Protein AF-A0A535DTC5-F1 (afdb_monomer)

pLDDT: mean 79.77, std 15.93, range [30.94, 96.94]

Nearest PDB structures (foldseek):
  8p2f-assembly1_E  TM=7.847E-01  e=7.314E-36  Staphylococcus aureus subsp. aureus NCTC 8325
  8p2h-assembly1_E  TM=7.829E-01  e=8.666E-36  Staphylococcus aureus subsp. aureus NCTC 8325
  7uvp-assembly1_A  TM=7.308E-01  e=5.321E-31  Bacteroides thetaiotaomicron VPI-5482
  7cdw-assembly1_A  TM=5.411E-01  e=9.758E-32  Mycobacterium tuberculosis H37Rv
  7cdw-assembly1_B  TM=4.604E-01  e=8.496E-30  Mycobacterium tuberculosis H37Rv

Solvent-accessible surface area (backbone atoms only — not comparable to full-atom values): 24178 Å² total; per-residue (Å²): 133,84,90,84,78,81,61,38,75,96,74,63,39,43,51,68,55,49,53,50,50,46,73,72,68,52,80,75,69,75,47,40,58,93,43,72,36,31,29,40,24,78,40,26,45,81,50,102,90,41,46,36,41,34,30,38,28,49,17,11,56,50,42,49,62,37,74,32,24,33,51,71,79,56,63,80,40,60,38,64,50,33,23,38,78,54,93,91,43,76,47,78,38,67,63,49,45,29,39,40,67,39,33,33,53,63,64,88,85,75,40,46,72,33,19,41,23,48,91,84,69,74,74,45,69,83,76,79,92,69,73,72,61,53,28,65,49,79,56,76,70,94,51,97,77,44,57,65,57,54,52,53,53,50,52,53,49,29,51,40,37,84,53,45,46,78,47,70,45,79,90,81,66,39,40,33,42,31,15,78,30,67,73,53,52,50,54,52,50,49,49,54,60,73,76,53,78,80,57,75,71,59,56,55,50,53,54,53,50,32,44,76,70,69,76,49,85,84,88,78,85,62,40,87,94,71,63,46,50,49,69,58,55,52,50,56,54,64,76,75,54,83,88,83,89,85,88,89,87,88,81,95,63,78,64,55,60,30,24,49,47,16,30,51,69,33,29,62,46,25,82,78,60,54,55,60,65,73,97,76,85,87,79,91,87,81,89,86,84,47,102,81,82,62,48,61,65,59,34,18,51,50,22,28,53,51,46,49,49,54,44,58,80,66,66,74,79,56,69,39,55,28,23,45,30,43,35,40,31,44,56,96,42,47,69,61,50,57,50,50,38,50,72,45,69,26,48,76,75,50,76,46,86,52,93,73,25,31,36,39,34,29,43,28,41,51,85,58,47,60,57,39,53,62,53,43,27,59,75,47,72,66,62,38,51,70,52,71,43,86,70,52,74,44,81,41,58,68,76,60,44,49,53,53,34,56,49,43,47,52,56,49,65,76,73,110

Mean predicted aligned error: 14.99 Å

Structure (mmCIF, N/CA/C/O backbone):
data_AF-A0A535DTC5-F1
#
_entry.id   AF-A0A535DTC5-F1
#
loop_
_atom_site.group_PDB
_atom_site.id
_atom_site.type_symbol
_atom_site.label_atom_id
_atom_site.label_alt_id
_atom_site.label_comp_id
_atom_site.label_asym_id
_atom_site.label_entity_id
_atom_site.label_seq_id
_atom_site.pdbx_PDB_ins_code
_atom_site.Cartn_x
_atom_site.Cartn_y
_atom_site.Cartn_z
_atom_site.occupancy
_atom_site.B_iso_or_equiv
_atom_site.auth_seq_id
_atom_site.auth_comp_id
_atom_site.auth_asym_id
_atom_site.auth_atom_id
_atom_site.pdbx_PDB_model_num
ATOM 1 N N . MET A 1 1 ? -25.876 -15.847 19.449 1.00 61.84 1 MET A N 1
ATOM 2 C CA . MET A 1 1 ? -26.865 -15.152 18.593 1.00 61.84 1 MET A CA 1
ATOM 3 C C . MET A 1 1 ? -26.809 -13.679 18.954 1.00 61.84 1 MET A C 1
ATOM 5 O O . MET A 1 1 ? -26.873 -13.389 20.140 1.00 61.84 1 MET A O 1
ATOM 9 N N . ALA A 1 2 ? -26.612 -12.777 17.991 1.00 77.38 2 ALA A N 1
ATOM 10 C CA . ALA A 1 2 ? -26.570 -11.341 18.277 1.00 77.38 2 ALA A CA 1
ATOM 11 C C . ALA A 1 2 ? -27.998 -10.783 18.467 1.00 77.38 2 ALA A C 1
ATOM 13 O O . ALA A 1 2 ? -28.893 -11.194 17.721 1.00 77.38 2 ALA A O 1
ATOM 14 N N . PRO A 1 3 ? -28.239 -9.876 19.432 1.00 82.06 3 PRO A N 1
ATOM 15 C CA . PRO A 1 3 ? -29.528 -9.207 19.575 1.00 82.06 3 PRO A CA 1
ATOM 16 C C . PRO A 1 3 ? -29.761 -8.233 18.411 1.00 82.06 3 PRO A C 1
ATOM 18 O O . PRO A 1 3 ? -28.857 -7.502 18.011 1.00 82.06 3 PRO A O 1
ATOM 21 N N . VAL A 1 4 ? -30.982 -8.208 17.873 1.00 86.19 4 VAL A N 1
ATOM 22 C CA . VAL A 1 4 ? -31.366 -7.345 16.743 1.00 86.19 4 VAL A CA 1
ATOM 23 C C . VAL A 1 4 ? -32.452 -6.373 17.198 1.00 86.19 4 VAL A C 1
ATOM 25 O O . VAL A 1 4 ? -33.527 -6.797 17.614 1.00 86.19 4 VAL A O 1
ATOM 28 N N . VAL A 1 5 ? -32.181 -5.069 17.098 1.00 87.44 5 VAL A N 1
ATOM 29 C CA . VAL A 1 5 ? -33.116 -3.997 17.479 1.00 87.44 5 VAL A CA 1
ATOM 30 C C . VAL A 1 5 ? -33.529 -3.203 16.245 1.00 87.44 5 VAL A C 1
ATOM 32 O O . VAL A 1 5 ? -32.694 -2.607 15.566 1.00 87.44 5 VAL A O 1
ATOM 35 N N . CYS A 1 6 ? -34.831 -3.142 15.967 1.00 89.00 6 CYS A N 1
ATOM 36 C CA . CYS A 1 6 ? -35.367 -2.289 14.909 1.00 89.00 6 CYS A CA 1
ATOM 37 C C . CYS A 1 6 ? -35.487 -0.835 15.394 1.00 89.00 6 CYS A C 1
ATOM 39 O O . CYS A 1 6 ? -36.161 -0.553 16.384 1.00 89.00 6 CYS A O 1
ATOM 41 N N . SER A 1 7 ? -34.879 0.104 14.670 1.00 91.12 7 SER A N 1
ATOM 42 C CA . SER A 1 7 ? -35.011 1.546 14.916 1.00 91.12 7 SER A CA 1
ATOM 43 C C . SER A 1 7 ? -35.004 2.334 13.601 1.00 91.12 7 SER A C 1
ATOM 45 O O . SER A 1 7 ? -34.655 1.811 12.544 1.00 91.12 7 SER A O 1
ATOM 47 N N . SER A 1 8 ? -35.425 3.598 13.649 1.00 90.88 8 SER A N 1
ATOM 48 C CA . SER A 1 8 ? -35.417 4.520 12.512 1.00 90.88 8 SER A CA 1
ATOM 49 C C . SER A 1 8 ? -34.878 5.868 12.978 1.00 90.88 8 SER A C 1
ATOM 51 O O . SER A 1 8 ? -35.625 6.707 13.483 1.00 90.88 8 SER A O 1
ATOM 53 N N . ALA A 1 9 ? -33.566 6.069 12.815 1.00 90.00 9 ALA A N 1
ATOM 54 C CA . ALA A 1 9 ? -32.868 7.279 13.250 1.00 90.00 9 ALA A CA 1
ATOM 55 C C . ALA A 1 9 ? -33.461 8.557 12.629 1.00 90.00 9 ALA A C 1
ATOM 57 O O . ALA A 1 9 ? -33.709 9.526 13.340 1.00 90.00 9 ALA A O 1
ATOM 58 N N . THR A 1 10 ? -33.801 8.531 11.335 1.00 91.81 10 THR A N 1
ATOM 59 C CA . THR A 1 10 ? -34.425 9.660 10.616 1.00 91.81 10 THR A CA 1
ATOM 60 C C . THR A 1 10 ? -35.822 10.033 11.122 1.00 91.81 10 THR A C 1
ATOM 62 O O . THR A 1 10 ? -36.271 11.151 10.888 1.00 91.81 10 THR A O 1
ATOM 65 N N . LYS A 1 11 ? -36.509 9.127 11.830 1.00 92.56 11 LYS A N 1
ATOM 66 C CA . LYS A 1 11 ? -37.798 9.380 12.499 1.00 92.56 11 LYS A CA 1
ATOM 67 C C . LYS A 1 11 ? -37.670 9.470 14.027 1.00 92.56 11 LYS A C 1
ATOM 69 O O . LYS A 1 11 ? -38.682 9.599 14.706 1.00 92.56 11 LYS A O 1
ATOM 74 N N . LEU A 1 12 ? -36.451 9.353 14.567 1.00 88.25 12 LEU A N 1
ATOM 75 C CA . LEU A 1 12 ? -36.132 9.228 15.999 1.00 88.25 12 LEU A CA 1
ATOM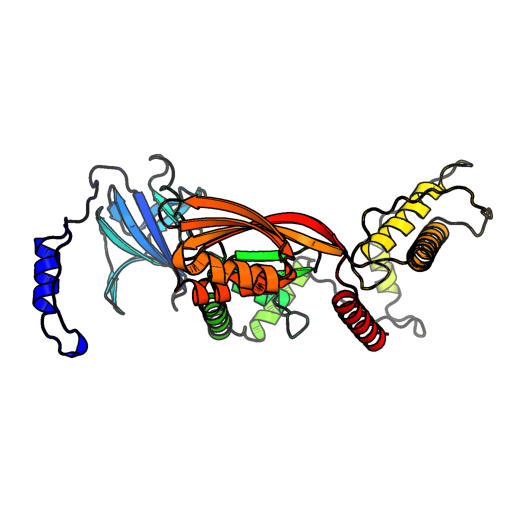 76 C C . LEU A 1 12 ? -36.871 8.081 16.733 1.00 88.25 12 LEU A C 1
ATOM 78 O O . LEU A 1 12 ? -36.933 8.052 17.962 1.00 88.25 12 LEU A O 1
ATOM 82 N N . LEU A 1 13 ? -37.396 7.094 15.997 1.00 92.00 13 LEU A N 1
ATOM 83 C CA . LEU A 1 13 ? -38.138 5.955 16.550 1.00 92.00 13 LEU A CA 1
ATOM 84 C C . LEU A 1 13 ? -37.181 4.827 16.954 1.00 92.00 13 LEU A C 1
ATOM 86 O O . LEU A 1 13 ? -36.276 4.475 16.200 1.00 92.00 13 LEU A O 1
ATOM 90 N N . GLY A 1 14 ? -37.378 4.239 18.136 1.00 87.44 14 GLY A N 1
ATOM 91 C CA . GLY A 1 14 ? -36.578 3.109 18.634 1.00 87.44 14 GLY A CA 1
ATOM 92 C C . GLY A 1 14 ? -35.139 3.443 19.059 1.00 87.44 14 GLY A C 1
ATOM 93 O O . GLY A 1 14 ? -34.462 2.578 19.602 1.00 87.44 14 GLY A O 1
ATOM 94 N N . VAL A 1 15 ? -34.664 4.683 18.882 1.00 90.94 15 VAL A N 1
ATOM 95 C CA . VAL A 1 15 ? -33.282 5.079 19.236 1.00 90.94 15 VAL A CA 1
ATOM 96 C C . VAL A 1 15 ? -33.010 4.909 20.737 1.00 90.94 15 VAL A C 1
ATOM 98 O O . VAL A 1 15 ? -31.972 4.378 21.117 1.00 90.94 15 VAL A O 1
ATOM 101 N N . ARG A 1 16 ? -33.972 5.269 21.601 1.00 89.44 16 ARG A N 1
ATOM 102 C CA . ARG A 1 16 ? -33.875 5.015 23.051 1.00 89.44 16 ARG A CA 1
ATOM 103 C C . ARG A 1 16 ? -33.814 3.521 23.374 1.00 89.44 16 ARG A C 1
ATOM 105 O O . ARG A 1 16 ? -33.017 3.130 24.213 1.00 89.44 16 ARG A O 1
ATOM 112 N N . THR A 1 17 ? -34.607 2.700 22.684 1.00 88.75 17 THR A N 1
ATOM 113 C CA . THR A 1 17 ? -34.591 1.237 22.836 1.00 88.75 17 THR A CA 1
ATOM 114 C C . THR A 1 17 ? -33.221 0.671 22.477 1.00 88.75 17 THR A C 1
ATOM 116 O O . THR A 1 17 ? -32.675 -0.094 23.256 1.00 88.75 17 THR A O 1
ATOM 119 N N . LEU A 1 18 ? -32.621 1.114 21.366 1.00 90.25 18 LEU A N 1
ATOM 120 C CA . LEU A 1 18 ? -31.260 0.729 20.984 1.00 90.25 18 LEU A CA 1
ATOM 121 C C . LEU A 1 18 ? -30.231 1.104 22.065 1.00 90.25 18 LEU A C 1
ATOM 123 O O . LEU A 1 18 ? -29.394 0.276 22.405 1.00 90.25 18 LEU A O 1
ATOM 127 N N . MET A 1 19 ? -30.313 2.308 22.645 1.00 89.19 19 MET A N 1
ATOM 128 C CA . MET A 1 19 ? -29.419 2.719 23.738 1.00 89.19 19 MET A CA 1
ATOM 129 C C . MET A 1 19 ? -29.600 1.871 25.007 1.00 89.19 19 MET A C 1
ATOM 131 O O . MET A 1 19 ? -28.603 1.464 25.599 1.00 89.19 19 MET A O 1
ATOM 135 N N . SER A 1 20 ? -30.841 1.565 25.403 1.00 90.19 20 SER A N 1
ATOM 136 C CA . SER A 1 20 ? -31.126 0.655 26.523 1.00 90.19 20 SER A CA 1
ATOM 137 C C . SER A 1 20 ? -30.589 -0.749 26.257 1.00 90.19 20 SER A C 1
ATOM 139 O O . SER A 1 20 ? -29.838 -1.271 27.069 1.00 90.19 20 SER A O 1
ATOM 141 N N . THR A 1 21 ? -30.868 -1.330 25.087 1.00 88.62 21 THR A N 1
ATOM 142 C CA . THR A 1 21 ? -30.379 -2.669 24.728 1.00 88.62 21 THR A CA 1
ATOM 143 C C . THR A 1 21 ? -28.851 -2.735 24.642 1.00 88.62 21 THR A C 1
ATOM 145 O O . THR A 1 21 ? -28.276 -3.765 24.976 1.00 88.62 21 THR A O 1
ATOM 148 N N . ILE A 1 22 ? -28.173 -1.648 24.254 1.00 86.88 22 ILE A N 1
ATOM 149 C CA . ILE A 1 22 ? -26.708 -1.559 24.342 1.00 86.88 22 ILE A CA 1
ATOM 150 C C . ILE A 1 22 ? -26.253 -1.619 25.807 1.00 86.88 22 ILE A C 1
ATOM 152 O O . ILE A 1 22 ? -25.395 -2.432 26.130 1.00 86.88 22 ILE A O 1
ATOM 156 N N . ALA A 1 23 ? -26.846 -0.817 26.695 1.00 87.25 23 ALA A N 1
ATOM 157 C CA . ALA A 1 23 ? -26.494 -0.798 28.119 1.00 87.25 23 ALA A CA 1
ATOM 158 C C . ALA A 1 23 ? -26.877 -2.086 28.882 1.00 87.25 23 ALA A C 1
ATOM 160 O O . ALA A 1 23 ? -26.287 -2.379 29.917 1.00 87.25 23 ALA A O 1
ATOM 161 N N . GLU A 1 24 ? -27.862 -2.839 28.387 1.00 87.88 24 GLU A N 1
ATOM 162 C CA . GLU A 1 24 ? -28.344 -4.093 28.981 1.00 87.88 24 GLU A CA 1
ATOM 163 C C . GLU A 1 24 ? -27.604 -5.340 28.469 1.00 87.88 24 GLU A C 1
ATOM 165 O O . GLU A 1 24 ? -27.482 -6.307 29.220 1.00 87.88 24 GLU A O 1
ATOM 170 N N . LEU A 1 25 ? -27.151 -5.358 27.203 1.00 87.94 25 LEU A N 1
ATOM 171 C CA . LEU A 1 25 ? -26.658 -6.577 26.536 1.00 87.94 25 LEU A CA 1
ATOM 172 C C . LEU A 1 25 ? -25.209 -6.529 26.028 1.00 87.94 25 LEU A C 1
ATOM 174 O O . LEU A 1 25 ? -24.670 -7.597 25.726 1.00 87.94 25 LEU A O 1
ATOM 178 N N . LEU A 1 26 ? -24.566 -5.362 25.893 1.00 86.19 26 LEU A N 1
ATOM 179 C CA . LEU A 1 26 ? -23.117 -5.339 25.655 1.00 86.19 26 LEU A CA 1
ATOM 180 C C . LEU A 1 26 ? -22.380 -5.535 26.989 1.00 86.19 26 LEU A C 1
ATOM 182 O O . LEU A 1 26 ? -22.799 -4.972 28.003 1.00 86.19 26 LEU A O 1
ATOM 186 N N . PRO A 1 27 ? -21.272 -6.299 27.014 1.00 85.00 27 PRO A N 1
ATOM 187 C CA . PRO A 1 27 ? -20.429 -6.365 28.198 1.00 85.00 27 PRO A CA 1
ATOM 188 C C . PRO A 1 27 ? -19.832 -4.977 28.502 1.00 85.00 27 PRO A C 1
ATOM 190 O O . PRO A 1 27 ? -19.576 -4.203 27.571 1.00 85.00 27 PRO A O 1
ATOM 193 N N . PRO A 1 28 ? -19.572 -4.653 29.783 1.00 81.31 28 PRO A N 1
ATOM 194 C CA . PRO A 1 28 ? -18.772 -3.485 30.131 1.00 81.31 28 PRO A CA 1
ATOM 195 C C . PRO A 1 28 ? -17.363 -3.612 29.535 1.00 81.31 28 PRO A C 1
ATOM 197 O O . PRO A 1 28 ? -16.913 -4.706 29.189 1.00 81.31 28 PRO A O 1
ATOM 200 N N . ALA A 1 29 ? -16.646 -2.493 29.426 1.00 77.06 29 ALA A N 1
ATOM 201 C CA . ALA A 1 29 ? -15.269 -2.520 28.956 1.00 77.06 29 ALA A CA 1
ATOM 202 C C . ALA A 1 29 ? -14.390 -3.333 29.921 1.00 77.06 29 ALA A C 1
ATOM 204 O O . ALA A 1 29 ? -14.194 -2.942 31.070 1.00 77.06 29 ALA A O 1
ATOM 205 N N . GLU A 1 30 ? -13.845 -4.451 29.441 1.00 71.88 30 GLU A N 1
ATOM 206 C CA . GLU A 1 30 ? -12.791 -5.172 30.150 1.00 71.88 30 GLU A CA 1
ATOM 207 C C . GLU A 1 30 ? -11.535 -4.292 30.231 1.00 71.88 30 GLU A C 1
ATOM 209 O O . GLU A 1 30 ? -11.129 -3.657 29.249 1.00 71.88 30 GLU A O 1
ATOM 214 N N . GLY A 1 31 ? -10.937 -4.253 31.419 1.00 70.12 31 GLY A N 1
ATOM 215 C CA . GLY A 1 31 ? -9.757 -3.465 31.740 1.00 70.12 31 GLY A CA 1
ATOM 216 C C . GLY A 1 31 ? -9.116 -3.982 33.023 1.00 70.12 31 GLY A C 1
ATOM 217 O O . GLY A 1 31 ? -9.799 -4.505 33.902 1.00 70.12 31 GLY A O 1
ATOM 218 N N . GLU A 1 32 ? -7.794 -3.863 33.119 1.00 82.25 32 GLU A N 1
ATOM 219 C CA . GLU A 1 32 ? -7.011 -4.433 34.222 1.00 82.25 32 GLU A CA 1
ATOM 220 C C . GLU A 1 32 ? -6.383 -3.299 35.061 1.00 82.25 32 GLU A C 1
ATOM 222 O O . GLU A 1 32 ? -5.220 -2.950 34.843 1.00 82.25 32 GLU A O 1
ATOM 227 N N . PRO A 1 33 ? -7.138 -2.663 35.983 1.00 82.75 33 PRO A N 1
ATOM 228 C CA . PRO A 1 33 ? -6.715 -1.433 36.664 1.00 82.75 33 PRO A CA 1
ATOM 229 C C . PRO A 1 33 ? -5.544 -1.638 37.635 1.00 82.75 33 PRO A C 1
ATOM 231 O O . PRO A 1 33 ? -4.758 -0.718 37.835 1.00 82.75 33 PRO A O 1
ATOM 234 N N . ASP A 1 34 ? -5.394 -2.840 38.200 1.00 84.69 34 ASP A N 1
ATOM 235 C CA . ASP A 1 34 ? -4.292 -3.190 39.109 1.00 84.69 34 ASP A CA 1
ATOM 236 C C . ASP A 1 34 ? -2.984 -3.548 38.377 1.00 84.69 34 ASP A C 1
ATOM 238 O O . ASP A 1 34 ? -1.946 -3.749 39.011 1.00 84.69 34 ASP A O 1
ATOM 242 N N . LYS A 1 35 ? -3.014 -3.657 37.041 1.00 87.12 35 LYS A N 1
ATOM 243 C CA . LYS A 1 35 ? -1.817 -3.891 36.224 1.00 87.12 35 LYS A CA 1
ATOM 244 C C . LYS A 1 35 ? -1.166 -2.569 35.788 1.00 87.12 35 LYS A C 1
ATOM 246 O O . LYS A 1 35 ? -1.837 -1.540 35.743 1.00 87.12 35 LYS A O 1
ATOM 251 N N . PRO A 1 36 ? 0.130 -2.578 35.426 1.00 88.56 36 PRO A N 1
ATOM 252 C CA . PRO A 1 36 ? 0.838 -1.391 34.948 1.00 88.56 36 PRO A CA 1
ATOM 253 C C . PRO A 1 36 ? 0.150 -0.695 33.766 1.00 88.56 36 PRO A C 1
ATOM 255 O O . PRO A 1 36 ? -0.493 -1.339 32.933 1.00 88.56 36 PRO A O 1
ATOM 258 N N . THR A 1 37 ? 0.313 0.629 33.687 1.00 91.38 37 THR A N 1
ATOM 259 C CA . THR A 1 37 ? -0.277 1.466 32.635 1.00 91.38 37 THR A CA 1
ATOM 260 C C . THR A 1 37 ? 0.121 0.975 31.244 1.00 91.38 37 THR A C 1
ATOM 262 O O . THR A 1 37 ? 1.307 0.970 30.904 1.00 91.38 37 THR A O 1
ATOM 265 N N . LYS A 1 38 ? -0.876 0.633 30.422 1.00 92.31 38 LYS A N 1
ATOM 266 C CA . LYS A 1 38 ? -0.713 0.351 28.991 1.00 92.31 38 LYS A CA 1
ATOM 267 C C . LYS A 1 38 ? -1.907 0.903 28.221 1.00 92.31 38 LYS A C 1
ATOM 269 O O . LYS A 1 38 ? -3.053 0.619 28.569 1.00 92.31 38 LYS A O 1
ATOM 274 N N . ALA A 1 39 ? -1.649 1.671 27.169 1.00 93.56 39 ALA A N 1
ATOM 275 C CA . ALA A 1 39 ? -2.671 2.240 26.300 1.00 93.56 39 ALA A CA 1
ATOM 276 C C . ALA A 1 39 ? -2.292 2.090 24.824 1.00 93.56 39 ALA A C 1
ATOM 278 O O . ALA A 1 39 ? -1.124 2.183 24.454 1.00 93.56 39 ALA A O 1
ATOM 279 N N . PHE A 1 40 ? -3.296 1.862 23.985 1.00 93.56 40 PHE A N 1
ATOM 280 C CA . PHE A 1 40 ? -3.144 1.682 22.546 1.00 93.56 40 PHE A CA 1
ATOM 281 C C . PHE A 1 40 ? -3.663 2.918 21.807 1.00 93.56 40 PHE A C 1
ATOM 283 O O . PHE A 1 40 ? -4.813 3.315 22.017 1.00 93.56 40 PHE A O 1
ATOM 290 N N . VAL A 1 41 ? -2.828 3.522 20.958 1.00 94.00 41 VAL A N 1
ATOM 291 C CA . VAL A 1 41 ? -3.171 4.710 20.167 1.00 94.00 41 VAL A CA 1
ATOM 292 C C . VAL A 1 41 ? -3.805 4.259 18.856 1.00 94.00 41 VAL A C 1
ATOM 294 O O . VAL A 1 41 ? -3.127 3.783 17.951 1.00 94.00 41 VAL A O 1
ATOM 297 N N . PHE A 1 42 ? -5.126 4.386 18.753 1.00 91.50 42 PHE A N 1
ATOM 298 C CA . PHE A 1 42 ? -5.895 3.861 17.617 1.00 91.50 42 PHE A CA 1
ATOM 299 C C . PHE A 1 42 ? -6.153 4.898 16.515 1.00 91.50 42 PHE A C 1
ATOM 301 O O . PHE A 1 42 ? -6.655 4.541 15.453 1.00 91.50 42 PHE A O 1
ATOM 308 N N . SER A 1 43 ? -5.845 6.174 16.759 1.00 90.12 43 SER A N 1
ATOM 309 C CA . SER A 1 43 ? -5.933 7.242 15.761 1.00 90.12 43 SER A CA 1
ATOM 310 C C . SER A 1 43 ? -5.072 8.434 16.174 1.00 90.12 43 SER A C 1
ATOM 312 O O . SER A 1 43 ? -5.175 8.916 17.304 1.00 90.12 43 SER A O 1
ATOM 314 N N . THR A 1 44 ? -4.255 8.941 15.253 1.00 89.12 44 THR A N 1
ATOM 315 C CA . THR A 1 44 ? -3.597 10.250 15.363 1.00 89.12 44 THR A CA 1
ATOM 316 C C . THR A 1 44 ? -3.982 11.141 14.191 1.00 89.12 44 THR A C 1
ATOM 318 O O . THR A 1 44 ? -4.040 10.664 13.063 1.00 89.12 44 THR A O 1
ATOM 321 N N . GLY A 1 45 ? -4.201 12.433 14.441 1.00 80.94 45 GLY A N 1
ATOM 322 C CA . GLY A 1 45 ? -4.532 13.402 13.393 1.00 80.94 45 GLY A CA 1
ATOM 323 C C . GLY A 1 45 ? -4.178 14.837 13.774 1.00 80.94 45 GLY A C 1
ATOM 324 O O . GLY A 1 45 ? -3.941 15.142 14.947 1.00 80.94 45 GLY A O 1
ATOM 325 N N . GLY A 1 46 ? -4.122 15.729 12.786 1.00 73.69 46 GLY A N 1
ATOM 326 C CA . GLY A 1 46 ? -3.953 17.164 13.023 1.00 73.69 46 GLY A CA 1
ATOM 327 C C . GLY A 1 46 ? -5.252 17.874 13.424 1.00 73.69 46 GLY A C 1
ATOM 328 O O . GLY A 1 46 ? -6.228 17.839 12.682 1.00 73.69 46 GLY A O 1
ATOM 329 N N . ASP A 1 47 ? -5.232 18.594 14.547 1.00 65.25 47 ASP A N 1
ATOM 330 C CA . ASP A 1 47 ? -6.187 19.666 14.870 1.00 65.25 47 ASP A CA 1
ATOM 331 C C . ASP A 1 47 ? -5.465 21.028 14.797 1.00 65.25 47 ASP A C 1
ATOM 333 O O . ASP A 1 47 ? -4.233 21.106 14.774 1.00 65.25 47 ASP A O 1
ATOM 337 N N . GLN A 1 48 ? -6.222 22.124 14.816 1.00 61.44 48 GLN A N 1
ATOM 338 C CA . GLN A 1 48 ? -5.735 23.511 14.820 1.00 61.44 48 GLN A CA 1
ATOM 339 C C . GLN A 1 48 ? -4.746 23.837 15.963 1.00 61.44 48 GLN A C 1
ATOM 341 O O . GLN A 1 48 ? -4.038 24.840 15.903 1.00 61.44 48 GLN A O 1
ATOM 346 N N . PHE A 1 49 ? -4.683 22.995 17.003 1.00 61.56 49 PHE A N 1
ATOM 347 C CA . PHE A 1 49 ? -3.783 23.129 18.155 1.00 61.56 49 PHE A CA 1
ATOM 348 C C . PHE A 1 49 ? -2.569 22.173 18.124 1.00 61.56 49 PHE A C 1
ATOM 350 O O . PHE A 1 49 ? -1.767 22.179 19.065 1.00 61.56 49 PHE A O 1
ATOM 357 N N . GLY A 1 50 ? -2.416 21.372 17.061 1.00 73.56 50 GLY A N 1
ATOM 358 C CA . GLY A 1 50 ? -1.337 20.397 16.855 1.00 73.56 50 GLY A CA 1
ATOM 359 C C . GLY A 1 50 ? -1.834 18.955 16.678 1.00 73.56 50 GLY A C 1
ATOM 360 O O . GLY A 1 50 ? -3.029 18.705 16.535 1.00 73.56 50 GLY A O 1
ATOM 361 N N . ARG A 1 51 ? -0.908 17.984 16.702 1.00 83.62 51 ARG A N 1
ATOM 362 C CA . ARG A 1 51 ? -1.236 16.546 16.664 1.00 83.62 51 ARG A CA 1
ATOM 363 C C . ARG A 1 51 ? -2.055 16.152 17.896 1.00 83.62 51 ARG A C 1
ATOM 365 O O . ARG A 1 51 ? -1.621 16.381 19.027 1.00 83.62 51 ARG A O 1
ATOM 372 N N . VAL A 1 52 ? -3.200 15.517 17.674 1.00 90.31 52 VAL A N 1
ATOM 373 C CA . VAL A 1 52 ? -4.030 14.864 18.694 1.00 90.31 52 VAL A CA 1
ATOM 374 C C . VAL A 1 52 ? -3.876 13.355 18.537 1.00 90.31 52 VAL A C 1
ATOM 376 O O . VAL A 1 52 ? -3.883 12.841 17.421 1.00 90.31 52 VAL A O 1
ATOM 379 N N . SER A 1 53 ? -3.704 12.647 19.652 1.00 93.06 53 SER A N 1
ATOM 380 C CA . SER A 1 53 ? -3.597 11.186 19.707 1.00 93.06 53 SER A CA 1
ATOM 381 C C . SER A 1 53 ? -4.730 10.620 20.556 1.00 93.06 53 SER A C 1
ATOM 383 O O . SER A 1 53 ? -4.820 10.925 21.746 1.00 93.06 53 SER A O 1
ATOM 385 N N . TYR A 1 54 ? -5.593 9.811 19.948 1.00 93.75 54 TYR A N 1
ATOM 386 C CA . TYR A 1 54 ? -6.698 9.118 20.605 1.00 93.75 54 TYR A CA 1
ATOM 387 C C . TYR A 1 54 ? -6.246 7.727 21.045 1.00 93.75 54 TYR A C 1
ATOM 389 O O . TYR A 1 54 ? -5.720 6.948 20.245 1.00 93.75 54 TYR A O 1
ATOM 397 N N . PHE A 1 55 ? -6.454 7.411 22.321 1.00 94.81 55 PHE A N 1
ATOM 398 C CA . PHE A 1 55 ? -5.975 6.180 22.938 1.00 94.81 55 PHE A CA 1
ATOM 399 C C . PHE A 1 55 ? -7.073 5.469 23.726 1.00 94.81 55 PHE A C 1
ATOM 401 O O . PHE A 1 55 ? -7.922 6.104 24.348 1.00 94.81 55 PHE A O 1
ATOM 408 N N . LYS A 1 56 ? -7.026 4.134 23.743 1.00 93.25 56 LYS A N 1
ATOM 409 C CA . LYS A 1 56 ? -7.765 3.316 24.711 1.00 93.25 56 LYS A CA 1
ATOM 410 C C . LYS A 1 56 ? -6.797 2.825 25.781 1.00 93.25 56 LYS A C 1
ATOM 412 O O . LYS A 1 56 ? -5.772 2.234 25.441 1.00 93.25 56 LYS A O 1
ATOM 417 N N . VAL A 1 57 ? -7.120 3.026 27.057 1.00 93.31 57 VAL A N 1
ATOM 418 C CA . VAL A 1 57 ? -6.354 2.428 28.161 1.00 93.31 57 VAL A CA 1
ATOM 419 C C . VAL A 1 57 ? -6.765 0.961 28.297 1.00 93.31 57 VAL A C 1
ATOM 421 O O . VAL A 1 57 ? -7.948 0.640 28.393 1.00 93.31 57 VAL A O 1
ATOM 424 N N . VAL A 1 58 ? -5.788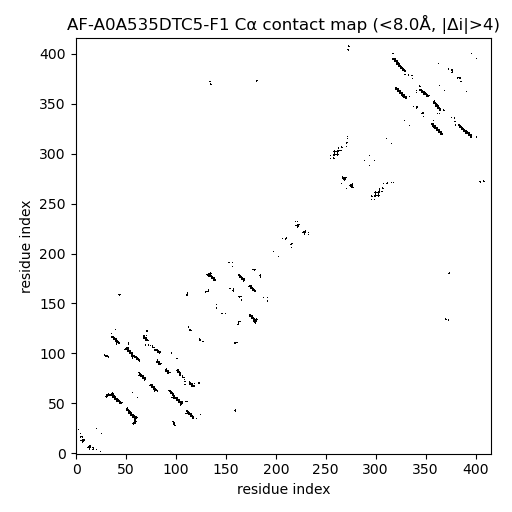 0.057 28.272 1.00 90.94 58 VAL A N 1
ATOM 425 C CA . VAL A 1 58 ? -5.984 -1.401 28.351 1.00 90.94 58 VAL A CA 1
ATOM 426 C C . VAL A 1 58 ? -5.778 -1.888 29.788 1.00 90.94 58 VAL A C 1
ATOM 428 O O . VAL A 1 58 ? -6.567 -2.681 30.300 1.00 90.94 58 VAL A O 1
ATOM 431 N N . SER A 1 59 ? -4.756 -1.363 30.463 1.00 90.75 59 SER A N 1
ATOM 432 C CA . SER A 1 59 ? -4.435 -1.663 31.862 1.00 90.75 59 SER A CA 1
ATOM 433 C C . SER A 1 59 ? -3.934 -0.424 32.603 1.00 90.75 59 SER A C 1
ATOM 435 O O . SER A 1 59 ? -3.411 0.510 31.986 1.00 90.75 59 SER A O 1
ATOM 437 N N . GLY A 1 60 ? -4.094 -0.419 33.927 1.00 91.62 60 GLY A N 1
ATOM 438 C CA . GLY A 1 60 ? -3.725 0.690 34.806 1.00 91.62 60 GLY A CA 1
ATOM 439 C C . GLY A 1 60 ? -4.574 1.947 34.602 1.00 91.62 60 GLY A C 1
ATOM 440 O O . GLY A 1 60 ? -5.774 1.885 34.326 1.00 91.62 60 GLY A O 1
ATOM 441 N N . SER A 1 61 ? -3.937 3.109 34.732 1.00 93.31 61 SER A N 1
ATOM 442 C CA . SER A 1 61 ? -4.516 4.408 34.376 1.00 93.31 61 SER A CA 1
ATOM 443 C C . SER A 1 61 ? -3.466 5.357 33.800 1.00 93.31 61 SER A C 1
ATOM 445 O O . SER A 1 61 ? -2.260 5.143 33.958 1.00 93.31 61 SER A O 1
ATOM 447 N N . ILE A 1 62 ? -3.934 6.396 33.110 1.00 94.69 62 ILE A N 1
ATOM 448 C CA . ILE A 1 62 ? -3.137 7.500 32.568 1.00 94.69 62 ILE A CA 1
ATOM 449 C C . ILE A 1 62 ? -3.495 8.784 33.309 1.00 94.69 62 ILE A C 1
ATOM 451 O O . ILE A 1 62 ? -4.668 9.140 33.375 1.00 94.69 62 ILE A O 1
ATOM 455 N N . LYS A 1 63 ? -2.491 9.492 33.830 1.00 95.25 63 LYS A N 1
ATOM 456 C CA . LYS A 1 63 ? -2.628 10.756 34.573 1.00 95.25 63 LYS A CA 1
ATOM 457 C C . LYS A 1 63 ? -2.057 11.939 33.799 1.00 95.25 63 LYS A C 1
ATOM 459 O O . LYS A 1 63 ? -1.145 11.779 32.990 1.00 95.25 63 LYS A O 1
ATOM 464 N N . THR A 1 64 ? -2.573 13.138 34.067 1.00 94.88 64 THR A N 1
ATOM 465 C CA . THR A 1 64 ? -1.991 14.380 33.534 1.00 94.88 64 THR A CA 1
ATOM 466 C C . THR A 1 64 ? -0.523 14.493 33.949 1.00 94.88 64 THR A C 1
ATOM 468 O O . THR A 1 64 ? -0.175 14.169 35.084 1.00 94.88 64 THR A O 1
ATOM 471 N N . ASP A 1 65 ? 0.333 14.945 33.031 1.00 92.88 65 ASP A N 1
ATOM 472 C CA . ASP A 1 65 ? 1.790 15.050 33.209 1.00 92.88 65 ASP A CA 1
ATOM 473 C C . ASP A 1 65 ? 2.521 13.725 33.504 1.00 92.88 65 ASP A C 1
ATOM 475 O O . ASP A 1 65 ? 3.719 13.728 33.793 1.00 92.88 65 ASP A O 1
ATOM 479 N N . GLN A 1 66 ? 1.856 12.574 33.358 1.00 93.50 66 GLN A N 1
ATOM 480 C CA . GLN A 1 66 ? 2.530 11.281 33.391 1.00 93.50 66 GLN A CA 1
ATOM 481 C C . GLN A 1 66 ? 3.461 11.131 32.182 1.00 93.50 66 GLN A C 1
ATOM 483 O O . GLN A 1 66 ? 3.095 11.448 31.049 1.00 93.50 66 GLN A O 1
ATOM 488 N N . HIS A 1 67 ? 4.658 10.612 32.441 1.00 93.56 67 HIS A N 1
ATOM 489 C CA . HIS A 1 67 ? 5.602 10.171 31.422 1.00 93.56 67 HIS A CA 1
ATOM 490 C C . HIS A 1 67 ? 5.377 8.680 31.127 1.00 93.56 67 HIS A C 1
ATOM 492 O O . HIS A 1 67 ? 5.260 7.875 32.058 1.00 93.56 67 HIS A O 1
ATOM 498 N N . LEU A 1 68 ? 5.284 8.321 29.846 1.00 93.75 68 LEU A N 1
ATOM 499 C CA . LEU A 1 68 ? 5.147 6.949 29.352 1.00 93.75 68 LEU A CA 1
ATOM 500 C C . LEU A 1 68 ? 6.099 6.716 28.180 1.00 93.75 68 LEU A C 1
ATOM 502 O O . LEU A 1 68 ? 6.359 7.610 27.382 1.00 93.75 68 LEU A O 1
ATOM 506 N N . THR A 1 69 ? 6.574 5.485 28.033 1.00 93.38 69 THR A N 1
ATOM 507 C CA . THR A 1 69 ? 7.430 5.085 26.915 1.00 93.38 69 THR A CA 1
ATOM 508 C C . THR A 1 69 ? 6.578 4.589 25.750 1.00 93.38 69 THR A C 1
ATOM 510 O O . THR A 1 69 ? 5.643 3.809 25.952 1.00 93.38 69 THR A O 1
ATOM 513 N N . ASN A 1 70 ? 6.917 4.993 24.525 1.00 93.50 70 ASN A N 1
ATOM 514 C CA . ASN A 1 70 ? 6.368 4.376 23.319 1.00 93.50 70 ASN A CA 1
ATOM 515 C C . ASN A 1 70 ? 7.032 3.001 23.122 1.00 93.50 70 ASN A C 1
ATOM 517 O O . ASN A 1 70 ? 8.227 2.898 22.850 1.00 93.50 70 ASN A O 1
ATOM 521 N N . LEU A 1 71 ? 6.259 1.929 23.291 1.00 91.62 71 LEU A N 1
ATOM 522 C CA . LEU A 1 71 ? 6.740 0.544 23.279 1.00 91.62 71 LEU A CA 1
ATOM 523 C C . LEU A 1 71 ? 6.997 0.001 21.861 1.00 91.62 71 LEU A C 1
ATOM 525 O O . LEU A 1 71 ? 7.594 -1.065 21.723 1.00 91.62 71 LEU A O 1
ATOM 529 N N . ASN A 1 72 ? 6.561 0.713 20.816 1.00 90.50 72 ASN A N 1
ATOM 530 C CA . ASN A 1 72 ? 6.799 0.350 19.417 1.00 90.50 72 ASN A CA 1
ATOM 531 C C . ASN A 1 72 ? 8.111 0.960 18.891 1.00 90.50 72 ASN A C 1
ATOM 533 O O . ASN A 1 72 ? 8.831 0.308 18.139 1.00 90.50 72 ASN A O 1
ATOM 537 N N . ARG A 1 73 ? 8.408 2.212 19.269 1.00 87.44 73 ARG A N 1
ATOM 538 C CA . ARG A 1 73 ? 9.501 3.029 18.698 1.00 87.44 73 ARG A CA 1
ATOM 539 C C . ARG A 1 73 ? 10.613 3.374 19.691 1.00 87.44 73 ARG A C 1
ATOM 541 O O . ARG A 1 73 ? 11.682 3.817 19.279 1.00 87.44 73 ARG A O 1
ATOM 548 N N . GLY A 1 74 ? 10.372 3.181 20.986 1.00 85.38 74 GLY A N 1
ATOM 549 C CA . GLY A 1 74 ? 11.152 3.819 22.041 1.00 85.38 74 GLY A CA 1
ATOM 550 C C . GLY A 1 74 ? 10.853 5.319 22.146 1.00 85.38 74 GLY A C 1
ATOM 551 O O . GLY A 1 74 ? 10.033 5.869 21.412 1.00 85.38 74 GLY A O 1
ATOM 552 N N . GLY A 1 75 ? 11.541 5.988 23.071 1.00 87.38 75 GLY A N 1
ATOM 553 C CA . GLY A 1 75 ? 11.297 7.395 23.394 1.00 87.38 75 GLY A CA 1
ATOM 554 C C . GLY A 1 75 ? 10.275 7.580 24.519 1.00 87.38 75 GLY A C 1
ATOM 555 O O . GLY A 1 75 ? 9.434 6.717 24.777 1.00 87.38 75 GLY A O 1
ATOM 556 N N . ASP A 1 76 ? 10.406 8.705 25.216 1.00 91.12 76 ASP A N 1
ATOM 557 C CA . ASP A 1 76 ? 9.600 9.089 26.374 1.00 91.12 76 ASP A CA 1
ATOM 558 C C . ASP A 1 76 ? 8.627 10.209 25.982 1.00 91.12 76 ASP A C 1
ATOM 560 O O . ASP A 1 76 ? 9.015 11.182 25.337 1.00 91.12 76 ASP A O 1
ATOM 564 N N . GLU A 1 77 ? 7.358 10.051 26.345 1.00 93.31 77 GLU A N 1
ATOM 565 C CA . GLU A 1 77 ? 6.245 10.915 25.953 1.00 93.31 77 GLU A CA 1
ATOM 566 C C . GLU A 1 77 ? 5.540 11.433 27.211 1.00 93.31 77 GLU A C 1
ATOM 568 O O . GLU A 1 77 ? 5.150 10.653 28.084 1.00 93.31 77 GLU A O 1
ATOM 573 N N . ARG A 1 78 ? 5.347 12.755 27.310 1.00 93.56 78 ARG A N 1
ATOM 574 C CA . ARG A 1 78 ? 4.689 13.407 28.455 1.00 93.56 78 ARG A CA 1
ATOM 575 C C . ARG A 1 78 ? 3.239 13.749 28.129 1.00 93.56 78 ARG A C 1
ATOM 577 O O . ARG A 1 78 ? 2.966 14.611 27.295 1.00 93.56 78 ARG A O 1
ATOM 584 N N . LEU A 1 79 ? 2.299 13.153 28.857 1.00 93.56 79 LEU A N 1
ATOM 585 C CA . LEU A 1 79 ? 0.862 13.311 28.628 1.00 93.56 79 LEU A CA 1
ATOM 586 C C . LEU A 1 79 ? 0.316 14.569 29.334 1.00 93.56 79 LEU A C 1
ATOM 588 O O . LEU A 1 79 ? -0.488 14.511 30.263 1.00 93.56 79 LEU A O 1
ATOM 592 N N . ALA A 1 80 ? 0.793 15.737 28.895 1.00 90.50 80 ALA A N 1
ATOM 593 C CA . ALA A 1 80 ? 0.582 17.022 29.570 1.00 90.50 80 ALA A CA 1
ATOM 594 C C . ALA A 1 80 ? -0.866 17.554 29.527 1.00 90.50 80 ALA A C 1
ATOM 596 O O . ALA A 1 80 ? -1.283 18.281 30.426 1.00 90.50 80 ALA A O 1
ATOM 597 N N . GLN A 1 81 ? -1.644 17.218 28.493 1.00 89.62 81 GLN A N 1
ATOM 598 C CA . GLN A 1 81 ? -3.048 17.632 28.360 1.00 89.62 81 GLN A CA 1
ATOM 599 C C . GLN A 1 81 ? -3.893 16.460 27.858 1.00 89.62 81 GLN A C 1
ATOM 601 O O . GLN A 1 81 ? -3.983 16.227 26.652 1.00 89.62 81 GLN A O 1
ATOM 606 N N . ILE A 1 82 ? -4.492 15.725 28.800 1.00 94.56 82 ILE A N 1
ATOM 607 C CA . ILE A 1 82 ? -5.403 14.603 28.534 1.00 94.56 82 ILE A CA 1
ATOM 608 C C . ILE A 1 82 ? -6.868 15.035 28.692 1.00 94.56 82 ILE A C 1
ATOM 610 O O . ILE A 1 82 ? -7.199 15.855 29.553 1.00 94.56 82 ILE A O 1
ATOM 614 N N . PHE A 1 83 ? -7.755 14.505 27.852 1.00 93.88 83 PHE A N 1
ATOM 615 C CA . PHE A 1 83 ? -9.173 14.870 27.833 1.00 93.88 83 PHE A CA 1
ATOM 616 C C . PHE A 1 83 ? -10.067 13.750 27.290 1.00 93.88 83 PHE A C 1
ATOM 618 O O . PHE A 1 83 ? -9.624 12.891 26.528 1.00 93.88 83 PHE A O 1
ATOM 625 N N . TYR A 1 84 ? -11.350 13.797 27.646 1.00 94.12 84 TYR A N 1
ATOM 626 C CA . TYR A 1 84 ? -12.400 12.987 27.033 1.00 94.12 84 TYR A CA 1
ATOM 627 C C . TYR A 1 84 ? -13.014 13.747 25.843 1.00 94.12 84 TYR A C 1
ATOM 629 O O . TYR A 1 84 ? -13.529 14.857 26.036 1.00 94.12 84 TYR A O 1
ATOM 637 N N . PRO A 1 85 ? -12.998 13.190 24.618 1.00 88.62 85 PRO A N 1
ATOM 638 C CA . PRO A 1 85 ? -13.657 13.800 23.468 1.00 88.62 85 PRO A CA 1
ATOM 639 C C . PRO A 1 85 ? -15.180 13.608 23.541 1.00 88.62 85 PRO A C 1
ATOM 641 O O . PRO A 1 85 ? -15.678 12.491 23.680 1.00 88.62 85 PRO A O 1
ATOM 644 N N . ARG A 1 86 ? -15.946 14.698 23.420 1.00 86.69 86 ARG A N 1
ATOM 645 C CA . ARG A 1 86 ? -17.419 14.695 23.440 1.00 86.69 86 ARG A CA 1
ATOM 646 C C . ARG A 1 86 ? -17.964 15.437 22.219 1.00 86.69 86 ARG A C 1
ATOM 648 O O . ARG A 1 86 ? -18.412 16.578 22.289 1.00 86.69 86 ARG A O 1
ATOM 655 N N . GLY A 1 87 ? -17.897 14.781 21.061 1.00 82.88 87 GLY A N 1
ATOM 656 C CA . GLY A 1 87 ? -18.293 15.374 19.782 1.00 82.88 87 GLY A CA 1
ATOM 657 C C . GLY A 1 87 ? -17.318 16.471 19.353 1.00 82.88 87 GLY A C 1
ATOM 658 O O . GLY A 1 87 ? -16.265 16.160 18.813 1.00 82.88 87 GLY A O 1
ATOM 659 N N . LYS A 1 88 ? -17.672 17.740 19.595 1.00 79.12 88 LYS A N 1
ATOM 660 C CA . LYS A 1 88 ? -16.800 18.910 19.358 1.00 79.12 88 LYS A CA 1
ATOM 661 C C . LYS A 1 88 ? -16.235 19.530 20.644 1.00 79.12 88 LYS A C 1
ATOM 663 O O . LYS A 1 88 ? -15.497 20.505 20.569 1.00 79.12 88 LYS A O 1
ATOM 668 N N . GLU A 1 89 ? -16.597 19.002 21.811 1.00 84.75 89 GLU A N 1
ATOM 669 C CA . GLU A 1 89 ? -16.131 19.494 23.109 1.00 84.75 89 GLU A CA 1
ATOM 670 C C . GLU A 1 89 ? -15.012 18.602 23.658 1.00 84.75 89 GLU A C 1
ATOM 672 O O . GLU A 1 89 ? -15.082 17.373 23.578 1.00 84.75 89 GLU A O 1
ATOM 677 N N . HIS A 1 90 ? -13.988 19.216 24.250 1.00 87.50 90 HIS A N 1
ATOM 678 C CA . HIS A 1 90 ? -12.897 18.523 24.935 1.00 87.50 90 HIS A CA 1
ATOM 679 C C . HIS A 1 90 ? -13.066 18.708 26.446 1.00 87.50 90 HIS A C 1
ATOM 681 O O . HIS A 1 90 ? -12.912 19.815 26.960 1.00 87.50 90 HIS A O 1
ATOM 687 N N . VAL A 1 91 ? -13.402 17.635 27.168 1.00 93.31 91 VAL A N 1
ATOM 688 C CA . VAL A 1 91 ? -13.548 17.672 28.631 1.00 93.31 91 VAL A CA 1
ATOM 689 C C . VAL A 1 91 ? -12.231 17.239 29.263 1.00 93.31 91 VAL A C 1
ATOM 691 O O . VAL A 1 91 ? -11.912 16.051 29.271 1.00 93.31 91 VAL A O 1
ATOM 694 N N . THR A 1 92 ? -11.456 18.202 29.766 1.00 93.81 92 THR A N 1
ATOM 695 C CA . THR A 1 92 ? -10.163 17.964 30.428 1.00 93.81 92 THR A CA 1
ATOM 696 C C . THR A 1 92 ? -10.278 16.908 31.524 1.00 93.81 92 THR A C 1
ATOM 698 O O . THR A 1 92 ? -11.177 16.975 32.363 1.00 93.81 92 THR A O 1
ATOM 701 N N . ALA A 1 93 ? -9.346 15.958 31.534 1.00 93.94 93 ALA A N 1
ATOM 702 C CA . ALA A 1 93 ? -9.278 14.881 32.510 1.00 93.94 93 ALA A CA 1
ATOM 703 C C . ALA A 1 93 ? -8.018 15.010 33.377 1.00 93.94 93 ALA A C 1
ATOM 705 O O . ALA A 1 93 ? -6.962 15.430 32.904 1.00 93.94 93 ALA A O 1
ATOM 706 N N . THR A 1 94 ? -8.124 14.617 34.646 1.00 95.12 94 THR A N 1
ATOM 707 C CA . THR A 1 94 ? -6.963 14.407 35.531 1.00 95.12 94 THR A CA 1
ATOM 708 C C . THR A 1 94 ? -6.425 12.980 35.441 1.00 95.12 94 THR A C 1
ATOM 710 O O . THR A 1 94 ? -5.237 12.743 35.656 1.00 95.12 94 THR A O 1
ATOM 713 N N . GLU A 1 95 ? -7.310 12.028 35.135 1.00 95.56 95 GLU A N 1
ATOM 714 C CA . GLU A 1 95 ? -7.027 10.599 35.033 1.00 95.56 95 GLU A CA 1
ATOM 715 C C . GLU A 1 95 ? -7.991 9.927 34.030 1.00 95.56 95 GLU A C 1
ATOM 717 O O . GLU A 1 95 ? -9.142 10.354 33.886 1.00 95.56 95 GLU A O 1
ATOM 722 N N . VAL A 1 96 ? -7.506 8.898 33.329 1.00 94.94 96 VAL A N 1
ATOM 723 C CA . VAL A 1 96 ? -8.256 8.020 32.412 1.00 94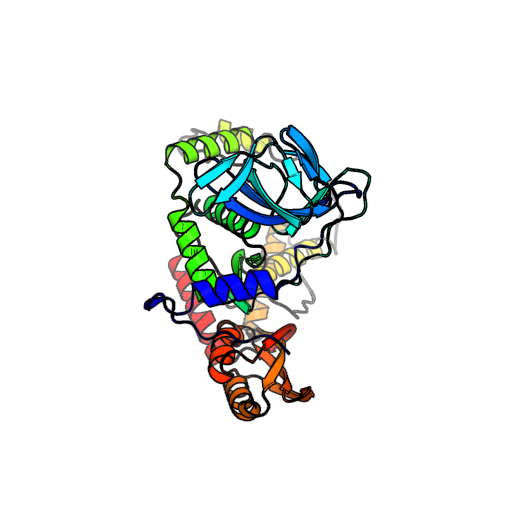.94 96 VAL A CA 1
ATOM 724 C C . VAL A 1 96 ? -7.940 6.569 32.779 1.00 94.94 96 VAL A C 1
ATOM 726 O O . VAL A 1 96 ? -6.763 6.218 32.890 1.00 94.94 96 VAL A O 1
ATOM 729 N N . HIS A 1 97 ? -8.954 5.730 33.001 1.00 94.38 97 HIS A N 1
ATOM 730 C CA . HIS A 1 97 ? -8.786 4.395 33.588 1.00 94.38 97 HIS A CA 1
ATOM 731 C C . HIS A 1 97 ? -8.856 3.267 32.547 1.00 94.38 97 HIS A C 1
ATOM 733 O O . HIS A 1 97 ? -9.352 3.454 31.439 1.00 94.38 97 HIS A O 1
ATOM 739 N N . ALA A 1 98 ? -8.350 2.078 32.893 1.00 92.56 98 ALA A N 1
ATOM 740 C CA . ALA A 1 98 ? -8.452 0.887 32.051 1.00 92.56 98 ALA A CA 1
ATOM 741 C C . ALA A 1 98 ? -9.901 0.616 31.604 1.00 92.56 98 ALA A C 1
ATOM 743 O O . ALA A 1 98 ? -10.814 0.561 32.424 1.00 92.56 98 ALA A O 1
ATOM 744 N N . GLY A 1 99 ? -10.087 0.435 30.296 1.00 89.50 99 GLY A N 1
ATOM 745 C CA . GLY A 1 99 ? -11.389 0.343 29.637 1.00 89.50 99 GLY A CA 1
ATOM 746 C C . GLY A 1 99 ? -11.786 1.623 28.890 1.00 89.50 99 GLY A C 1
ATOM 747 O O . GLY A 1 99 ? -12.388 1.518 27.818 1.00 89.50 99 GLY A O 1
ATOM 748 N N . ASP A 1 100 ? -11.399 2.802 29.389 1.00 92.25 100 ASP A N 1
ATOM 749 C CA . ASP A 1 100 ? -11.794 4.102 28.835 1.00 92.25 100 ASP A CA 1
ATOM 750 C C . ASP A 1 100 ? -11.016 4.502 27.569 1.00 92.25 100 ASP A C 1
ATOM 752 O O . ASP A 1 100 ? -9.897 4.051 27.297 1.00 92.25 100 ASP A O 1
ATOM 756 N N . ILE A 1 101 ? -11.619 5.424 26.811 1.00 93.94 101 ILE A N 1
ATOM 757 C CA . ILE A 1 101 ? -11.005 6.123 25.679 1.00 93.94 101 ILE A CA 1
ATOM 758 C C . ILE A 1 101 ? -10.734 7.576 26.072 1.00 93.94 101 ILE A C 1
ATOM 760 O O . ILE A 1 101 ? -11.650 8.307 26.452 1.00 93.94 101 ILE A O 1
ATOM 764 N N . GLY A 1 102 ? -9.481 7.997 25.923 1.00 94.38 102 GLY A N 1
ATOM 765 C CA . GLY A 1 102 ? -9.034 9.373 26.100 1.00 94.38 102 GLY A CA 1
ATOM 766 C 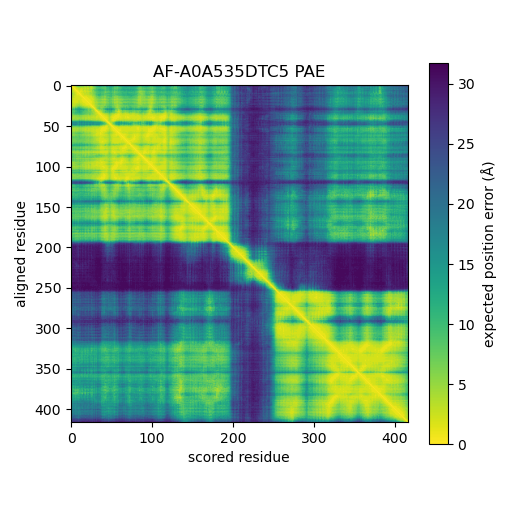C . GLY A 1 102 ? -8.343 9.912 24.850 1.00 94.38 102 GLY A C 1
ATOM 767 O O . GLY A 1 102 ? -8.120 9.203 23.867 1.00 94.38 102 GLY A O 1
ATOM 768 N N . ALA A 1 103 ? -7.994 11.191 24.893 1.00 94.31 103 ALA A N 1
ATOM 769 C CA . ALA A 1 103 ? -7.186 11.853 23.883 1.00 94.31 103 ALA A CA 1
ATOM 770 C C . ALA A 1 103 ? -6.121 12.735 24.545 1.00 94.31 103 ALA A C 1
ATOM 772 O O . ALA A 1 103 ? -6.311 13.217 25.664 1.00 94.31 103 ALA A O 1
ATOM 773 N N . VAL A 1 104 ? -4.993 12.931 23.863 1.00 93.81 104 VAL A N 1
ATOM 774 C CA . VAL A 1 104 ? -3.872 13.764 24.319 1.00 93.81 104 VAL A CA 1
ATOM 775 C C . VAL A 1 104 ? -3.307 14.588 23.165 1.00 93.81 104 VAL A C 1
ATOM 777 O O . VAL A 1 104 ? -3.200 14.106 22.037 1.00 93.81 104 VAL A O 1
ATOM 780 N N . THR A 1 105 ? -2.954 15.845 23.429 1.00 90.75 105 THR A N 1
ATOM 781 C CA . THR A 1 105 ? -2.321 16.725 22.430 1.00 90.75 105 THR A CA 1
ATOM 782 C C . THR A 1 105 ? -0.797 16.663 22.508 1.00 90.75 105 THR A C 1
ATOM 784 O O . THR A 1 105 ? -0.257 16.617 23.612 1.00 90.75 105 THR A O 1
ATOM 787 N N . LYS A 1 106 ? -0.117 16.841 21.368 1.00 87.31 106 LYS A N 1
ATOM 788 C CA . LYS A 1 106 ? 1.326 17.147 21.266 1.00 87.31 106 LYS A CA 1
ATOM 789 C C . LYS A 1 106 ? 2.261 16.031 21.760 1.00 87.31 106 LYS A C 1
ATOM 791 O O . LYS A 1 106 ? 3.308 16.318 22.332 1.00 87.31 106 LYS A O 1
ATOM 796 N N . LEU A 1 107 ? 1.904 14.775 21.483 1.00 89.38 107 LEU A N 1
ATOM 797 C CA . LEU A 1 107 ? 2.885 13.684 21.471 1.00 89.38 107 LEU A CA 1
ATOM 798 C C . LEU A 1 107 ? 3.877 13.888 20.314 1.00 89.38 107 LEU A C 1
ATOM 800 O O . LEU A 1 107 ? 3.502 14.408 19.259 1.00 89.38 107 LEU A O 1
ATOM 804 N N . THR A 1 108 ? 5.134 13.502 20.525 1.00 86.00 108 THR A N 1
ATOM 805 C CA . THR A 1 108 ? 6.268 13.873 19.658 1.00 86.00 108 THR A CA 1
ATOM 806 C C . THR A 1 108 ? 6.650 12.768 18.676 1.00 86.00 108 THR A C 1
ATOM 808 O O . THR A 1 108 ? 7.025 13.052 17.540 1.00 86.00 108 THR A O 1
ATOM 811 N N . HIS A 1 109 ? 6.553 11.508 19.098 1.00 86.19 109 HIS A N 1
ATOM 812 C CA . HIS A 1 109 ? 7.042 10.340 18.356 1.00 86.19 109 HIS A CA 1
ATOM 813 C C . HIS A 1 109 ? 5.958 9.288 18.097 1.00 86.19 109 HIS A C 1
ATOM 815 O O . HIS A 1 109 ? 6.164 8.375 17.301 1.00 86.19 109 HIS A O 1
ATOM 821 N N . THR A 1 110 ? 4.812 9.418 18.763 1.00 90.88 110 THR A N 1
ATOM 822 C CA . THR A 1 110 ? 3.720 8.440 18.746 1.00 90.88 110 THR A CA 1
ATOM 823 C C . THR A 1 110 ? 2.753 8.651 17.578 1.00 90.88 110 THR A C 1
ATOM 825 O O . THR A 1 110 ? 2.325 9.778 17.317 1.00 90.88 110 THR A O 1
ATOM 828 N N . LEU A 1 111 ? 2.406 7.551 16.901 1.00 90.06 111 LEU A N 1
ATOM 829 C CA . LEU A 1 111 ? 1.542 7.484 15.713 1.00 90.06 111 LEU A CA 1
ATOM 830 C C . LEU A 1 111 ? 0.377 6.488 15.878 1.00 90.06 111 LEU A C 1
ATOM 832 O O . LEU A 1 111 ? 0.327 5.720 16.842 1.00 90.06 111 LEU A O 1
ATOM 836 N N . THR A 1 112 ? -0.555 6.476 14.918 1.00 90.88 112 THR A N 1
ATOM 837 C CA . THR A 1 112 ? -1.611 5.454 14.808 1.00 90.88 112 THR A CA 1
ATOM 838 C C . THR A 1 112 ? -1.004 4.040 14.835 1.00 90.88 112 THR A C 1
ATOM 840 O O . THR A 1 112 ? -0.127 3.716 14.037 1.00 90.88 112 THR A O 1
ATOM 843 N N . GLY A 1 113 ? -1.482 3.181 15.740 1.00 89.88 113 GLY A N 1
ATOM 844 C CA . GLY A 1 113 ? -1.006 1.803 15.930 1.00 89.88 113 GLY A CA 1
ATOM 845 C C . GLY A 1 113 ? 0.090 1.630 16.993 1.00 89.88 113 GLY A C 1
ATOM 846 O O . GLY A 1 113 ? 0.432 0.495 17.336 1.00 89.88 113 GLY A O 1
ATOM 847 N N . ASP A 1 114 ? 0.629 2.719 17.546 1.00 92.62 114 ASP A N 1
ATOM 848 C CA . ASP A 1 114 ? 1.623 2.646 18.616 1.00 92.62 114 ASP A CA 1
ATOM 849 C C . ASP A 1 114 ? 0.996 2.360 19.995 1.00 92.62 114 ASP A C 1
ATOM 851 O O . ASP A 1 114 ? -0.184 2.603 20.265 1.00 92.62 114 ASP A O 1
ATOM 855 N N . THR A 1 115 ? 1.821 1.857 20.912 1.00 93.81 115 THR A N 1
ATOM 856 C CA . THR A 1 115 ? 1.443 1.530 22.289 1.00 93.81 115 THR A CA 1
ATOM 857 C C . THR A 1 115 ? 2.254 2.355 23.280 1.00 93.81 115 THR A C 1
ATOM 859 O O . THR A 1 115 ? 3.481 2.301 23.272 1.00 93.81 115 THR A O 1
ATOM 862 N N . LEU A 1 116 ? 1.578 3.066 24.178 1.00 94.12 116 LEU A N 1
ATOM 863 C CA . LEU A 1 116 ? 2.194 3.756 25.312 1.00 94.12 116 LEU A CA 1
ATOM 864 C C . LEU A 1 116 ? 2.148 2.856 26.550 1.00 94.12 116 LEU A C 1
ATOM 866 O O . LEU A 1 116 ? 1.124 2.223 26.819 1.00 94.12 116 LEU A O 1
ATOM 870 N N . GLY A 1 117 ? 3.219 2.821 27.339 1.00 92.56 117 GLY A N 1
ATOM 871 C CA . GLY A 1 117 ? 3.228 2.072 28.594 1.00 92.56 117 GLY A CA 1
ATOM 872 C C . GLY A 1 117 ? 4.395 2.395 29.519 1.00 92.56 117 GLY A C 1
ATOM 873 O O . GLY A 1 117 ? 5.254 3.222 29.214 1.00 92.56 117 GLY A O 1
ATOM 874 N N . ALA A 1 118 ? 4.417 1.748 30.682 1.00 84.38 118 ALA A N 1
ATOM 875 C CA . ALA A 1 118 ? 5.549 1.833 31.597 1.00 84.38 118 ALA A CA 1
ATOM 876 C C . ALA A 1 118 ? 6.784 1.122 31.008 1.00 84.38 118 ALA A C 1
ATOM 878 O O . ALA A 1 118 ? 6.684 0.006 30.502 1.00 84.38 118 ALA A O 1
ATOM 879 N N . ALA A 1 119 ? 7.967 1.737 31.133 1.00 66.62 119 ALA A N 1
ATOM 880 C CA . ALA A 1 119 ? 9.231 1.312 30.506 1.00 66.62 119 ALA A CA 1
ATOM 881 C C . ALA A 1 119 ? 9.764 -0.093 30.889 1.00 66.62 119 ALA A C 1
ATOM 883 O O . ALA A 1 119 ? 10.871 -0.460 30.496 1.00 66.62 119 ALA A O 1
ATOM 884 N N . LYS A 1 120 ? 9.033 -0.856 31.709 1.00 65.31 120 LYS A N 1
ATOM 885 C CA . LYS A 1 120 ? 9.398 -2.200 32.185 1.00 65.31 120 LYS A CA 1
ATOM 886 C C . LYS A 1 120 ? 8.345 -3.270 31.872 1.00 65.31 120 LYS A C 1
ATOM 888 O O . LYS A 1 120 ? 8.623 -4.447 32.088 1.00 65.31 120 LYS A O 1
ATOM 893 N N . ASP A 1 121 ? 7.170 -2.892 31.366 1.00 63.31 121 ASP A N 1
ATOM 894 C CA . ASP A 1 121 ? 5.970 -3.733 31.419 1.00 63.31 121 ASP A CA 1
ATOM 895 C C . ASP A 1 121 ? 5.500 -4.215 30.042 1.00 63.31 121 ASP A C 1
ATOM 897 O O . ASP A 1 121 ? 4.498 -3.774 29.475 1.00 63.31 121 ASP A O 1
ATOM 901 N N . GLY A 1 122 ? 6.233 -5.212 29.543 1.00 66.38 122 GLY A N 1
ATOM 902 C CA . GLY A 1 122 ? 5.902 -5.967 28.337 1.00 66.38 122 GLY A CA 1
ATOM 903 C C . GLY A 1 122 ? 6.286 -5.278 27.026 1.00 66.38 122 GLY A C 1
ATOM 904 O O . GLY A 1 122 ? 6.721 -4.132 26.985 1.00 66.38 122 GLY A O 1
ATOM 905 N N . GLY A 1 123 ? 6.129 -6.018 25.926 1.00 80.00 123 GLY A N 1
ATOM 906 C CA . GLY A 1 123 ? 6.242 -5.458 24.578 1.00 80.00 123 GLY A CA 1
ATOM 907 C C . GLY A 1 123 ? 5.039 -4.576 24.209 1.00 80.00 123 GLY A C 1
ATOM 908 O O . GLY A 1 123 ? 4.125 -4.408 25.027 1.00 80.00 123 GLY A O 1
ATOM 909 N N . PRO A 1 124 ? 4.989 -4.051 22.973 1.00 85.81 124 PRO A N 1
ATOM 910 C CA . PRO A 1 124 ? 3.836 -3.310 22.456 1.00 85.81 124 PRO A CA 1
ATOM 911 C C . PRO A 1 124 ? 2.542 -4.153 22.433 1.00 85.81 124 PRO A C 1
ATOM 913 O O . PRO A 1 124 ? 2.499 -5.305 22.876 1.00 85.81 124 PRO A O 1
ATOM 916 N N . ALA A 1 125 ? 1.428 -3.564 22.002 1.00 83.38 125 ALA A N 1
ATOM 917 C CA . ALA A 1 125 ? 0.248 -4.334 21.613 1.00 83.38 125 ALA A CA 1
ATOM 918 C C . ALA A 1 125 ? 0.555 -5.191 20.368 1.00 83.38 125 ALA A C 1
ATOM 920 O O . ALA A 1 125 ? 1.553 -4.968 19.679 1.00 83.38 125 ALA A O 1
ATOM 921 N N . ALA A 1 126 ? -0.303 -6.170 20.069 1.00 81.50 126 ALA A N 1
ATOM 922 C CA . ALA A 1 126 ? -0.246 -6.836 18.771 1.00 81.50 126 ALA A CA 1
ATOM 923 C C . ALA A 1 126 ? -0.464 -5.791 17.654 1.00 81.50 126 ALA A C 1
ATOM 925 O O . ALA A 1 126 ? -1.318 -4.914 17.827 1.00 81.50 126 ALA A O 1
ATOM 926 N N . PRO A 1 127 ? 0.291 -5.847 16.541 1.00 78.56 127 PRO A N 1
ATOM 927 C CA . PRO A 1 127 ? 0.077 -4.938 15.422 1.00 78.56 127 PRO A CA 1
ATOM 928 C C . PRO A 1 127 ? -1.331 -5.125 14.848 1.00 78.56 127 PRO A C 1
ATOM 930 O O . PRO A 1 127 ? -1.890 -6.223 14.893 1.00 78.56 127 PRO A O 1
ATOM 933 N N . LEU A 1 128 ? -1.898 -4.049 14.302 1.00 79.75 128 LEU A N 1
ATOM 934 C CA . LEU A 1 128 ? -3.160 -4.128 13.572 1.00 79.75 128 LEU A CA 1
ATOM 935 C C . LEU A 1 128 ? -2.966 -4.957 12.298 1.00 79.75 128 LEU A C 1
ATOM 937 O O . LEU A 1 128 ? -2.028 -4.716 11.539 1.00 79.75 128 LEU A O 1
ATOM 941 N N . ASP A 1 129 ? -3.881 -5.894 12.055 1.00 80.56 129 ASP A N 1
ATOM 942 C CA . ASP A 1 129 ? -4.006 -6.585 10.772 1.00 80.56 129 ASP A CA 1
ATOM 943 C C . ASP A 1 129 ? -4.646 -5.616 9.765 1.00 80.56 129 ASP A C 1
ATOM 945 O O . ASP A 1 129 ? -5.868 -5.455 9.709 1.00 80.56 129 ASP A O 1
ATOM 949 N N . LEU A 1 130 ? -3.796 -4.855 9.072 1.00 81.12 130 LEU A N 1
ATOM 950 C CA . LEU A 1 130 ? -4.207 -3.821 8.126 1.00 81.12 130 LEU A CA 1
ATOM 951 C C . LEU A 1 130 ? -4.278 -4.395 6.703 1.00 81.12 130 LEU A C 1
ATOM 953 O O . LEU A 1 130 ? -3.333 -5.054 6.263 1.00 81.12 130 LEU A O 1
ATOM 957 N N . PRO A 1 131 ? -5.359 -4.127 5.947 1.00 78.06 131 PRO A N 1
ATOM 958 C CA . PRO A 1 131 ? -5.472 -4.590 4.571 1.00 78.06 131 PRO A CA 1
ATOM 959 C C . PRO A 1 131 ? -4.404 -3.936 3.686 1.00 78.06 131 PRO A C 1
ATOM 961 O O . PRO A 1 131 ? -4.216 -2.720 3.714 1.00 78.06 131 PRO A O 1
ATOM 964 N N . ALA A 1 132 ? -3.733 -4.749 2.870 1.00 77.62 132 ALA A N 1
ATOM 965 C CA . ALA A 1 132 ? -2.740 -4.271 1.915 1.00 77.62 132 ALA A CA 1
ATOM 966 C C . ALA A 1 132 ? -3.370 -3.372 0.825 1.00 77.62 132 ALA A C 1
ATOM 968 O O . ALA A 1 132 ? -4.539 -3.567 0.468 1.00 77.62 132 ALA A O 1
ATOM 969 N N . PRO A 1 133 ? -2.605 -2.428 0.241 1.00 83.25 133 PRO A N 1
ATOM 970 C CA . PRO A 1 133 ? -3.053 -1.630 -0.894 1.00 83.25 133 PRO A CA 1
ATOM 971 C C . PRO A 1 133 ? -3.557 -2.462 -2.076 1.00 83.25 133 PRO A C 1
ATOM 973 O O . PRO A 1 133 ? -2.909 -3.412 -2.513 1.00 83.25 133 PRO A O 1
ATOM 976 N N . ALA A 1 134 ? -4.692 -2.044 -2.634 1.00 75.44 134 ALA A N 1
ATOM 977 C CA . ALA A 1 134 ? -5.319 -2.652 -3.805 1.00 75.44 134 ALA A CA 1
ATOM 978 C C . ALA A 1 134 ? -5.282 -1.735 -5.044 1.00 75.44 134 ALA A C 1
ATOM 980 O O . ALA A 1 134 ? -5.480 -2.198 -6.162 1.00 75.44 134 ALA A O 1
ATOM 981 N N . TYR A 1 135 ? -5.022 -0.437 -4.871 1.00 78.62 135 TYR A N 1
ATOM 982 C CA . TYR A 1 135 ? -4.997 0.548 -5.952 1.00 78.62 135 TYR A CA 1
ATOM 983 C C . TYR A 1 135 ? -3.809 1.498 -5.786 1.00 78.62 135 TYR A C 1
ATOM 985 O O . TYR A 1 135 ? -3.462 1.850 -4.658 1.00 78.62 135 TYR A O 1
ATOM 993 N N . SER A 1 136 ? -3.183 1.907 -6.891 1.00 84.81 136 SER A N 1
ATOM 994 C CA . SER A 1 136 ? -1.993 2.763 -6.883 1.00 84.81 136 SER A CA 1
ATOM 995 C C . SER A 1 136 ? -1.987 3.779 -8.024 1.00 84.81 136 SER A C 1
ATOM 997 O O . SER A 1 136 ? -2.534 3.541 -9.101 1.00 84.81 136 SER A O 1
ATOM 999 N N . LEU A 1 137 ? -1.369 4.936 -7.774 1.00 83.56 137 LEU A N 1
ATOM 1000 C CA . LEU A 1 137 ? -1.278 6.065 -8.699 1.00 83.56 137 LEU A CA 1
ATOM 1001 C C . LEU A 1 137 ? 0.115 6.700 -8.644 1.00 83.56 137 LEU A C 1
ATOM 1003 O O . LEU A 1 137 ? 0.628 7.003 -7.566 1.00 83.56 137 LEU A O 1
ATOM 1007 N N . ALA A 1 138 ? 0.702 6.962 -9.813 1.00 85.25 138 ALA A N 1
ATOM 1008 C CA . ALA A 1 138 ? 1.912 7.769 -9.934 1.00 85.25 138 ALA A CA 1
ATOM 1009 C C . ALA A 1 138 ? 1.581 9.270 -9.850 1.00 85.25 138 ALA A C 1
ATOM 1011 O O . ALA A 1 138 ? 0.705 9.770 -10.556 1.00 85.25 138 ALA A O 1
ATOM 1012 N N . ILE A 1 139 ? 2.318 10.000 -9.016 1.00 84.38 139 ILE A N 1
ATOM 1013 C CA . ILE A 1 139 ? 2.215 11.449 -8.836 1.00 84.38 139 ILE A CA 1
ATOM 1014 C C . ILE A 1 139 ? 3.386 12.129 -9.545 1.00 84.38 139 ILE A C 1
ATOM 1016 O O . ILE A 1 139 ? 4.550 11.779 -9.352 1.00 84.38 139 ILE A O 1
ATOM 1020 N N . THR A 1 140 ? 3.068 13.156 -10.334 1.00 80.38 140 THR A N 1
ATOM 1021 C CA . THR A 1 140 ? 4.048 14.028 -10.995 1.00 80.38 140 THR A CA 1
ATOM 1022 C C . THR A 1 140 ? 3.851 15.473 -10.515 1.00 80.38 140 THR A C 1
ATOM 1024 O O . THR A 1 140 ? 2.715 15.958 -10.535 1.00 80.38 140 THR A O 1
ATOM 1027 N N . PRO A 1 141 ? 4.908 16.188 -10.079 1.00 80.69 141 PRO A N 1
ATOM 1028 C CA . PRO A 1 141 ? 4.805 17.595 -9.691 1.00 80.69 141 PRO A CA 1
ATOM 1029 C C . PRO A 1 141 ? 4.446 18.476 -10.897 1.00 80.69 141 PRO A C 1
ATOM 1031 O O . PRO A 1 141 ? 4.990 18.301 -11.986 1.00 80.69 141 PRO A O 1
ATOM 1034 N N . LYS A 1 142 ? 3.565 19.467 -10.706 1.00 78.44 142 LYS A N 1
ATOM 1035 C CA . LYS A 1 142 ? 3.205 20.426 -11.772 1.00 78.44 142 LYS A CA 1
ATOM 1036 C C . LYS A 1 142 ? 4.286 21.481 -12.017 1.00 78.44 142 LYS A C 1
ATOM 1038 O O . LYS A 1 142 ? 4.419 21.951 -13.143 1.00 78.44 142 LYS A O 1
ATOM 1043 N N . ALA A 1 143 ? 5.048 21.853 -10.987 1.00 77.56 143 ALA A N 1
ATOM 1044 C CA . ALA A 1 143 ? 6.161 22.788 -11.091 1.00 77.56 143 ALA A CA 1
ATOM 1045 C C . ALA A 1 143 ? 7.434 22.225 -10.442 1.00 77.56 143 ALA A C 1
ATOM 1047 O O . ALA A 1 143 ? 7.405 21.490 -9.451 1.00 77.56 143 ALA A O 1
ATOM 1048 N N . ARG A 1 144 ? 8.583 22.590 -11.017 1.00 68.44 144 ARG A N 1
ATOM 1049 C CA . ARG A 1 144 ? 9.904 22.154 -10.555 1.00 68.44 144 ARG A CA 1
ATOM 1050 C C . ARG A 1 144 ? 10.218 22.803 -9.204 1.00 68.44 144 ARG A C 1
ATOM 1052 O O . ARG A 1 144 ? 10.447 24.007 -9.146 1.00 68.44 144 ARG A O 1
ATOM 1059 N N . GLY A 1 145 ? 10.236 21.995 -8.145 1.00 75.25 145 GLY A N 1
ATOM 1060 C CA . GLY A 1 145 ? 10.412 22.444 -6.757 1.00 75.25 145 GLY A CA 1
ATOM 1061 C C . GLY A 1 145 ? 9.268 22.058 -5.811 1.00 75.25 145 GLY A C 1
ATOM 1062 O O . GLY A 1 145 ? 9.443 22.150 -4.601 1.00 75.25 145 GLY A O 1
ATOM 1063 N N . ASP A 1 146 ? 8.130 21.569 -6.317 1.00 79.69 146 ASP A N 1
ATOM 1064 C CA . ASP A 1 146 ? 7.044 21.071 -5.453 1.00 79.69 146 ASP A CA 1
ATOM 1065 C C . ASP A 1 146 ? 7.283 19.641 -4.924 1.00 79.69 146 ASP A C 1
ATOM 1067 O O . ASP A 1 146 ? 6.580 19.208 -4.014 1.00 79.69 146 ASP A O 1
ATOM 1071 N N . GLU A 1 147 ? 8.287 18.919 -5.438 1.00 79.50 147 GLU A N 1
ATOM 1072 C CA . GLU A 1 147 ? 8.631 17.536 -5.045 1.00 79.50 147 GLU A CA 1
ATOM 1073 C C . GLU A 1 147 ? 8.778 17.358 -3.524 1.00 79.50 147 GLU A C 1
ATOM 1075 O O . GLU A 1 147 ? 8.226 16.418 -2.955 1.00 79.50 147 GLU A O 1
ATOM 1080 N N . GLU A 1 148 ? 9.477 18.276 -2.851 1.00 79.88 148 GLU A N 1
ATOM 1081 C CA . GLU A 1 148 ? 9.723 18.208 -1.404 1.00 79.88 148 GLU A CA 1
ATOM 1082 C C . GLU A 1 148 ? 8.449 18.483 -0.582 1.00 79.88 148 GLU A C 1
ATOM 1084 O O . GLU A 1 148 ? 8.233 17.852 0.454 1.00 79.88 148 GLU A O 1
ATOM 1089 N N . LYS A 1 149 ? 7.550 19.346 -1.080 1.00 80.56 149 LYS A N 1
ATOM 1090 C CA . LYS A 1 149 ?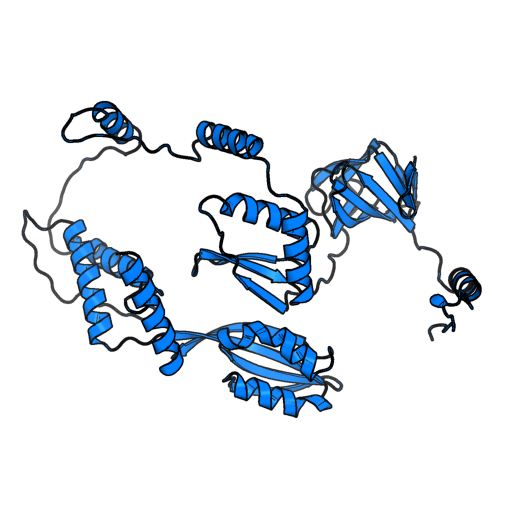 6.238 19.631 -0.465 1.00 80.56 149 LYS A CA 1
ATOM 1091 C C . LYS A 1 149 ? 5.283 18.443 -0.603 1.00 80.56 149 LYS A C 1
ATOM 1093 O O . LYS A 1 149 ? 4.636 18.051 0.362 1.00 80.56 149 LYS A O 1
ATOM 1098 N N . ILE A 1 150 ? 5.237 17.852 -1.798 1.00 84.25 150 ILE A N 1
ATOM 1099 C CA . ILE A 1 150 ? 4.419 16.673 -2.105 1.00 84.25 150 ILE A CA 1
ATOM 1100 C C . ILE A 1 150 ? 4.893 15.488 -1.258 1.00 84.25 150 ILE A C 1
ATOM 1102 O O . ILE A 1 150 ? 4.088 14.866 -0.572 1.00 84.25 150 ILE A O 1
ATOM 1106 N N . SER A 1 151 ? 6.203 15.224 -1.234 1.00 83.12 151 SER A N 1
ATOM 1107 C CA . SER A 1 151 ? 6.795 14.143 -0.438 1.00 83.12 151 SER A CA 1
ATOM 1108 C C . SER A 1 151 ? 6.5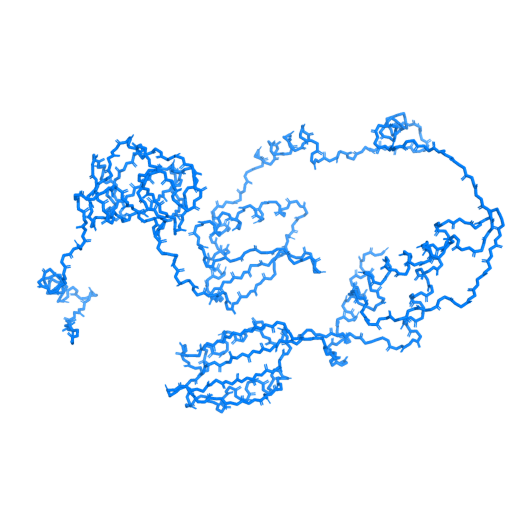20 14.301 1.063 1.00 83.12 151 SER A C 1
ATOM 1110 O O . SER A 1 151 ? 6.056 13.362 1.707 1.00 83.12 151 SER A O 1
ATOM 1112 N N . SER A 1 152 ? 6.726 15.498 1.625 1.00 83.31 152 SER A N 1
ATOM 1113 C CA . SER A 1 152 ? 6.511 15.746 3.060 1.00 83.31 152 SER A CA 1
ATOM 1114 C C . SER A 1 152 ? 5.033 15.743 3.471 1.00 83.31 152 SER A C 1
ATOM 1116 O O . SER A 1 152 ? 4.696 15.193 4.521 1.00 83.31 152 SER A O 1
ATOM 1118 N N . GLY A 1 153 ? 4.132 16.288 2.648 1.00 84.38 153 GLY A N 1
ATOM 1119 C CA . GLY A 1 153 ? 2.692 16.250 2.916 1.00 84.38 153 GLY A CA 1
ATOM 1120 C C . GLY A 1 153 ? 2.098 14.841 2.814 1.00 84.38 153 GLY A C 1
ATOM 1121 O O . GLY A 1 153 ? 1.296 14.454 3.661 1.00 84.38 153 GLY A O 1
ATOM 1122 N N . LEU A 1 154 ? 2.535 14.041 1.835 1.00 87.38 154 LEU A N 1
ATOM 1123 C CA . LEU A 1 154 ? 2.119 12.640 1.707 1.00 87.38 154 LEU A CA 1
ATOM 1124 C C . LEU A 1 154 ? 2.699 11.759 2.819 1.00 87.38 154 LEU A C 1
ATOM 1126 O O . LEU A 1 154 ? 1.975 10.924 3.356 1.00 87.38 154 LEU A O 1
ATOM 1130 N N . ALA A 1 155 ? 3.954 11.980 3.229 1.00 84.75 155 ALA A N 1
ATOM 1131 C CA . ALA A 1 155 ? 4.531 11.304 4.391 1.00 84.75 155 ALA A CA 1
ATOM 1132 C C . ALA A 1 155 ? 3.720 11.588 5.667 1.00 84.75 155 ALA A C 1
ATOM 1134 O O . ALA A 1 155 ? 3.393 10.663 6.405 1.00 84.75 155 ALA A O 1
ATOM 1135 N N . ARG A 1 156 ? 3.300 12.843 5.887 1.00 82.12 156 ARG A N 1
ATOM 1136 C CA . ARG A 1 156 ? 2.410 13.192 7.004 1.00 82.12 156 ARG A CA 1
ATOM 1137 C C . ARG A 1 156 ? 1.048 12.490 6.917 1.00 82.12 156 ARG A C 1
ATOM 1139 O O . ARG A 1 156 ? 0.531 12.067 7.945 1.00 82.12 156 ARG A O 1
ATOM 1146 N N . LEU A 1 157 ? 0.465 12.354 5.726 1.00 85.50 157 LEU A N 1
ATOM 1147 C CA . LEU A 1 157 ? -0.801 11.630 5.559 1.00 85.50 157 LEU A CA 1
ATOM 1148 C C . LEU A 1 157 ? -0.645 10.124 5.824 1.00 85.50 157 LEU A C 1
ATOM 1150 O O . LEU A 1 157 ? -1.548 9.539 6.410 1.00 85.50 157 LEU A O 1
ATOM 1154 N N . ALA A 1 158 ? 0.501 9.524 5.491 1.00 87.06 158 ALA A N 1
ATOM 1155 C CA . ALA A 1 158 ? 0.827 8.132 5.827 1.00 87.06 158 ALA A CA 1
ATOM 1156 C C . ALA A 1 158 ? 1.157 7.919 7.323 1.00 87.06 158 ALA A C 1
ATOM 1158 O O . ALA A 1 158 ? 0.993 6.820 7.848 1.00 87.06 158 ALA A O 1
ATOM 1159 N N . GLU A 1 159 ? 1.589 8.964 8.041 1.00 83.50 159 GLU A N 1
ATOM 1160 C CA . GLU A 1 159 ? 1.681 8.947 9.511 1.00 83.50 159 GLU A CA 1
ATOM 1161 C C . GLU A 1 159 ? 0.298 8.985 10.194 1.00 83.50 159 GLU A C 1
ATOM 1163 O O . GLU A 1 159 ? 0.144 8.460 11.298 1.00 83.50 159 GLU A O 1
ATOM 1168 N N . GLU A 1 160 ? -0.705 9.608 9.561 1.00 82.62 160 GLU A N 1
ATOM 1169 C CA . GLU A 1 160 ? -2.079 9.688 10.076 1.00 82.62 160 GLU A CA 1
ATOM 1170 C C . GLU A 1 160 ? -2.912 8.440 9.671 1.00 82.62 160 GLU A C 1
ATOM 1172 O O . GLU A 1 160 ? -3.588 7.862 10.530 1.00 82.62 160 GLU A O 1
ATOM 1177 N N . ASP A 1 161 ? -2.796 7.959 8.420 1.00 87.12 161 ASP A N 1
ATOM 1178 C CA . ASP A 1 161 ? -3.432 6.735 7.889 1.00 87.12 161 ASP A CA 1
ATOM 1179 C C . ASP A 1 161 ? -2.392 5.656 7.491 1.00 87.12 161 ASP A C 1
ATOM 1181 O O . ASP A 1 161 ? -1.783 5.746 6.421 1.00 87.12 161 ASP A O 1
ATOM 1185 N N . PRO A 1 162 ? -2.215 4.584 8.292 1.00 85.69 162 PRO A N 1
ATOM 1186 C CA . PRO A 1 162 ? -1.230 3.534 8.023 1.00 85.69 162 PRO A CA 1
ATOM 1187 C C . PRO A 1 162 ? -1.626 2.565 6.891 1.00 85.69 162 PRO A C 1
ATOM 1189 O O . PRO A 1 162 ? -0.912 1.593 6.658 1.00 85.69 162 PRO A O 1
ATOM 1192 N N . THR A 1 163 ? -2.753 2.787 6.199 1.00 88.25 163 THR A N 1
ATOM 1193 C CA . THR A 1 163 ? -3.123 2.065 4.965 1.00 88.25 163 THR A CA 1
ATOM 1194 C C . THR A 1 163 ? -2.783 2.847 3.691 1.00 88.25 163 THR A C 1
ATOM 1196 O O . THR A 1 163 ? -2.988 2.344 2.582 1.00 88.25 163 THR A O 1
ATOM 1199 N N . LEU A 1 164 ? -2.241 4.063 3.832 1.00 89.38 164 LEU A N 1
ATOM 1200 C CA . LEU A 1 164 ? -1.648 4.837 2.747 1.00 89.38 164 LEU A CA 1
ATOM 1201 C C . LEU A 1 164 ? -0.145 4.543 2.654 1.00 89.38 164 LEU A C 1
ATOM 1203 O O . LEU A 1 164 ? 0.636 4.904 3.530 1.00 89.38 164 LEU A O 1
ATOM 1207 N N . HIS A 1 165 ? 0.271 3.936 1.550 1.00 88.31 165 HIS A N 1
ATOM 1208 C CA . HIS A 1 165 ? 1.674 3.676 1.249 1.00 88.31 165 HIS A CA 1
ATOM 1209 C C . HIS A 1 165 ? 2.194 4.717 0.254 1.00 88.31 165 HIS A C 1
ATOM 1211 O O . HIS A 1 165 ? 1.502 5.078 -0.700 1.00 88.31 165 HIS A O 1
ATOM 1217 N N . VAL A 1 166 ? 3.421 5.193 0.471 1.00 89.06 166 VAL A N 1
ATOM 1218 C CA . VAL A 1 166 ? 4.084 6.209 -0.358 1.00 89.06 166 VAL A CA 1
ATOM 1219 C C . VAL A 1 166 ? 5.500 5.725 -0.658 1.00 89.06 166 VAL A C 1
ATOM 1221 O O . VAL A 1 166 ? 6.301 5.550 0.257 1.00 89.06 166 VAL A O 1
ATOM 1224 N N . GLU A 1 167 ? 5.812 5.498 -1.931 1.00 86.88 167 GLU A N 1
ATOM 1225 C CA . GLU A 1 167 ? 7.087 4.927 -2.374 1.00 86.88 167 GLU A CA 1
ATOM 1226 C C . GLU A 1 167 ? 7.647 5.702 -3.572 1.00 86.88 167 GLU A C 1
ATOM 1228 O O . GLU A 1 167 ? 6.897 6.192 -4.416 1.00 86.88 167 GLU A O 1
ATOM 1233 N N . ARG A 1 168 ? 8.977 5.808 -3.679 1.00 83.50 168 ARG A N 1
ATOM 1234 C CA . ARG A 1 168 ? 9.635 6.275 -4.904 1.00 83.50 168 ARG A CA 1
ATOM 1235 C C . ARG A 1 168 ? 10.186 5.073 -5.662 1.00 83.50 168 ARG A C 1
ATOM 1237 O O . ARG A 1 168 ? 11.155 4.468 -5.217 1.00 83.50 168 ARG A O 1
ATOM 1244 N N . MET A 1 169 ? 9.610 4.772 -6.821 1.00 75.50 169 MET A N 1
ATOM 1245 C CA . MET A 1 169 ? 10.127 3.723 -7.701 1.00 75.50 169 MET A CA 1
ATOM 1246 C C . MET A 1 169 ? 11.438 4.194 -8.337 1.00 75.50 169 MET A C 1
ATOM 1248 O O . MET A 1 169 ? 11.444 5.191 -9.054 1.00 75.50 169 MET A O 1
ATOM 1252 N N . GLU A 1 170 ? 12.551 3.498 -8.103 1.00 73.62 170 GLU A N 1
ATOM 1253 C CA . GLU A 1 170 ? 13.869 3.902 -8.632 1.00 73.62 170 GLU A CA 1
ATOM 1254 C C . GLU A 1 170 ? 13.951 3.778 -10.168 1.00 73.62 170 GLU A C 1
ATOM 1256 O O . GLU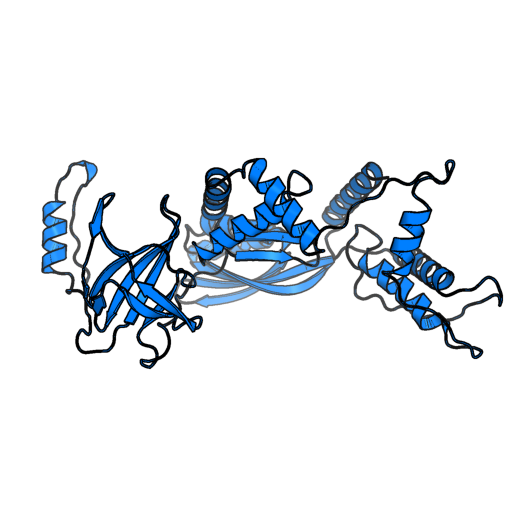 A 1 170 ? 14.635 4.557 -10.834 1.00 73.62 170 GLU A O 1
ATOM 1261 N N . GLU A 1 171 ? 13.202 2.834 -10.743 1.00 66.62 171 GLU A N 1
ATOM 1262 C CA . GLU A 1 171 ? 13.201 2.505 -12.174 1.00 66.62 171 GLU A CA 1
ATOM 1263 C C . GLU A 1 171 ? 12.543 3.608 -13.020 1.00 66.62 171 GLU A C 1
ATOM 1265 O O . GLU A 1 171 ? 13.110 4.057 -14.016 1.00 66.62 171 GLU A O 1
ATOM 1270 N N . THR A 1 172 ? 11.366 4.089 -12.601 1.00 73.19 172 THR A N 1
ATOM 1271 C CA . THR A 1 172 ? 10.634 5.192 -13.257 1.00 73.19 172 THR A CA 1
ATOM 1272 C C . THR A 1 172 ? 10.975 6.566 -12.673 1.00 73.19 172 THR A C 1
ATOM 1274 O O . THR A 1 172 ? 10.675 7.592 -13.281 1.00 73.19 172 THR A O 1
ATOM 1277 N N . LYS A 1 173 ? 11.586 6.596 -11.480 1.00 75.81 173 LYS A N 1
ATOM 1278 C CA . LYS A 1 173 ? 11.897 7.772 -10.636 1.00 75.81 173 LYS A CA 1
ATOM 1279 C C . LYS A 1 173 ? 10.680 8.557 -10.144 1.00 75.81 173 LYS A C 1
ATOM 1281 O O . LYS A 1 173 ? 10.852 9.601 -9.500 1.00 75.81 173 LYS A O 1
ATOM 1286 N N . GLN A 1 174 ? 9.482 8.031 -10.401 1.00 80.44 174 GLN A N 1
ATOM 1287 C CA . GLN A 1 174 ? 8.193 8.582 -9.994 1.00 80.44 174 GLN A CA 1
ATOM 1288 C C . GLN A 1 174 ? 7.920 8.324 -8.509 1.00 80.44 174 GLN A C 1
ATOM 1290 O O . GLN A 1 174 ? 8.391 7.346 -7.927 1.00 80.44 174 GLN A O 1
ATOM 1295 N N . LEU A 1 175 ? 7.121 9.206 -7.910 1.00 84.12 175 LEU A N 1
ATOM 1296 C CA . LEU A 1 175 ? 6.509 8.976 -6.607 1.00 84.12 175 LEU A CA 1
ATOM 1297 C C . LEU A 1 175 ? 5.175 8.259 -6.835 1.00 84.12 175 LEU A C 1
ATOM 1299 O O . LEU A 1 175 ? 4.366 8.726 -7.632 1.00 84.12 175 LEU A O 1
ATOM 1303 N N . VAL A 1 176 ? 4.939 7.145 -6.155 1.00 87.12 176 VAL A N 1
ATOM 1304 C CA . VAL A 1 176 ? 3.704 6.363 -6.245 1.00 87.12 176 VAL A CA 1
ATOM 1305 C C . VAL A 1 176 ? 3.030 6.349 -4.882 1.00 87.12 176 VAL A C 1
ATOM 1307 O O . VAL A 1 176 ? 3.664 6.067 -3.866 1.00 87.12 176 VAL A O 1
ATOM 1310 N N . ILE A 1 177 ? 1.733 6.649 -4.872 1.00 90.00 177 ILE A N 1
ATOM 1311 C CA . ILE A 1 177 ? 0.859 6.398 -3.726 1.00 90.00 177 ILE A CA 1
ATOM 1312 C C . ILE A 1 177 ? 0.070 5.115 -3.967 1.00 90.00 177 ILE A C 1
ATOM 1314 O O . ILE A 1 177 ? -0.338 4.836 -5.095 1.00 90.00 177 ILE A O 1
ATOM 1318 N N . ALA A 1 178 ? -0.161 4.341 -2.914 1.00 87.06 178 ALA A N 1
ATOM 1319 C CA . ALA A 1 178 ? -0.990 3.147 -2.959 1.00 87.06 178 ALA A CA 1
ATOM 1320 C C . ALA A 1 178 ? -1.893 3.068 -1.724 1.00 87.06 178 ALA A C 1
ATOM 1322 O O . ALA A 1 178 ? -1.499 3.450 -0.625 1.00 87.06 178 ALA A O 1
ATOM 1323 N N . GLY A 1 179 ? -3.115 2.577 -1.908 1.00 87.06 179 GLY A N 1
ATOM 1324 C CA . GLY A 1 179 ? -4.111 2.470 -0.848 1.00 87.06 179 GLY A CA 1
ATOM 1325 C C . GLY A 1 179 ? -5.252 1.524 -1.206 1.00 87.06 179 GLY A C 1
ATOM 1326 O O . GLY A 1 179 ? -5.184 0.744 -2.156 1.00 87.06 179 GLY A O 1
ATOM 1327 N N . LEU A 1 180 ? -6.321 1.580 -0.416 1.00 84.12 180 LEU A N 1
ATOM 1328 C CA . LEU A 1 180 ? -7.407 0.587 -0.436 1.00 84.12 180 LEU A CA 1
ATOM 1329 C C . LEU A 1 180 ? -8.362 0.683 -1.642 1.00 84.12 180 LEU A C 1
ATOM 1331 O O . LEU A 1 180 ? -9.188 -0.206 -1.840 1.00 84.12 180 LEU A O 1
ATOM 1335 N N . GLY A 1 181 ? -8.285 1.752 -2.436 1.00 77.00 181 GLY A N 1
ATOM 1336 C CA . GLY A 1 181 ? -9.147 1.972 -3.597 1.00 77.00 181 GLY A CA 1
ATOM 1337 C C . GLY A 1 181 ? -9.087 3.405 -4.120 1.00 77.00 181 GLY A C 1
ATOM 1338 O O . GLY A 1 181 ? -8.441 4.265 -3.522 1.00 77.00 181 GLY A O 1
ATOM 1339 N N . ASP A 1 182 ? -9.808 3.645 -5.212 1.00 80.00 182 ASP A N 1
ATOM 1340 C CA . ASP A 1 182 ? -10.007 4.950 -5.853 1.00 80.00 182 ASP A CA 1
ATOM 1341 C C . ASP A 1 182 ? -10.478 6.024 -4.863 1.00 80.00 182 ASP A C 1
ATOM 1343 O O . ASP A 1 182 ? -9.736 6.956 -4.572 1.00 80.00 182 ASP A O 1
ATOM 1347 N N . VAL A 1 183 ? -11.636 5.820 -4.230 1.00 81.38 183 VAL A N 1
ATOM 1348 C CA . VAL A 1 183 ? -12.246 6.787 -3.299 1.00 81.38 183 VAL A CA 1
ATOM 1349 C C . VAL A 1 183 ? -11.357 7.078 -2.080 1.00 81.38 183 VAL A C 1
ATOM 1351 O O . VAL A 1 183 ? -11.442 8.164 -1.513 1.00 81.38 183 VAL A O 1
ATOM 1354 N N . HIS A 1 184 ? -10.489 6.144 -1.665 1.00 83.62 184 HIS A N 1
ATOM 1355 C CA . HIS A 1 184 ? -9.500 6.441 -0.623 1.00 83.62 184 HIS A CA 1
ATOM 1356 C C . HIS A 1 184 ? -8.430 7.396 -1.175 1.00 83.62 184 HIS A C 1
ATOM 1358 O O . HIS A 1 184 ? -8.224 8.460 -0.595 1.00 83.62 184 HIS A O 1
ATOM 1364 N N . LEU A 1 185 ? -7.779 7.067 -2.296 1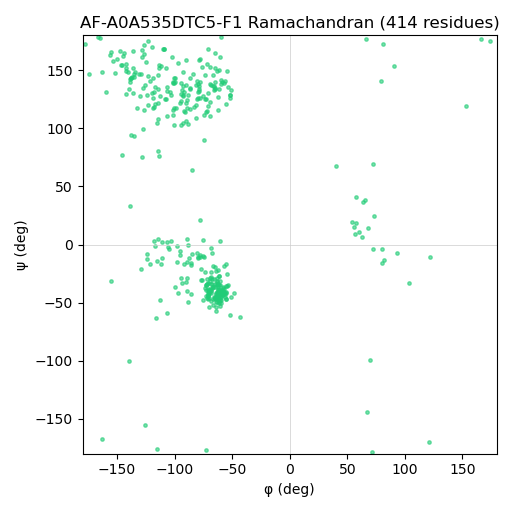.00 84.19 185 LEU A N 1
ATOM 1365 C CA . LEU A 1 185 ? -6.731 7.934 -2.843 1.00 84.19 185 LEU A CA 1
ATOM 1366 C C . LEU A 1 185 ? -7.266 9.320 -3.235 1.00 84.19 185 LEU A C 1
ATOM 1368 O O . LEU A 1 185 ? -6.597 10.307 -2.944 1.00 84.19 185 LEU A O 1
ATOM 1372 N N . ASP A 1 186 ? -8.480 9.411 -3.784 1.00 82.50 186 ASP A N 1
ATOM 1373 C CA . ASP A 1 186 ? -9.134 10.684 -4.108 1.00 82.50 186 ASP A CA 1
ATOM 1374 C C . ASP A 1 186 ? -9.338 11.550 -2.852 1.00 82.50 186 ASP A C 1
ATOM 1376 O O . ASP A 1 186 ? -8.839 12.673 -2.796 1.00 82.50 186 ASP A O 1
ATOM 1380 N N . VAL A 1 187 ? -9.966 11.018 -1.793 1.00 83.50 187 VAL A N 1
ATOM 1381 C CA . VAL A 1 187 ? -10.178 11.752 -0.526 1.00 83.50 187 VAL A CA 1
ATOM 1382 C C . VAL A 1 187 ? -8.853 12.104 0.164 1.00 83.50 187 VAL A C 1
ATOM 1384 O O . VAL A 1 187 ? -8.744 13.139 0.819 1.00 83.50 187 VAL A O 1
ATOM 1387 N N . THR A 1 188 ? -7.821 11.273 0.027 1.00 85.06 188 THR A N 1
ATOM 1388 C CA . THR A 1 188 ? -6.479 11.562 0.554 1.00 85.06 188 THR A CA 1
ATOM 1389 C C . THR A 1 188 ? -5.768 12.661 -0.246 1.00 85.06 188 THR A C 1
ATOM 1391 O O . THR A 1 188 ? -5.068 13.485 0.345 1.00 85.06 188 THR A O 1
ATOM 1394 N N . LEU A 1 189 ? -5.989 12.747 -1.560 1.00 82.81 189 LEU A N 1
ATOM 1395 C CA . LEU A 1 189 ? -5.496 13.841 -2.402 1.00 82.81 189 LEU A CA 1
ATOM 1396 C C . LEU A 1 189 ? -6.279 15.146 -2.170 1.00 82.81 189 LEU A C 1
ATOM 1398 O O . LEU A 1 189 ? -5.662 16.209 -2.123 1.00 82.81 189 LEU A O 1
ATOM 1402 N N . GLU A 1 190 ? -7.595 15.086 -1.945 1.00 82.06 190 GLU A N 1
ATOM 1403 C CA . GLU A 1 190 ? -8.398 16.236 -1.498 1.00 82.06 190 GLU A CA 1
ATOM 1404 C C . GLU A 1 190 ? -7.888 16.762 -0.148 1.00 82.06 190 GLU A C 1
ATOM 1406 O O . GLU A 1 190 ? -7.546 17.938 -0.040 1.00 82.06 190 GLU A O 1
ATOM 1411 N N . LYS A 1 191 ? -7.701 15.881 0.850 1.00 77.56 191 LYS A N 1
ATOM 1412 C CA . LYS A 1 191 ? -7.081 16.237 2.141 1.00 77.56 191 LYS A CA 1
ATOM 1413 C C . LYS A 1 191 ? -5.702 16.876 1.977 1.00 77.56 191 LYS A C 1
ATOM 1415 O O . LYS A 1 191 ? -5.407 17.824 2.693 1.00 77.56 191 LYS A O 1
ATOM 1420 N N . TYR A 1 192 ? -4.852 16.378 1.074 1.00 79.12 192 TYR A N 1
ATOM 1421 C CA . TYR A 1 192 ? -3.539 16.981 0.806 1.00 79.12 192 TYR A CA 1
ATOM 1422 C C . TYR A 1 192 ? -3.666 18.425 0.291 1.00 79.12 192 TYR A C 1
ATOM 1424 O O . TYR A 1 192 ? -2.926 19.302 0.734 1.00 79.12 192 TYR A O 1
ATOM 1432 N N . LEU A 1 193 ? -4.612 18.680 -0.618 1.00 73.56 193 LEU A N 1
ATOM 1433 C CA . LEU A 1 193 ? -4.850 20.009 -1.187 1.00 73.56 193 LEU A CA 1
ATOM 1434 C C . LEU A 1 193 ? -5.461 20.980 -0.160 1.00 73.56 193 LEU A C 1
ATOM 1436 O O . LEU A 1 193 ? -5.018 22.126 -0.080 1.00 73.56 193 LEU A O 1
ATOM 1440 N N . ASP A 1 194 ? -6.407 20.514 0.658 1.00 65.94 194 ASP A N 1
ATOM 1441 C CA . ASP A 1 194 ? -7.040 21.303 1.726 1.00 65.94 194 ASP A CA 1
ATOM 1442 C C . ASP A 1 194 ? -6.095 21.570 2.916 1.00 65.94 194 ASP A C 1
ATOM 1444 O O . ASP A 1 194 ? -6.165 22.629 3.542 1.00 65.94 194 ASP A O 1
ATOM 1448 N N . ALA A 1 195 ? -5.194 20.633 3.241 1.00 58.16 195 ALA A N 1
ATOM 1449 C CA . ALA A 1 195 ? -4.309 20.726 4.408 1.00 58.16 195 ALA A CA 1
ATOM 1450 C C . ALA A 1 195 ? -3.134 21.708 4.245 1.00 58.16 195 ALA A C 1
ATOM 1452 O O . ALA A 1 195 ? -2.472 22.016 5.242 1.00 58.16 195 ALA A O 1
ATOM 1453 N N . GLY A 1 196 ? -2.883 22.232 3.038 1.00 50.50 196 GLY A N 1
ATOM 1454 C CA . GLY A 1 196 ? -2.101 23.459 2.885 1.00 50.50 196 GLY A CA 1
ATOM 1455 C C . GLY A 1 196 ? -1.347 23.643 1.569 1.00 50.50 196 GLY A C 1
ATOM 1456 O O . GLY A 1 196 ? -0.343 22.986 1.297 1.00 50.50 196 GLY A O 1
ATOM 1457 N N . THR A 1 197 ? -1.692 24.709 0.845 1.00 38.09 197 THR A N 1
ATOM 1458 C CA . THR A 1 197 ? -0.698 25.446 0.053 1.00 38.09 197 THR A CA 1
ATOM 1459 C C . THR A 1 197 ? 0.216 26.230 1.000 1.00 38.09 197 THR A C 1
ATOM 1461 O O . THR A 1 197 ? -0.249 27.154 1.670 1.00 38.09 197 THR A O 1
ATOM 1464 N N . LEU A 1 198 ? 1.509 25.898 1.054 1.00 40.16 198 LEU A N 1
ATOM 1465 C CA . LEU A 1 198 ? 2.487 26.662 1.842 1.00 40.16 198 LEU A CA 1
ATOM 1466 C C . LEU A 1 198 ? 2.593 28.113 1.347 1.00 40.16 198 LEU A C 1
ATOM 1468 O O . LEU A 1 198 ? 2.734 28.351 0.146 1.00 40.16 198 LEU A O 1
ATOM 1472 N N . ASN A 1 199 ? 2.571 29.067 2.282 1.00 50.22 199 ASN A N 1
ATOM 1473 C CA . ASN A 1 199 ? 2.737 30.489 1.982 1.00 50.22 199 ASN A CA 1
ATOM 1474 C C . ASN A 1 199 ? 4.180 30.807 1.537 1.00 50.22 199 ASN A C 1
ATOM 1476 O O . ASN A 1 199 ? 5.140 30.149 1.946 1.00 50.22 199 ASN A O 1
ATOM 1480 N N . GLU A 1 200 ? 4.339 31.853 0.728 1.00 46.50 200 GLU A N 1
ATOM 1481 C CA . GLU A 1 200 ? 5.591 32.200 0.040 1.00 46.50 200 GLU A CA 1
ATOM 1482 C C . GLU A 1 200 ? 6.756 32.508 1.008 1.00 46.50 200 GLU A C 1
ATOM 1484 O O . GLU A 1 200 ? 7.922 32.250 0.701 1.00 46.50 200 GLU A O 1
ATOM 1489 N N . GLU A 1 201 ? 6.445 32.966 2.223 1.00 48.91 201 GLU A N 1
ATOM 1490 C CA . GLU A 1 201 ? 7.417 33.265 3.284 1.00 48.91 201 GLU A CA 1
ATOM 1491 C C . GLU A 1 201 ? 8.111 32.011 3.854 1.00 48.91 201 GLU A C 1
ATOM 1493 O O . GLU A 1 201 ? 9.298 32.054 4.188 1.00 48.91 201 GLU A O 1
ATOM 1498 N N . GLU A 1 202 ? 7.420 30.867 3.934 1.00 48.47 202 GLU A N 1
ATOM 1499 C CA . GLU A 1 202 ? 8.011 29.635 4.482 1.00 48.47 202 GLU A CA 1
ATOM 1500 C C . GLU A 1 202 ? 8.958 28.958 3.486 1.00 48.47 202 GLU A C 1
ATOM 1502 O O . GLU A 1 202 ? 9.983 28.396 3.882 1.00 48.47 202 GLU A O 1
ATOM 1507 N N . ILE A 1 203 ? 8.677 29.108 2.187 1.00 53.72 203 ILE A N 1
ATOM 1508 C CA . ILE A 1 203 ? 9.556 28.674 1.093 1.00 53.72 203 ILE A CA 1
ATOM 1509 C C . ILE A 1 203 ? 10.912 29.393 1.196 1.00 53.72 203 ILE A C 1
ATOM 1511 O O . ILE A 1 203 ? 11.964 28.764 1.057 1.00 53.72 203 ILE A O 1
ATOM 1515 N N . GLN A 1 204 ? 10.915 30.693 1.515 1.00 48.03 204 GLN A N 1
ATOM 1516 C CA . GLN A 1 204 ? 12.156 31.457 1.692 1.00 48.03 204 GLN A CA 1
ATOM 1517 C C . GLN A 1 204 ? 12.948 31.046 2.946 1.00 48.03 204 GLN A C 1
ATOM 1519 O O . GLN A 1 204 ? 14.181 31.089 2.915 1.00 48.03 204 GLN A O 1
ATOM 1524 N N . ARG A 1 205 ? 12.287 30.600 4.027 1.00 51.91 205 ARG A N 1
ATOM 1525 C CA . ARG A 1 205 ? 12.969 30.046 5.214 1.00 51.91 205 ARG A CA 1
ATOM 1526 C C . ARG A 1 205 ? 13.673 28.727 4.882 1.00 51.91 205 ARG A C 1
ATOM 1528 O O . ARG A 1 205 ? 14.880 28.624 5.095 1.00 51.91 205 ARG A O 1
ATOM 1535 N N . GLY A 1 206 ? 12.951 27.771 4.290 1.00 51.66 206 GLY A N 1
ATOM 1536 C CA . GLY A 1 206 ? 13.505 26.465 3.909 1.00 51.66 206 GLY A CA 1
ATOM 1537 C C . GLY A 1 206 ? 14.668 26.577 2.917 1.00 51.66 206 GLY A C 1
ATOM 1538 O O . GLY A 1 206 ? 15.713 25.961 3.115 1.00 51.66 206 GLY A O 1
ATOM 1539 N N . LEU A 1 207 ? 14.549 27.452 1.911 1.00 48.09 207 LEU A N 1
ATOM 1540 C CA . LEU A 1 207 ? 15.630 27.729 0.959 1.00 48.09 207 LEU A CA 1
ATOM 1541 C C . LEU A 1 207 ? 16.892 28.274 1.654 1.00 48.09 207 LEU A C 1
ATOM 1543 O O . LEU A 1 207 ? 18.010 27.876 1.322 1.00 48.09 207 LEU A O 1
ATOM 1547 N N . ARG A 1 208 ? 16.729 29.161 2.643 1.00 45.28 208 ARG A N 1
ATOM 1548 C CA . ARG A 1 208 ? 17.843 29.763 3.392 1.00 45.28 208 ARG A CA 1
ATOM 1549 C C . ARG A 1 208 ? 18.565 28.744 4.275 1.00 45.28 208 ARG A C 1
ATOM 1551 O O . ARG A 1 208 ? 19.792 28.767 4.344 1.00 45.28 208 ARG A O 1
ATOM 1558 N N . GLU A 1 209 ? 17.828 27.833 4.903 1.00 51.53 209 GLU A N 1
ATOM 1559 C CA . GLU A 1 209 ? 18.387 26.739 5.707 1.00 51.53 209 GLU A CA 1
ATOM 1560 C C . GLU A 1 209 ? 19.036 25.654 4.829 1.00 51.53 209 GLU A C 1
ATOM 1562 O O . GLU A 1 209 ? 20.135 25.198 5.139 1.00 51.53 209 GLU A O 1
ATOM 1567 N N . GLY A 1 210 ? 18.443 25.313 3.679 1.00 50.44 210 GLY A N 1
ATOM 1568 C CA . GLY A 1 210 ? 19.020 24.381 2.700 1.00 50.44 210 GLY A CA 1
ATOM 1569 C C . GLY A 1 210 ? 20.342 24.863 2.088 1.00 50.44 210 GLY A C 1
ATOM 1570 O O . GLY A 1 210 ? 21.238 24.051 1.846 1.00 50.44 210 GLY A O 1
ATOM 1571 N N . ILE A 1 211 ? 20.500 26.179 1.902 1.00 48.44 211 ILE A N 1
ATOM 1572 C CA . ILE A 1 211 ? 21.767 26.812 1.499 1.00 48.44 211 ILE A CA 1
ATOM 1573 C C . ILE A 1 211 ? 22.797 26.753 2.641 1.00 48.44 211 ILE A C 1
ATOM 1575 O O . ILE A 1 211 ? 23.941 26.369 2.408 1.00 48.44 211 ILE A O 1
ATOM 1579 N N . LEU A 1 212 ? 22.405 27.076 3.881 1.00 42.00 212 LEU A N 1
ATOM 1580 C CA . LEU A 1 212 ? 23.300 27.015 5.051 1.00 42.00 212 LEU A CA 1
ATOM 1581 C C . LEU A 1 212 ? 23.752 25.583 5.394 1.00 42.00 212 LEU A C 1
ATOM 1583 O O . LEU A 1 212 ? 24.856 25.398 5.897 1.00 42.00 212 LEU A O 1
ATOM 1587 N N . ALA A 1 213 ? 22.926 24.578 5.097 1.00 55.12 213 ALA A N 1
ATOM 1588 C CA . ALA A 1 213 ? 23.224 23.159 5.297 1.00 55.12 213 ALA A CA 1
ATOM 1589 C C . ALA A 1 213 ? 23.908 22.481 4.090 1.00 55.12 213 ALA A C 1
ATOM 1591 O O . ALA A 1 213 ? 24.081 21.262 4.100 1.00 55.12 213 ALA A O 1
ATOM 1592 N N . GLY A 1 214 ? 24.260 23.228 3.034 1.00 45.56 214 GLY A N 1
ATOM 1593 C CA . GLY A 1 214 ? 24.950 22.698 1.850 1.00 45.56 214 GLY A CA 1
ATOM 1594 C C . GLY A 1 214 ? 24.124 21.743 0.974 1.00 45.56 214 GLY A C 1
ATOM 1595 O O . GLY A 1 214 ? 24.689 21.053 0.130 1.00 45.56 214 GLY A O 1
ATOM 1596 N N . LYS A 1 215 ? 22.797 21.690 1.155 1.00 46.75 215 LYS A N 1
ATOM 1597 C CA . LYS A 1 215 ? 21.887 20.811 0.395 1.00 46.75 215 LYS A CA 1
ATOM 1598 C C . LYS A 1 215 ? 21.419 21.416 -0.933 1.00 46.75 215 LYS A C 1
ATOM 1600 O O . LYS A 1 215 ? 20.948 20.684 -1.798 1.00 46.75 215 LYS A O 1
ATOM 1605 N N . VAL A 1 216 ? 21.552 22.733 -1.107 1.00 44.62 216 VAL A N 1
ATOM 1606 C CA . VAL A 1 216 ? 21.179 23.462 -2.332 1.00 44.62 216 VAL A CA 1
ATOM 1607 C C . VAL A 1 216 ? 22.391 24.229 -2.864 1.00 44.62 216 VAL A C 1
ATOM 1609 O O . VAL A 1 216 ? 22.927 25.099 -2.180 1.00 44.62 216 VAL A O 1
ATOM 1612 N N . ALA A 1 217 ? 22.815 23.923 -4.093 1.00 42.41 217 ALA A N 1
ATOM 1613 C CA . ALA A 1 217 ? 23.969 24.555 -4.735 1.00 42.41 217 ALA A CA 1
ATOM 1614 C C . ALA A 1 217 ? 23.558 25.778 -5.591 1.00 42.41 217 ALA A C 1
ATOM 1616 O O . ALA A 1 217 ? 22.671 25.650 -6.440 1.00 42.41 217 ALA A O 1
ATOM 1617 N N . PRO A 1 218 ? 24.189 26.957 -5.424 1.00 37.06 218 PRO A N 1
ATOM 1618 C CA . PRO A 1 218 ? 23.861 28.150 -6.203 1.00 37.06 218 PRO A CA 1
ATOM 1619 C C . PRO A 1 218 ? 24.478 28.120 -7.611 1.00 37.06 218 PRO A C 1
ATOM 1621 O O . PRO A 1 218 ? 25.661 27.833 -7.788 1.00 37.06 218 PRO A O 1
ATOM 1624 N N . VAL A 1 219 ? 23.694 28.502 -8.624 1.00 42.75 219 VAL A N 1
ATOM 1625 C CA . VAL A 1 219 ? 24.185 28.681 -10.001 1.00 42.75 219 VAL A CA 1
ATOM 1626 C C . VAL A 1 219 ? 24.844 30.055 -10.145 1.00 42.75 219 VAL A C 1
ATOM 1628 O O . VAL A 1 219 ? 24.191 31.084 -9.982 1.00 42.75 219 VAL A O 1
ATOM 1631 N N . VAL A 1 220 ? 26.133 30.084 -10.496 1.00 41.28 220 VAL A N 1
ATOM 1632 C CA . VAL A 1 220 ? 26.872 31.321 -10.799 1.00 41.28 220 VAL A CA 1
ATOM 1633 C C . VAL A 1 220 ? 26.904 31.617 -12.299 1.00 41.28 220 VAL A C 1
ATOM 1635 O O . VAL A 1 220 ? 27.438 30.847 -13.097 1.00 41.28 220 VAL A O 1
ATOM 1638 N N . CYS A 1 221 ? 26.398 32.788 -12.687 1.00 45.28 221 CYS A N 1
ATOM 1639 C CA . CYS A 1 221 ? 26.535 33.302 -14.048 1.00 45.28 221 CYS A CA 1
ATOM 1640 C C . CYS A 1 221 ? 27.980 33.761 -14.308 1.00 45.28 221 CYS A C 1
ATOM 1642 O O . CYS A 1 221 ? 28.436 34.750 -13.732 1.00 45.28 221 CYS A O 1
ATOM 1644 N N . SER A 1 222 ? 28.687 33.082 -15.214 1.00 51.09 222 SER A N 1
ATOM 1645 C CA . SER A 1 222 ? 30.003 33.504 -15.718 1.00 51.09 222 SER A CA 1
ATOM 1646 C C . SER A 1 222 ? 29.928 33.877 -17.201 1.00 51.09 222 SER A C 1
ATOM 1648 O O . SER A 1 222 ? 29.049 33.412 -17.926 1.00 51.09 222 SER A O 1
ATOM 1650 N N . SER A 1 223 ? 30.836 34.738 -17.669 1.00 53.88 223 SER A N 1
ATOM 1651 C CA . SER A 1 223 ? 30.877 35.167 -19.073 1.00 53.88 223 SER A CA 1
ATOM 1652 C C . SER A 1 223 ? 32.275 34.969 -19.651 1.00 53.88 223 SER A C 1
ATOM 1654 O O . SER A 1 223 ? 33.165 35.796 -19.448 1.00 53.88 223 SER A O 1
ATOM 1656 N N . ALA A 1 224 ? 32.461 33.873 -20.393 1.00 47.62 224 ALA A N 1
ATOM 1657 C CA . ALA A 1 224 ? 33.750 33.484 -20.972 1.00 47.62 224 ALA A CA 1
ATOM 1658 C C . ALA A 1 224 ? 34.375 34.582 -21.857 1.00 47.62 224 ALA A C 1
ATOM 1660 O O . ALA A 1 224 ? 35.582 34.794 -21.817 1.00 47.62 224 ALA A O 1
ATOM 1661 N N . THR A 1 225 ? 33.555 35.340 -22.593 1.00 50.62 225 THR A N 1
ATOM 1662 C CA . THR A 1 225 ? 34.004 36.440 -23.467 1.00 50.62 225 THR A CA 1
ATOM 1663 C C . THR A 1 225 ? 34.315 37.747 -22.732 1.00 50.62 225 THR A C 1
ATOM 1665 O O . THR A 1 225 ? 34.891 38.650 -23.333 1.00 50.62 225 THR A O 1
ATOM 1668 N N . LYS A 1 226 ? 33.950 37.874 -21.448 1.00 50.31 226 LYS A N 1
ATOM 1669 C CA . LYS A 1 226 ? 34.199 39.074 -20.622 1.00 50.31 226 LYS A CA 1
ATOM 1670 C C . LYS A 1 226 ? 35.109 38.817 -19.415 1.00 50.31 226 LYS A C 1
ATOM 1672 O O . LYS A 1 226 ? 35.370 39.749 -18.663 1.00 50.31 226 LYS A O 1
ATOM 1677 N N . LEU A 1 227 ? 35.558 37.574 -19.205 1.00 50.69 227 LEU A N 1
ATOM 1678 C CA . LEU A 1 227 ? 36.410 37.117 -18.091 1.00 50.69 227 LEU A CA 1
ATOM 1679 C C . LEU A 1 227 ? 35.867 37.388 -16.665 1.00 50.69 227 LEU A C 1
ATOM 1681 O O . LEU A 1 227 ? 36.543 37.122 -15.670 1.00 50.69 227 LEU A O 1
ATOM 1685 N N . LEU A 1 228 ? 34.617 37.842 -16.538 1.00 50.69 228 LEU A N 1
ATOM 1686 C CA . LEU A 1 228 ? 33.939 38.068 -15.262 1.00 50.69 228 LEU A CA 1
ATOM 1687 C C . LEU A 1 228 ? 33.365 36.754 -14.706 1.00 50.69 228 LEU A C 1
ATOM 1689 O O . LEU A 1 228 ? 32.799 35.941 -15.440 1.00 50.69 228 LEU A O 1
ATOM 1693 N N . GLY A 1 229 ? 33.537 36.547 -13.396 1.00 55.78 229 GLY A N 1
ATOM 1694 C CA . GLY A 1 229 ? 33.163 35.319 -12.678 1.00 55.78 229 GLY A CA 1
ATOM 1695 C C . GLY A 1 229 ? 34.184 34.173 -12.770 1.00 55.78 229 GLY A C 1
ATOM 1696 O O . GLY A 1 229 ? 34.123 33.244 -11.970 1.00 55.78 229 GLY A O 1
ATOM 1697 N N . VAL A 1 230 ? 35.167 34.247 -13.678 1.00 57.53 230 VAL A N 1
ATOM 1698 C CA . VAL A 1 230 ? 36.125 33.150 -13.937 1.00 57.53 230 VAL A CA 1
ATOM 1699 C C . VAL A 1 230 ? 36.985 32.812 -12.712 1.00 57.53 230 VAL A C 1
ATOM 1701 O O . VAL A 1 230 ? 37.239 31.640 -12.455 1.00 57.53 230 VAL A O 1
ATOM 1704 N N . ARG A 1 231 ? 37.382 33.807 -11.904 1.00 51.00 231 ARG A N 1
ATOM 1705 C CA . ARG A 1 231 ? 38.133 33.559 -10.658 1.00 51.00 231 ARG A CA 1
ATOM 1706 C C . ARG A 1 231 ? 37.314 32.747 -9.647 1.00 51.00 231 ARG A C 1
ATOM 1708 O O . ARG A 1 231 ? 37.856 31.832 -9.044 1.00 51.00 231 ARG A O 1
ATOM 1715 N N . THR A 1 232 ? 36.022 33.047 -9.508 1.00 48.72 232 THR A N 1
ATOM 1716 C CA . THR A 1 232 ? 35.103 32.315 -8.624 1.00 48.72 232 THR A CA 1
ATOM 1717 C C . THR A 1 232 ? 34.901 30.882 -9.110 1.00 48.72 232 THR A C 1
ATOM 1719 O O . THR A 1 232 ? 35.023 29.956 -8.319 1.00 48.72 232 THR A O 1
ATOM 1722 N N . LEU A 1 233 ? 34.692 30.694 -10.419 1.00 51.59 233 LEU A N 1
ATOM 1723 C CA . LEU A 1 233 ? 34.580 29.372 -11.046 1.00 51.59 233 LEU A CA 1
ATOM 1724 C C . LEU A 1 233 ? 35.823 28.503 -10.776 1.00 51.59 233 LEU A C 1
ATOM 1726 O O . LEU A 1 233 ? 35.695 27.341 -10.401 1.00 51.59 233 LEU A O 1
ATOM 1730 N N . MET A 1 234 ? 37.021 29.081 -10.914 1.00 47.97 234 MET A N 1
ATOM 1731 C CA . MET A 1 234 ? 38.290 28.393 -10.643 1.00 47.97 234 MET A CA 1
ATOM 1732 C C . MET A 1 234 ? 38.473 28.042 -9.158 1.00 47.97 234 MET A C 1
ATOM 1734 O O . MET A 1 234 ? 38.981 26.966 -8.858 1.00 47.97 234 MET A O 1
ATOM 1738 N N . SER A 1 235 ? 38.020 28.892 -8.229 1.00 47.50 235 SER A N 1
ATOM 1739 C CA . SER A 1 235 ? 38.005 28.562 -6.795 1.00 47.50 235 SER A CA 1
ATOM 1740 C C . SER A 1 235 ? 37.061 27.397 -6.479 1.00 47.50 235 SER A C 1
ATOM 1742 O O . SER A 1 235 ? 37.475 26.454 -5.815 1.00 47.50 235 SER A O 1
ATOM 1744 N N . THR A 1 236 ? 35.836 27.392 -7.017 1.00 45.31 236 THR A N 1
ATOM 1745 C CA . THR A 1 236 ? 34.876 26.290 -6.808 1.00 45.31 236 THR A CA 1
ATOM 1746 C C . THR A 1 236 ? 35.382 24.955 -7.368 1.00 45.31 236 THR A C 1
ATOM 1748 O O . THR A 1 236 ? 35.139 23.909 -6.773 1.00 45.31 236 THR A O 1
ATOM 1751 N N . ILE A 1 237 ? 36.126 24.977 -8.480 1.00 45.16 237 ILE A N 1
ATOM 1752 C CA . ILE A 1 237 ? 36.792 23.790 -9.042 1.00 45.16 237 ILE A CA 1
ATOM 1753 C C . ILE A 1 237 ? 37.912 23.281 -8.115 1.00 45.16 237 ILE A C 1
ATOM 1755 O O . ILE A 1 237 ? 38.079 22.073 -7.982 1.00 45.16 237 ILE A O 1
ATOM 1759 N N . ALA A 1 238 ? 38.652 24.176 -7.453 1.00 46.19 238 ALA A N 1
ATOM 1760 C CA . ALA A 1 238 ? 39.768 23.817 -6.575 1.00 46.19 238 ALA A CA 1
ATOM 1761 C C . ALA A 1 238 ? 39.349 23.272 -5.192 1.00 46.19 238 ALA A C 1
ATOM 1763 O O . ALA A 1 238 ? 40.144 22.591 -4.551 1.00 46.19 238 ALA A O 1
ATOM 1764 N N . GLU A 1 239 ? 38.129 23.560 -4.728 1.00 43.31 239 GLU A N 1
ATOM 1765 C CA . GLU A 1 239 ? 37.637 23.146 -3.399 1.00 43.31 239 GLU A CA 1
ATOM 1766 C C . GLU A 1 239 ? 36.770 21.869 -3.420 1.00 43.31 239 GLU A C 1
ATOM 1768 O O . GLU A 1 239 ? 36.548 21.270 -2.369 1.00 43.31 239 GLU A O 1
ATOM 1773 N N . LEU A 1 240 ? 36.289 21.430 -4.593 1.00 38.22 240 LEU A N 1
ATOM 1774 C CA . LEU A 1 240 ? 35.334 20.312 -4.732 1.00 38.22 240 LEU A CA 1
ATOM 1775 C C . LEU A 1 240 ? 35.854 19.100 -5.531 1.00 38.22 240 LEU A C 1
ATOM 1777 O O . LEU A 1 240 ? 35.105 18.144 -5.735 1.00 38.22 240 LEU A O 1
ATOM 1781 N N . LEU A 1 241 ? 37.111 19.110 -5.986 1.00 37.53 241 LEU A N 1
ATOM 1782 C CA . LEU A 1 241 ? 37.714 18.021 -6.766 1.00 37.53 241 LEU A CA 1
ATOM 1783 C C . LEU A 1 241 ? 39.025 17.527 -6.126 1.00 37.53 241 LEU A C 1
ATOM 1785 O O . LEU A 1 241 ? 39.839 18.348 -5.702 1.00 37.53 241 LEU A O 1
ATOM 1789 N N . PRO A 1 242 ? 39.264 16.201 -6.057 1.00 33.94 242 PRO A N 1
ATOM 1790 C CA . PRO A 1 242 ? 40.519 15.652 -5.550 1.00 33.94 242 PRO A CA 1
ATOM 1791 C C . PRO A 1 242 ? 41.686 15.867 -6.540 1.00 33.94 242 PRO A C 1
ATOM 1793 O O . PRO A 1 242 ? 41.452 15.991 -7.746 1.00 33.94 242 PRO A O 1
ATOM 1796 N N . PRO A 1 243 ? 42.945 15.885 -6.057 1.00 32.81 243 PRO A N 1
ATOM 1797 C CA . PRO A 1 243 ? 44.135 16.043 -6.896 1.00 32.81 243 PRO A CA 1
ATOM 1798 C C . PRO A 1 243 ? 44.435 14.803 -7.762 1.00 32.81 243 PRO A C 1
ATOM 1800 O O . PRO A 1 243 ? 43.874 13.727 -7.554 1.00 32.81 243 PRO A O 1
ATOM 1803 N N . ALA A 1 244 ? 45.346 14.965 -8.728 1.00 46.62 244 ALA A N 1
ATOM 1804 C CA . ALA A 1 244 ? 45.766 13.945 -9.697 1.00 46.62 244 ALA A CA 1
ATOM 1805 C C . ALA A 1 244 ? 47.254 13.537 -9.532 1.00 46.62 244 ALA A C 1
ATOM 1807 O O . ALA A 1 244 ? 47.924 14.051 -8.641 1.00 46.62 244 ALA A O 1
ATOM 1808 N N . GLU A 1 245 ? 47.742 12.668 -10.439 1.00 38.38 245 GLU A N 1
ATOM 1809 C CA . GLU A 1 245 ? 49.068 11.989 -10.477 1.00 38.38 245 GLU A CA 1
ATOM 1810 C C . GLU A 1 245 ? 49.180 10.756 -9.543 1.00 38.38 245 GLU A C 1
ATOM 1812 O O . GLU A 1 245 ? 48.633 10.756 -8.445 1.00 38.38 245 GLU A O 1
ATOM 1817 N N . GLY A 1 246 ? 49.835 9.637 -9.901 1.00 34.88 246 GLY A N 1
ATOM 1818 C CA . GLY A 1 246 ? 50.491 9.198 -11.154 1.00 34.88 246 GLY A CA 1
ATOM 1819 C C . GLY A 1 246 ? 51.049 7.752 -11.005 1.00 34.88 246 GLY A C 1
ATOM 1820 O O . GLY A 1 246 ? 51.023 7.212 -9.903 1.00 34.88 246 GLY A O 1
ATOM 1821 N N . GLU A 1 247 ? 51.560 7.039 -12.020 1.00 34.25 247 GLU A N 1
ATOM 1822 C CA . GLU A 1 247 ? 51.631 7.331 -13.466 1.00 34.25 247 GLU A CA 1
ATOM 1823 C C . GLU A 1 247 ? 51.338 6.058 -14.354 1.00 34.25 247 GLU A C 1
ATOM 1825 O O . GLU A 1 247 ? 50.139 5.796 -14.471 1.00 34.25 247 GLU A O 1
ATOM 1830 N N . PRO A 1 248 ? 52.247 5.247 -14.986 1.00 54.88 248 PRO A N 1
ATOM 1831 C CA . PRO A 1 248 ? 51.834 4.332 -16.082 1.00 54.88 248 PRO A CA 1
ATOM 1832 C C . PRO A 1 248 ? 52.250 2.834 -15.983 1.00 54.88 248 PRO A C 1
ATOM 1834 O O . PRO A 1 248 ? 53.190 2.477 -15.281 1.00 54.88 248 PRO A O 1
ATOM 1837 N N . ASP A 1 249 ? 51.649 1.976 -16.828 1.00 30.94 249 ASP A N 1
ATOM 1838 C CA . ASP A 1 249 ? 52.344 0.861 -17.523 1.00 30.94 249 ASP A CA 1
ATOM 1839 C C . ASP A 1 249 ? 51.602 0.455 -18.832 1.00 30.94 249 ASP A C 1
ATOM 1841 O O . ASP A 1 249 ? 50.458 0.859 -19.063 1.00 30.94 249 ASP A O 1
ATOM 1845 N N . LYS A 1 250 ? 52.238 -0.322 -19.723 1.00 32.62 250 LYS A N 1
ATOM 1846 C CA . LYS A 1 250 ? 51.741 -0.752 -21.054 1.00 32.62 250 LYS A CA 1
ATOM 1847 C C . LYS A 1 250 ? 51.846 -2.285 -21.231 1.00 32.62 250 LYS A C 1
ATOM 1849 O O . LYS A 1 250 ? 52.743 -2.888 -20.659 1.00 32.62 250 LYS A O 1
ATOM 1854 N N . PRO A 1 251 ? 51.118 -2.922 -22.177 1.00 49.34 251 PRO A N 1
ATOM 1855 C CA . PRO A 1 251 ? 49.810 -2.612 -22.766 1.00 49.34 251 PRO A CA 1
ATOM 1856 C C . PRO A 1 251 ? 48.834 -3.829 -22.649 1.00 49.34 251 PRO A C 1
ATOM 1858 O O . PRO A 1 251 ? 48.962 -4.664 -21.764 1.00 49.34 251 PRO A O 1
ATOM 1861 N N . THR A 1 252 ? 47.833 -3.926 -23.540 1.00 46.78 252 THR A N 1
ATOM 1862 C CA . THR A 1 252 ? 46.995 -5.129 -23.818 1.00 46.78 252 THR A CA 1
ATOM 1863 C C . THR A 1 252 ? 46.086 -5.693 -22.706 1.00 46.78 252 THR A C 1
ATOM 1865 O O . THR A 1 252 ? 45.802 -6.891 -22.680 1.00 46.78 252 THR A O 1
ATOM 1868 N N . LYS A 1 253 ? 45.484 -4.827 -21.872 1.00 53.62 253 LYS A N 1
ATOM 1869 C CA . LYS A 1 253 ? 44.236 -5.144 -21.118 1.00 53.62 253 LYS A CA 1
ATOM 1870 C C . LYS A 1 253 ? 43.388 -3.926 -20.709 1.00 53.62 253 LYS A C 1
ATOM 1872 O O . LYS A 1 253 ? 42.167 -4.054 -20.655 1.00 53.62 253 LYS A O 1
ATOM 1877 N N . ALA A 1 254 ? 44.026 -2.778 -20.459 1.00 59.12 254 ALA A N 1
ATOM 1878 C CA . ALA A 1 254 ? 43.469 -1.596 -19.783 1.00 59.12 254 ALA A CA 1
ATOM 1879 C C . ALA A 1 254 ? 42.036 -1.183 -20.189 1.00 59.12 254 ALA A C 1
ATOM 1881 O O . ALA A 1 254 ? 41.123 -1.239 -19.368 1.00 59.12 254 ALA A O 1
ATOM 1882 N N . PHE A 1 255 ? 41.810 -0.823 -21.457 1.00 68.75 255 PHE A N 1
ATOM 1883 C CA . PHE A 1 255 ? 40.578 -0.141 -21.889 1.00 68.75 255 PHE A CA 1
ATOM 1884 C C . PHE A 1 255 ? 39.287 -0.978 -21.830 1.00 68.75 255 PHE A C 1
ATOM 1886 O O . PHE A 1 255 ? 38.208 -0.450 -22.096 1.00 68.75 255 PHE A O 1
ATOM 1893 N N . ARG A 1 256 ? 39.354 -2.265 -21.455 1.00 69.38 256 ARG A N 1
ATOM 1894 C CA . ARG A 1 256 ? 38.165 -3.123 -21.294 1.00 69.38 256 ARG A CA 1
ATOM 1895 C C . ARG A 1 256 ? 37.162 -2.547 -20.295 1.00 69.38 256 ARG A C 1
ATOM 1897 O O . ARG A 1 256 ? 35.971 -2.574 -20.582 1.00 69.38 256 ARG A O 1
ATOM 1904 N N . VAL A 1 257 ? 37.638 -1.997 -19.175 1.00 80.88 257 VAL A N 1
ATOM 1905 C CA . VAL A 1 257 ? 36.784 -1.393 -18.135 1.00 80.88 257 VAL A CA 1
ATOM 1906 C C . VAL A 1 257 ? 36.049 -0.167 -18.683 1.00 80.88 257 VAL A C 1
ATOM 1908 O O . VAL A 1 257 ? 34.851 -0.021 -18.471 1.00 80.88 257 VAL A O 1
ATOM 1911 N N . SER A 1 258 ? 36.736 0.671 -19.458 1.00 85.19 258 SER A N 1
ATOM 1912 C CA . SER A 1 258 ? 36.167 1.886 -20.053 1.00 85.19 258 SER A CA 1
ATOM 1913 C C . SER A 1 258 ? 35.158 1.578 -21.162 1.00 85.19 258 SER A C 1
ATOM 1915 O O . SER A 1 258 ? 34.071 2.153 -21.174 1.00 85.19 258 SER A O 1
ATOM 1917 N N . VAL A 1 259 ? 35.446 0.605 -22.036 1.00 78.75 259 VAL A N 1
ATOM 1918 C CA . VAL A 1 259 ? 34.462 0.107 -23.017 1.00 78.75 259 VAL A CA 1
ATOM 1919 C C . VAL A 1 259 ? 33.247 -0.505 -22.306 1.00 78.75 259 VAL A C 1
ATOM 1921 O O . VAL A 1 259 ? 32.116 -0.169 -22.649 1.00 78.75 259 VAL A O 1
ATOM 1924 N N . GLN A 1 260 ? 33.460 -1.343 -21.283 1.00 80.69 260 GLN A N 1
ATOM 1925 C CA . GLN A 1 260 ? 32.388 -1.948 -20.483 1.00 80.69 260 GLN A CA 1
ATOM 1926 C C . GLN A 1 260 ? 31.521 -0.891 -19.791 1.00 80.69 260 GLN A C 1
ATOM 1928 O O . GLN A 1 260 ? 30.299 -0.991 -19.846 1.00 80.69 260 GLN A O 1
ATOM 1933 N N . LYS A 1 261 ? 32.123 0.136 -19.182 1.00 86.31 261 LYS A N 1
ATOM 1934 C CA . LYS A 1 261 ? 31.380 1.234 -18.559 1.00 86.31 261 LYS A CA 1
ATOM 1935 C C . LYS A 1 261 ? 30.520 1.970 -19.586 1.00 86.31 261 LYS A C 1
ATOM 1937 O O . LYS A 1 261 ? 29.335 2.141 -19.352 1.00 86.31 261 LYS A O 1
ATOM 1942 N N . GLY A 1 262 ? 31.074 2.326 -20.747 1.00 85.00 262 GLY A N 1
ATOM 1943 C CA . GLY A 1 262 ? 30.305 2.953 -21.829 1.00 85.00 262 GLY A CA 1
ATOM 1944 C C . GLY A 1 262 ? 29.122 2.108 -22.316 1.00 85.00 262 GLY A C 1
ATOM 1945 O O . GLY A 1 262 ? 28.048 2.633 -22.599 1.00 85.00 262 GLY A O 1
ATOM 1946 N N . ILE A 1 263 ? 29.300 0.785 -22.365 1.00 80.81 263 ILE A N 1
ATOM 1947 C CA . ILE A 1 263 ? 28.222 -0.163 -22.669 1.00 80.81 263 ILE A CA 1
ATOM 1948 C C . ILE A 1 263 ? 27.141 -0.112 -21.579 1.00 80.81 263 ILE A C 1
ATOM 1950 O O . ILE A 1 263 ? 25.980 0.129 -21.901 1.00 80.81 263 ILE A O 1
ATOM 1954 N N . VAL A 1 264 ? 27.505 -0.285 -20.304 1.00 83.19 264 VAL A N 1
ATOM 1955 C CA . VAL A 1 264 ? 26.563 -0.321 -19.167 1.00 83.19 264 VAL A CA 1
ATOM 1956 C C . VAL A 1 264 ? 25.828 1.016 -18.992 1.00 83.19 264 VAL A C 1
ATOM 1958 O O . VAL A 1 264 ? 24.603 1.031 -18.882 1.00 83.19 264 VAL A O 1
ATOM 1961 N N . ASP A 1 265 ? 26.541 2.141 -19.074 1.00 85.31 265 ASP A N 1
ATOM 1962 C CA . ASP A 1 265 ? 25.986 3.496 -18.963 1.00 85.31 265 ASP A CA 1
ATOM 1963 C C . ASP A 1 265 ? 25.007 3.838 -20.103 1.00 85.31 265 ASP A C 1
ATOM 1965 O O . ASP A 1 265 ? 24.183 4.743 -19.945 1.00 85.31 265 ASP A O 1
ATOM 1969 N N . ASN A 1 266 ? 25.092 3.167 -21.261 1.00 84.31 266 ASN A N 1
ATOM 1970 C CA . ASN A 1 266 ? 24.096 3.277 -22.334 1.00 84.31 266 ASN A CA 1
ATOM 1971 C C . ASN A 1 266 ? 23.022 2.176 -22.241 1.00 84.31 266 ASN A C 1
ATOM 1973 O O . ASN A 1 266 ? 21.887 2.431 -22.626 1.00 84.31 266 ASN A O 1
ATOM 1977 N N . MET A 1 267 ? 23.315 0.985 -21.707 1.00 79.31 267 MET A N 1
ATOM 1978 C CA . MET A 1 267 ? 22.290 -0.033 -21.423 1.00 79.31 267 MET A CA 1
ATOM 1979 C C . MET A 1 267 ? 21.262 0.483 -20.414 1.00 79.31 267 MET A C 1
ATOM 1981 O O . MET A 1 267 ? 20.069 0.335 -20.653 1.00 79.31 267 MET A O 1
ATOM 1985 N N . ALA A 1 268 ? 21.702 1.162 -19.350 1.00 81.06 268 ALA A N 1
ATOM 1986 C CA . ALA A 1 268 ? 20.827 1.750 -18.332 1.00 81.06 268 ALA A CA 1
ATOM 1987 C C . ALA A 1 268 ? 19.940 2.907 -18.843 1.00 81.06 268 ALA A C 1
ATOM 1989 O O . ALA A 1 268 ? 18.957 3.249 -18.196 1.00 81.06 268 ALA A O 1
ATOM 1990 N N . LYS A 1 269 ? 20.280 3.514 -19.990 1.00 82.75 269 LYS A N 1
ATOM 1991 C CA . LYS A 1 269 ? 19.505 4.590 -20.647 1.00 82.75 269 LYS A CA 1
ATOM 1992 C C . LYS A 1 269 ? 18.563 4.076 -21.739 1.00 82.75 269 LYS A C 1
ATOM 1994 O O . LYS A 1 269 ? 17.857 4.869 -22.357 1.00 82.75 269 LYS A O 1
ATOM 1999 N N . GLY A 1 270 ? 18.626 2.781 -22.039 1.00 81.69 270 GLY A N 1
ATOM 2000 C CA . GLY A 1 270 ? 17.954 2.200 -23.187 1.00 81.69 270 GLY A CA 1
ATOM 2001 C C . GLY A 1 270 ? 18.494 2.658 -24.543 1.00 81.69 270 GLY A C 1
ATOM 2002 O O . GLY A 1 270 ? 19.402 3.483 -24.678 1.00 81.69 270 GLY A O 1
ATOM 2003 N N . VAL A 1 271 ? 17.906 2.069 -25.581 1.00 81.44 271 VAL A N 1
ATOM 2004 C CA . VAL A 1 271 ? 18.171 2.393 -26.994 1.00 81.44 271 VAL A CA 1
ATOM 2005 C C . VAL A 1 271 ? 16.873 2.650 -27.774 1.00 81.44 271 VAL A C 1
ATOM 2007 O O . VAL A 1 271 ? 16.907 3.325 -28.798 1.00 81.44 271 VAL A O 1
ATOM 2010 N N . VAL A 1 272 ? 15.736 2.147 -27.278 1.00 81.00 272 VAL A N 1
ATOM 2011 C CA . VAL A 1 272 ? 14.450 2.110 -27.996 1.00 81.00 272 VAL A CA 1
ATOM 2012 C C . VAL A 1 272 ? 13.454 3.141 -27.456 1.00 81.00 272 VAL A C 1
ATOM 2014 O O . VAL A 1 272 ? 13.019 4.014 -28.199 1.00 81.00 272 VAL A O 1
ATOM 2017 N N . ALA A 1 273 ? 13.121 3.055 -26.162 1.00 82.38 273 ALA A N 1
ATOM 2018 C CA . ALA A 1 273 ? 12.140 3.922 -25.498 1.00 82.38 273 ALA A CA 1
ATOM 2019 C C . ALA A 1 273 ? 12.585 4.360 -24.083 1.00 82.38 273 ALA A C 1
ATOM 2021 O O . ALA A 1 273 ? 11.777 4.471 -23.170 1.00 82.38 273 ALA A O 1
ATOM 2022 N N . GLY A 1 274 ? 13.894 4.535 -23.865 1.00 80.31 274 GLY A N 1
ATOM 2023 C CA . GLY A 1 274 ? 14.464 4.991 -22.584 1.00 80.31 274 GLY A CA 1
ATOM 2024 C C . GLY A 1 274 ? 14.614 3.931 -21.480 1.00 80.31 274 GLY A C 1
ATOM 2025 O O . GLY A 1 274 ? 15.368 4.150 -20.536 1.00 80.31 274 GLY A O 1
ATOM 2026 N N . TYR A 1 275 ? 13.950 2.778 -21.597 1.00 82.12 275 TYR A N 1
ATOM 2027 C CA . TYR A 1 275 ? 14.014 1.700 -20.598 1.00 82.12 275 TYR A CA 1
ATOM 2028 C C . TYR A 1 275 ? 15.350 0.930 -20.604 1.00 82.12 275 TYR A C 1
ATOM 2030 O O . TYR A 1 275 ? 15.912 0.714 -21.684 1.00 82.12 275 TYR A O 1
ATOM 2038 N N . PRO A 1 276 ? 15.846 0.463 -19.438 1.00 82.69 276 PRO A N 1
ATOM 2039 C CA . PRO A 1 276 ? 17.072 -0.328 -19.342 1.00 82.69 276 PRO A CA 1
ATOM 2040 C C . PRO A 1 276 ? 17.063 -1.596 -20.207 1.00 82.69 276 PRO A C 1
ATOM 2042 O O . PRO A 1 276 ? 16.060 -2.302 -20.286 1.00 82.69 276 PRO A O 1
ATOM 2045 N N . MET A 1 277 ? 18.202 -1.922 -20.823 1.00 80.56 277 MET A N 1
ATOM 2046 C CA . MET A 1 277 ? 18.355 -3.152 -21.612 1.00 80.56 277 MET A CA 1
ATOM 2047 C C . MET A 1 277 ? 18.822 -4.325 -20.740 1.00 80.56 277 MET A C 1
ATOM 2049 O O . MET A 1 277 ? 19.884 -4.246 -20.118 1.00 80.56 277 MET A O 1
ATOM 2053 N N . VAL A 1 278 ? 18.058 -5.419 -20.748 1.00 77.88 278 VAL A N 1
ATOM 2054 C CA . VAL A 1 278 ? 18.328 -6.671 -20.016 1.00 77.88 278 VAL A CA 1
ATOM 2055 C C . VAL A 1 278 ? 18.697 -7.817 -20.969 1.00 77.88 278 VAL A C 1
ATOM 2057 O O . VAL A 1 278 ? 18.620 -7.662 -22.185 1.00 77.88 278 VAL A O 1
ATOM 2060 N N . ASP A 1 279 ? 19.189 -8.934 -20.423 1.00 72.44 279 ASP A N 1
ATOM 2061 C CA . ASP A 1 279 ? 19.590 -10.163 -21.143 1.00 72.44 279 ASP A CA 1
ATOM 2062 C C . ASP A 1 279 ? 20.631 -10.003 -22.275 1.00 72.44 279 ASP A C 1
ATOM 2064 O O . ASP A 1 279 ? 20.902 -10.921 -23.055 1.00 72.44 279 ASP A O 1
ATOM 2068 N N . VAL A 1 280 ? 21.318 -8.857 -22.325 1.00 73.81 280 VAL A N 1
ATOM 2069 C CA . VAL A 1 280 ? 22.345 -8.569 -23.334 1.00 73.81 280 VAL A CA 1
ATOM 2070 C C . VAL A 1 280 ? 23.706 -9.165 -22.958 1.00 73.81 280 VAL A C 1
ATOM 2072 O O . VAL A 1 280 ? 24.351 -8.745 -21.996 1.00 73.81 280 VAL A O 1
ATOM 2075 N N . LYS A 1 281 ? 24.221 -10.076 -23.793 1.00 73.44 281 LYS A N 1
ATOM 2076 C CA . LYS A 1 281 ? 25.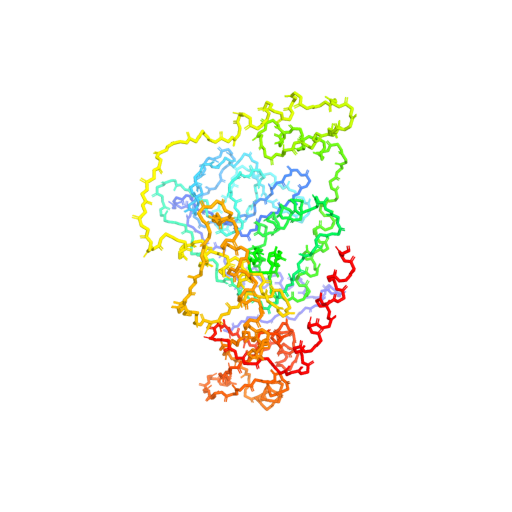591 -10.607 -23.691 1.00 73.44 281 LYS A CA 1
ATOM 2077 C C . LYS A 1 281 ? 26.533 -9.945 -24.700 1.00 73.44 281 LYS A C 1
ATOM 2079 O O . LYS A 1 281 ? 26.570 -10.327 -25.867 1.00 73.44 281 LYS A O 1
ATOM 2084 N N . VAL A 1 282 ? 27.374 -9.017 -24.242 1.00 71.19 282 VAL A N 1
ATOM 2085 C CA . VAL A 1 282 ? 28.406 -8.385 -25.089 1.00 71.19 282 VAL A CA 1
ATOM 2086 C C . VAL A 1 282 ? 29.739 -9.135 -24.996 1.00 71.19 282 VAL A C 1
ATOM 2088 O O . VAL A 1 282 ? 30.184 -9.501 -23.912 1.00 71.19 282 VAL A O 1
ATOM 2091 N N . THR A 1 283 ? 30.402 -9.355 -26.135 1.00 70.12 283 THR A N 1
ATOM 2092 C CA . THR A 1 283 ? 31.747 -9.955 -26.214 1.00 70.12 283 THR A CA 1
ATOM 2093 C C . THR A 1 283 ? 32.671 -9.041 -27.016 1.00 70.12 283 THR A C 1
ATOM 2095 O O . THR A 1 283 ? 32.454 -8.832 -28.206 1.00 70.12 283 THR A O 1
ATOM 2098 N N . LEU A 1 284 ? 33.712 -8.499 -26.378 1.00 68.88 284 LEU A N 1
ATOM 2099 C CA . LEU A 1 284 ? 34.726 -7.682 -27.052 1.00 68.88 284 LEU A CA 1
ATOM 2100 C C . LEU A 1 284 ? 35.754 -8.590 -27.744 1.00 68.88 284 LEU A C 1
ATOM 2102 O O . LEU A 1 284 ? 36.556 -9.235 -27.066 1.00 68.88 284 LEU A O 1
ATOM 2106 N N . VAL A 1 285 ? 35.717 -8.638 -29.079 1.00 66.19 285 VAL A N 1
ATOM 2107 C CA . VAL A 1 285 ? 36.551 -9.540 -29.897 1.00 66.19 285 VAL A CA 1
ATOM 2108 C C . VAL A 1 285 ? 37.906 -8.920 -30.262 1.00 66.19 285 VAL A C 1
ATOM 2110 O O . VAL A 1 285 ? 38.936 -9.556 -30.064 1.00 66.19 285 VAL A O 1
ATOM 2113 N N . ASP A 1 286 ? 37.912 -7.685 -30.771 1.00 59.31 286 ASP A N 1
ATOM 2114 C CA . ASP A 1 286 ? 39.101 -6.967 -31.260 1.00 59.31 286 ASP A CA 1
ATOM 2115 C C . ASP A 1 286 ? 38.962 -5.449 -31.007 1.00 59.31 286 ASP A C 1
ATOM 2117 O O . ASP A 1 286 ? 37.873 -4.962 -30.690 1.00 59.31 286 ASP A O 1
ATOM 2121 N N . GLY A 1 287 ? 40.054 -4.691 -31.134 1.00 68.50 287 GLY A N 1
ATOM 2122 C CA . GLY A 1 287 ? 40.064 -3.236 -31.000 1.00 68.50 287 GLY A CA 1
ATOM 2123 C C . GLY A 1 287 ? 41.416 -2.599 -31.335 1.00 68.50 287 GLY A C 1
ATOM 2124 O O . GLY A 1 287 ? 42.476 -3.160 -31.064 1.00 68.50 287 GLY A O 1
ATOM 2125 N N . LYS A 1 288 ? 41.383 -1.385 -31.898 1.00 69.50 288 LYS A N 1
ATOM 2126 C CA . LYS A 1 288 ? 42.571 -0.589 -32.263 1.00 69.50 288 LYS A CA 1
ATOM 2127 C C . LYS A 1 288 ? 42.667 0.666 -31.396 1.00 69.50 288 LYS A C 1
ATOM 2129 O O . LYS A 1 288 ? 41.648 1.176 -30.940 1.00 69.50 288 LYS A O 1
ATOM 2134 N N . PHE A 1 289 ? 43.886 1.161 -31.184 1.00 73.00 289 PHE A N 1
ATOM 2135 C CA . PHE A 1 289 ? 44.156 2.376 -30.411 1.00 73.00 289 PHE A CA 1
ATOM 2136 C C . PHE A 1 289 ? 45.363 3.142 -30.973 1.00 73.00 289 PHE A C 1
ATOM 2138 O O . PHE A 1 289 ? 46.257 2.552 -31.581 1.00 73.00 289 PHE A O 1
ATOM 2145 N N . HIS A 1 290 ? 45.395 4.451 -30.733 1.00 75.62 290 HIS A N 1
ATOM 2146 C CA . HIS A 1 290 ? 46.494 5.360 -31.056 1.00 75.62 290 HIS A CA 1
ATOM 2147 C C . HIS A 1 290 ? 47.096 5.895 -29.750 1.00 75.62 290 HIS A C 1
ATOM 2149 O O . HIS A 1 290 ? 46.359 6.296 -28.855 1.00 75.62 290 HIS A O 1
ATOM 2155 N N . GLN A 1 291 ? 48.428 5.910 -29.619 1.00 60.12 291 GLN A N 1
ATOM 2156 C CA . GLN A 1 291 ? 49.099 6.218 -28.338 1.00 60.12 291 GLN A CA 1
ATOM 2157 C C . GLN A 1 291 ? 48.943 7.671 -27.843 1.00 60.12 291 GLN A C 1
ATOM 2159 O O . GLN A 1 291 ? 49.374 7.955 -26.730 1.00 60.12 291 GLN A O 1
ATOM 2164 N N . VAL A 1 292 ? 48.361 8.569 -28.643 1.00 66.50 292 VAL A N 1
ATOM 2165 C CA . VAL A 1 292 ? 48.136 9.982 -28.287 1.00 66.50 292 VAL A CA 1
ATOM 2166 C C . VAL A 1 292 ? 46.638 10.277 -28.151 1.00 66.50 292 VAL A C 1
ATOM 2168 O O . VAL A 1 292 ? 46.210 10.837 -27.149 1.00 66.50 292 VAL A O 1
ATOM 2171 N N . ASP A 1 293 ? 45.826 9.846 -29.120 1.00 68.62 293 ASP A N 1
ATOM 2172 C CA . ASP A 1 293 ? 44.408 10.228 -29.204 1.00 68.62 293 ASP A CA 1
ATOM 2173 C C . ASP A 1 293 ? 43.452 9.295 -28.436 1.00 68.62 293 ASP A C 1
ATOM 2175 O O . ASP A 1 293 ? 42.288 9.631 -28.216 1.00 68.62 293 ASP A O 1
ATOM 2179 N N . SER A 1 294 ? 43.900 8.096 -28.041 1.00 74.25 294 SER A N 1
ATOM 2180 C CA . SER A 1 294 ? 43.046 7.097 -27.380 1.00 74.25 294 SER A CA 1
ATOM 2181 C C . SER A 1 294 ? 43.103 7.197 -25.855 1.00 74.25 294 SER A C 1
ATOM 2183 O O . SER A 1 294 ? 44.049 6.732 -25.224 1.00 74.25 294 SER A O 1
ATOM 2185 N N . ASN A 1 295 ? 42.043 7.759 -25.275 1.00 82.69 295 ASN A N 1
ATOM 2186 C CA . ASN A 1 295 ? 41.824 7.896 -23.834 1.00 82.69 295 ASN A CA 1
ATOM 2187 C C . ASN A 1 295 ? 40.545 7.160 -23.379 1.00 82.69 295 ASN A C 1
ATOM 2189 O O . ASN A 1 295 ? 39.724 6.734 -24.196 1.00 82.69 295 ASN A O 1
ATOM 2193 N N . ASP A 1 296 ? 40.342 7.032 -22.067 1.00 81.12 296 ASP A N 1
ATOM 2194 C CA . ASP A 1 296 ? 39.211 6.285 -21.500 1.00 81.12 296 ASP A CA 1
ATOM 2195 C C . ASP A 1 296 ? 37.827 6.853 -21.838 1.00 81.12 296 ASP A C 1
ATOM 2197 O O . ASP A 1 296 ? 36.864 6.088 -21.925 1.00 81.12 296 ASP A O 1
ATOM 2201 N N . MET A 1 297 ? 37.710 8.166 -22.063 1.00 80.75 297 MET A N 1
ATOM 2202 C CA . MET A 1 297 ? 36.450 8.785 -22.484 1.00 80.75 297 MET A CA 1
ATOM 2203 C C . MET A 1 297 ? 36.114 8.403 -23.931 1.00 80.75 297 MET A C 1
ATOM 2205 O O . MET A 1 297 ? 34.977 8.036 -24.221 1.00 80.75 297 MET A O 1
ATOM 2209 N N . ALA A 1 298 ? 37.107 8.387 -24.826 1.00 81.94 298 ALA A N 1
ATOM 2210 C CA . ALA A 1 298 ? 36.937 7.908 -26.196 1.00 81.94 298 ALA A CA 1
ATOM 2211 C C . ALA A 1 298 ? 36.476 6.437 -26.233 1.00 81.94 298 ALA A C 1
ATOM 2213 O O . ALA A 1 298 ? 35.593 6.092 -27.018 1.00 81.94 298 ALA A O 1
ATOM 2214 N N . PHE A 1 299 ? 36.992 5.580 -25.342 1.00 81.19 299 PHE A N 1
ATOM 2215 C CA . PHE A 1 299 ? 36.541 4.188 -25.229 1.00 81.19 299 PHE A CA 1
ATOM 2216 C C . PHE A 1 299 ? 35.152 4.026 -24.589 1.00 81.19 299 PHE A C 1
ATOM 2218 O O . PHE A 1 299 ? 34.392 3.165 -25.034 1.00 81.19 299 PHE A O 1
ATOM 2225 N N . GLN A 1 300 ? 34.774 4.868 -23.620 1.00 87.31 300 GLN A N 1
ATOM 2226 C CA . GLN A 1 300 ? 33.401 4.931 -23.090 1.00 87.31 300 GLN A CA 1
ATOM 2227 C C . GLN A 1 300 ? 32.401 5.355 -24.182 1.00 87.31 300 GLN A C 1
ATOM 2229 O O . GLN A 1 300 ? 31.360 4.720 -24.362 1.00 87.31 300 GLN A O 1
ATOM 2234 N N . ILE A 1 301 ? 32.736 6.367 -24.986 1.00 86.00 301 ILE A N 1
ATOM 2235 C CA . ILE A 1 301 ? 31.919 6.800 -26.130 1.00 86.00 301 ILE A CA 1
ATOM 2236 C C . ILE A 1 301 ? 31.844 5.697 -27.199 1.00 86.00 301 ILE A C 1
ATOM 2238 O O . ILE A 1 301 ? 30.751 5.373 -27.663 1.00 86.00 301 ILE A O 1
ATOM 2242 N N . ALA A 1 302 ? 32.966 5.058 -27.547 1.00 79.62 302 ALA A N 1
ATOM 2243 C CA . ALA A 1 302 ? 32.989 3.957 -28.511 1.00 79.62 302 ALA A CA 1
ATOM 2244 C C . ALA A 1 302 ? 32.137 2.759 -28.053 1.00 79.62 302 ALA A C 1
ATOM 2246 O O . ALA A 1 302 ? 31.368 2.225 -28.850 1.00 79.62 302 ALA A O 1
ATOM 2247 N N . GLY A 1 303 ? 32.209 2.378 -26.771 1.00 82.50 303 GLY A N 1
ATOM 2248 C CA . GLY A 1 303 ? 31.346 1.350 -26.180 1.00 82.50 303 GLY A CA 1
ATOM 2249 C C . GLY A 1 303 ? 29.861 1.726 -26.236 1.00 82.50 303 GLY A C 1
ATOM 2250 O O . GLY A 1 303 ? 29.038 0.904 -26.638 1.00 82.50 303 GLY A O 1
ATOM 2251 N N . SER A 1 304 ? 29.534 2.989 -25.932 1.00 87.25 304 SER A N 1
ATOM 2252 C CA . SER A 1 304 ? 28.162 3.526 -25.989 1.00 87.25 304 SER A CA 1
ATOM 2253 C C . SER A 1 304 ? 27.575 3.477 -27.407 1.00 87.25 304 SER A C 1
ATOM 2255 O O . SER A 1 304 ? 26.428 3.078 -27.600 1.00 87.25 304 SER A O 1
ATOM 2257 N N . LEU A 1 305 ? 28.364 3.860 -28.418 1.00 85.81 305 LEU A N 1
ATOM 2258 C CA . LEU A 1 305 ? 27.960 3.826 -29.827 1.00 85.81 305 LEU A CA 1
ATOM 2259 C C . LEU A 1 305 ? 27.855 2.391 -30.360 1.00 85.81 305 LEU A C 1
ATOM 2261 O O . LEU A 1 305 ? 26.909 2.077 -31.083 1.00 85.81 305 LEU A O 1
ATOM 2265 N N . ALA A 1 306 ? 28.791 1.516 -29.977 1.00 79.50 306 ALA A N 1
ATOM 2266 C CA . ALA A 1 306 ? 28.789 0.113 -30.374 1.00 79.50 306 ALA A CA 1
ATOM 2267 C C . ALA A 1 306 ? 27.553 -0.627 -29.845 1.00 79.50 306 ALA A C 1
ATOM 2269 O O . ALA A 1 306 ? 26.887 -1.307 -30.625 1.00 79.50 306 ALA A O 1
ATOM 2270 N N . ILE A 1 307 ? 27.199 -0.455 -28.562 1.00 84.88 307 ILE A N 1
ATOM 2271 C CA . ILE A 1 307 ? 25.999 -1.097 -28.010 1.00 84.88 307 ILE A CA 1
ATOM 2272 C C . ILE A 1 307 ? 24.713 -0.504 -28.588 1.00 84.88 307 ILE A C 1
ATOM 2274 O O . ILE A 1 307 ? 23.798 -1.254 -28.907 1.00 84.88 307 ILE A O 1
ATOM 2278 N N . ARG A 1 308 ? 24.656 0.819 -28.806 1.00 85.62 308 ARG A N 1
ATOM 2279 C CA . ARG A 1 308 ? 23.489 1.475 -29.411 1.00 85.62 308 ARG A CA 1
ATOM 2280 C C . ARG A 1 308 ? 23.219 0.966 -30.823 1.00 85.62 308 ARG A C 1
ATOM 2282 O O . ARG A 1 308 ? 22.083 0.624 -31.129 1.00 85.62 308 ARG A O 1
ATOM 2289 N N . LYS A 1 309 ? 24.250 0.884 -31.671 1.00 84.81 309 LYS A N 1
ATOM 2290 C CA . LYS A 1 309 ? 24.088 0.344 -33.025 1.00 84.81 309 LYS A CA 1
ATOM 2291 C C . LYS A 1 309 ? 23.785 -1.157 -32.994 1.00 84.81 309 LYS A C 1
ATOM 2293 O O . LYS A 1 309 ? 22.824 -1.580 -33.620 1.00 84.81 309 LYS A O 1
ATOM 2298 N N . GLY A 1 310 ? 24.559 -1.941 -32.241 1.00 80.56 310 GLY A N 1
ATOM 2299 C CA . GLY A 1 310 ? 24.386 -3.394 -32.169 1.00 80.56 310 GLY A CA 1
ATOM 2300 C C . GLY A 1 310 ? 23.015 -3.821 -31.639 1.00 80.56 310 GLY A C 1
ATOM 2301 O O . GLY A 1 310 ? 22.465 -4.800 -32.127 1.00 80.56 310 GLY A O 1
ATOM 2302 N N . ALA A 1 311 ? 22.435 -3.069 -30.698 1.00 82.00 311 ALA A N 1
ATOM 2303 C CA . ALA A 1 311 ? 21.080 -3.310 -30.212 1.00 82.00 311 ALA A CA 1
ATOM 2304 C C . ALA A 1 311 ? 20.013 -3.010 -31.278 1.00 82.00 311 ALA A C 1
ATOM 2306 O O . ALA A 1 311 ? 19.094 -3.804 -31.426 1.00 82.00 311 ALA A O 1
ATOM 2307 N N . LEU A 1 312 ? 20.142 -1.916 -32.044 1.00 83.38 312 LEU A N 1
ATOM 2308 C CA . LEU A 1 312 ? 19.215 -1.592 -33.142 1.00 83.38 312 LEU A CA 1
ATOM 2309 C C . LEU A 1 312 ? 19.301 -2.607 -34.290 1.00 83.38 312 LEU A C 1
ATOM 2311 O O . LEU A 1 312 ? 18.271 -3.102 -34.742 1.00 83.38 312 LEU A O 1
ATOM 2315 N N . ASP A 1 313 ? 20.519 -2.954 -34.719 1.00 81.56 313 ASP A N 1
ATOM 2316 C CA . ASP A 1 313 ? 20.771 -3.938 -35.782 1.00 81.56 313 ASP A CA 1
ATOM 2317 C C . ASP A 1 313 ? 20.254 -5.349 -35.411 1.00 81.56 313 ASP A C 1
ATOM 2319 O O . ASP A 1 313 ? 20.001 -6.163 -36.298 1.00 81.56 313 ASP A O 1
ATOM 2323 N N . ALA A 1 314 ? 20.085 -5.646 -34.114 1.00 77.25 314 ALA A N 1
ATOM 2324 C CA . ALA A 1 314 ? 19.588 -6.927 -33.605 1.00 77.25 314 ALA A CA 1
ATOM 2325 C C . ALA A 1 314 ? 18.050 -7.049 -33.546 1.00 77.25 314 ALA A C 1
ATOM 2327 O O . ALA A 1 314 ? 17.557 -8.143 -33.283 1.00 77.25 314 ALA A O 1
ATOM 2328 N N . GLY A 1 315 ? 17.292 -5.971 -33.790 1.00 82.06 315 GLY A N 1
ATOM 2329 C CA . GLY A 1 315 ? 15.824 -5.975 -33.699 1.00 82.06 315 GLY A CA 1
ATOM 2330 C C . GLY A 1 315 ? 15.308 -6.039 -32.251 1.00 82.06 315 GLY A C 1
ATOM 2331 O O . GLY A 1 315 ? 14.759 -7.061 -31.845 1.00 82.06 315 GLY A O 1
ATOM 2332 N N . PRO A 1 316 ? 15.481 -4.971 -31.454 1.00 83.50 316 PRO A N 1
ATOM 2333 C CA . PRO A 1 316 ? 15.212 -4.991 -30.021 1.00 83.50 316 PRO A CA 1
ATOM 2334 C C . PRO A 1 316 ? 13.709 -4.872 -29.722 1.00 83.50 316 PRO A C 1
ATOM 2336 O O . PRO A 1 316 ? 13.026 -3.996 -30.256 1.00 83.50 316 PRO A O 1
ATOM 2339 N N . VAL A 1 317 ? 13.209 -5.723 -28.824 1.00 84.44 317 VAL A N 1
ATOM 2340 C CA . VAL A 1 317 ? 11.819 -5.706 -28.334 1.00 84.44 317 VAL A CA 1
ATOM 2341 C C . VAL A 1 317 ? 11.701 -4.952 -27.006 1.00 84.44 317 VAL A C 1
ATOM 2343 O O . VAL A 1 317 ? 12.674 -4.828 -26.262 1.00 84.44 317 VAL A O 1
ATOM 2346 N N . LEU A 1 318 ? 10.502 -4.448 -26.698 1.00 84.62 318 LEU A N 1
ATOM 2347 C CA . LEU A 1 318 ? 10.159 -4.037 -25.334 1.00 84.62 318 LEU A CA 1
ATOM 2348 C C . LEU A 1 318 ? 9.634 -5.252 -24.564 1.00 84.62 318 LEU A C 1
ATOM 2350 O O . LEU A 1 318 ? 8.925 -6.087 -25.124 1.00 84.62 318 LEU A O 1
ATOM 2354 N N . LEU A 1 319 ? 9.967 -5.322 -23.280 1.00 83.50 319 LEU A N 1
ATOM 2355 C CA . LEU A 1 319 ? 9.455 -6.328 -22.355 1.00 83.50 319 LEU A CA 1
ATOM 2356 C C . LEU A 1 319 ? 8.462 -5.678 -21.389 1.00 83.50 319 LEU A C 1
ATOM 2358 O O . LEU A 1 319 ? 8.598 -4.495 -21.072 1.00 83.50 319 LEU A O 1
ATOM 2362 N N . GLU A 1 320 ? 7.494 -6.444 -20.891 1.00 86.56 320 GLU A N 1
ATOM 2363 C CA . GLU A 1 320 ? 6.594 -6.002 -19.821 1.00 86.56 320 GLU A CA 1
ATOM 2364 C C . GLU A 1 320 ? 6.642 -6.947 -18.607 1.00 86.56 320 GLU A C 1
ATOM 2366 O O . GLU A 1 320 ? 6.830 -8.156 -18.776 1.00 86.56 320 GLU A O 1
ATOM 2371 N N . PRO A 1 321 ? 6.519 -6.420 -17.373 1.00 88.38 321 PRO A N 1
ATOM 2372 C CA . PRO A 1 321 ? 6.547 -7.240 -16.170 1.00 88.38 321 PRO A CA 1
ATOM 2373 C C . PRO A 1 321 ? 5.239 -8.026 -16.014 1.00 88.38 321 PRO A C 1
ATOM 2375 O O . PRO A 1 321 ? 4.142 -7.462 -15.965 1.00 88.38 321 PRO A O 1
ATOM 2378 N N . ILE A 1 322 ? 5.375 -9.344 -15.890 1.00 90.38 322 ILE A N 1
ATOM 2379 C CA . ILE A 1 322 ? 4.296 -10.279 -15.586 1.00 90.38 322 ILE A CA 1
ATOM 2380 C C . ILE A 1 322 ? 4.258 -10.517 -14.078 1.00 90.38 322 ILE A C 1
ATOM 2382 O O . ILE A 1 322 ? 5.270 -10.862 -13.457 1.00 90.38 322 ILE A O 1
ATOM 2386 N N . VAL A 1 323 ? 3.071 -10.376 -13.493 1.00 92.69 323 VAL A N 1
ATOM 2387 C CA . VAL A 1 323 ? 2.798 -10.742 -12.103 1.00 92.69 323 VAL A CA 1
ATOM 2388 C C . VAL A 1 323 ? 2.074 -12.081 -12.029 1.00 92.69 323 VAL A C 1
ATOM 2390 O O . VAL A 1 323 ? 1.171 -12.368 -12.815 1.00 92.69 323 VAL A O 1
ATOM 2393 N N . GLU A 1 324 ? 2.466 -12.894 -11.053 1.00 94.56 324 GLU A N 1
ATOM 2394 C CA . GLU A 1 324 ? 1.695 -14.058 -10.623 1.00 94.56 324 GLU A CA 1
ATOM 2395 C C . GLU A 1 324 ? 0.687 -13.562 -9.580 1.00 94.56 324 GLU A C 1
ATOM 2397 O O . GLU A 1 324 ? 1.076 -13.043 -8.526 1.00 94.56 324 GLU A O 1
ATOM 2402 N N . ALA A 1 325 ? -0.603 -13.676 -9.886 1.00 94.44 325 ALA A N 1
ATOM 2403 C CA . ALA A 1 325 ? -1.697 -13.221 -9.043 1.00 94.44 325 ALA A CA 1
ATOM 2404 C C . ALA A 1 325 ? -2.602 -14.387 -8.623 1.00 94.44 325 ALA A C 1
ATOM 2406 O O . ALA A 1 325 ? -2.862 -15.309 -9.396 1.00 94.44 325 ALA A O 1
ATOM 2407 N N . THR A 1 326 ? -3.091 -14.332 -7.385 1.00 96.00 326 THR A N 1
ATOM 2408 C CA . THR A 1 326 ? -4.070 -15.278 -6.834 1.00 96.00 326 THR A CA 1
ATOM 2409 C C . THR A 1 326 ? -5.332 -14.508 -6.478 1.00 96.00 326 THR A C 1
ATOM 2411 O O . THR A 1 326 ? -5.289 -13.588 -5.663 1.00 96.00 326 THR A O 1
ATOM 2414 N N . ILE A 1 327 ? -6.445 -14.855 -7.120 1.00 96.00 327 ILE A N 1
ATOM 2415 C CA . ILE A 1 327 ? -7.702 -14.101 -7.105 1.00 96.00 327 ILE A CA 1
ATOM 2416 C C . ILE A 1 327 ? -8.770 -14.947 -6.396 1.00 96.00 327 ILE A C 1
ATOM 2418 O O . ILE A 1 327 ? -9.224 -15.944 -6.952 1.00 96.00 327 ILE A O 1
ATOM 2422 N N . LYS A 1 328 ? -9.176 -14.570 -5.176 1.00 95.81 328 LYS A N 1
ATOM 2423 C CA . LYS A 1 328 ? -10.226 -15.252 -4.399 1.00 95.81 328 LYS A CA 1
ATOM 2424 C C . LYS A 1 328 ? -11.589 -14.659 -4.733 1.00 95.81 328 LYS A C 1
ATOM 2426 O O . LYS A 1 328 ? -11.826 -13.486 -4.454 1.00 95.81 328 LYS A O 1
ATOM 2431 N N . VAL A 1 329 ? -12.503 -15.453 -5.295 1.00 96.62 329 VAL A N 1
ATOM 2432 C CA . VAL A 1 329 ? -13.839 -14.985 -5.723 1.00 96.62 329 VAL A CA 1
ATOM 2433 C C . VAL A 1 329 ? -14.947 -15.996 -5.420 1.00 96.62 329 VAL A C 1
ATOM 2435 O O . VAL A 1 329 ? -14.680 -17.193 -5.441 1.00 96.62 329 VAL A O 1
ATOM 2438 N N . PRO A 1 330 ? -16.194 -15.564 -5.140 1.00 96.06 330 PRO A N 1
ATOM 2439 C CA . PRO A 1 330 ? -17.309 -16.491 -4.939 1.00 96.06 330 PRO A CA 1
ATOM 2440 C C . PRO A 1 330 ? -17.545 -17.362 -6.178 1.00 96.06 330 PRO A C 1
ATOM 2442 O O . PRO A 1 330 ? -17.520 -16.839 -7.292 1.00 96.06 330 PRO A O 1
ATOM 2445 N N . GLU A 1 331 ? -17.875 -18.645 -5.998 1.00 94.12 331 GLU A N 1
ATOM 2446 C CA . GLU A 1 331 ? -18.095 -19.604 -7.104 1.00 94.12 331 GLU A CA 1
ATOM 2447 C C . GLU A 1 331 ? -19.021 -19.071 -8.208 1.00 94.12 331 GLU A C 1
ATOM 2449 O O . GLU A 1 331 ? -18.723 -19.183 -9.397 1.00 94.12 331 GLU A O 1
ATOM 2454 N N . LYS A 1 332 ? -20.107 -18.395 -7.809 1.00 94.69 332 LYS A N 1
ATOM 2455 C CA . LYS A 1 332 ? -21.090 -17.764 -8.708 1.00 94.69 332 LYS A CA 1
ATOM 2456 C C . LYS A 1 332 ? -20.519 -16.728 -9.691 1.00 94.69 332 LYS A C 1
ATOM 2458 O O . LYS A 1 332 ? -21.211 -16.383 -10.639 1.00 94.69 332 LYS A O 1
ATOM 2463 N N . ASN A 1 333 ? -19.318 -16.201 -9.442 1.00 95.12 333 ASN A N 1
ATOM 2464 C CA . ASN A 1 333 ? -18.657 -15.170 -10.246 1.00 95.12 333 ASN A CA 1
ATOM 2465 C C . ASN A 1 333 ? -17.417 -15.697 -10.995 1.00 95.12 333 ASN A C 1
ATOM 2467 O O . ASN A 1 333 ? -16.755 -14.925 -11.687 1.00 95.12 333 ASN A O 1
ATOM 2471 N N . LEU A 1 334 ? -17.089 -16.994 -10.889 1.00 94.12 334 LEU A N 1
ATOM 2472 C CA . LEU A 1 334 ? -15.896 -17.569 -11.524 1.00 94.12 334 LEU A CA 1
ATOM 2473 C C . LEU A 1 334 ? -15.875 -17.324 -13.043 1.00 94.12 334 LEU A C 1
ATOM 2475 O O . LEU A 1 334 ? -14.846 -16.936 -13.584 1.00 94.12 334 LEU A O 1
ATOM 2479 N N . GLY A 1 335 ? -17.013 -17.493 -13.727 1.00 94.44 335 GLY A N 1
ATOM 2480 C CA . GLY A 1 335 ? -17.116 -17.278 -15.177 1.00 94.44 335 GLY A CA 1
ATOM 2481 C C . GLY A 1 335 ? -16.822 -15.836 -15.607 1.00 94.44 335 GLY A C 1
ATOM 2482 O O . GLY A 1 335 ? -16.079 -15.625 -16.565 1.00 94.44 335 GLY A O 1
ATOM 2483 N N . ASP A 1 336 ? -17.341 -14.853 -14.866 1.00 95.50 336 ASP A N 1
ATOM 2484 C CA . ASP A 1 336 ? -17.121 -13.425 -15.136 1.00 95.50 336 ASP A CA 1
ATOM 2485 C C . ASP A 1 336 ? -15.631 -13.070 -15.016 1.00 95.50 336 ASP A C 1
ATOM 2487 O O . ASP A 1 336 ? -15.057 -12.408 -15.878 1.00 95.50 336 ASP A O 1
ATOM 2491 N N . ILE A 1 337 ? -14.990 -13.567 -13.954 1.00 95.50 337 ILE A N 1
ATOM 2492 C CA . ILE A 1 337 ? -13.584 -13.311 -13.623 1.00 95.50 337 ILE A CA 1
ATOM 2493 C C . ILE A 1 337 ? -12.647 -14.000 -14.616 1.00 95.50 337 ILE A C 1
ATOM 2495 O O . ILE A 1 337 ? -11.678 -13.396 -15.070 1.00 95.50 337 ILE A O 1
ATOM 2499 N N . MET A 1 338 ? -12.967 -15.227 -15.030 1.00 94.00 338 MET A N 1
ATOM 2500 C CA . MET A 1 338 ? -12.248 -15.911 -16.106 1.00 94.00 338 MET A CA 1
ATOM 2501 C C . MET A 1 338 ? -12.362 -15.134 -17.430 1.00 94.00 338 MET A C 1
ATOM 2503 O O . MET A 1 338 ? -11.397 -15.093 -18.190 1.00 94.00 338 MET A O 1
ATOM 2507 N N . SER A 1 339 ? -13.493 -14.473 -17.707 1.00 95.12 339 SER A N 1
ATOM 2508 C CA . SER A 1 339 ? -13.642 -13.615 -18.891 1.00 95.12 339 SER A CA 1
ATOM 2509 C C . SER A 1 339 ? -12.834 -12.314 -18.790 1.00 95.12 339 SER A C 1
ATOM 2511 O O . SER A 1 339 ? -12.190 -11.928 -19.764 1.00 95.12 339 SER A O 1
ATOM 2513 N N . ASP A 1 340 ? -12.843 -11.647 -17.632 1.00 95.00 340 ASP A N 1
ATOM 2514 C CA . ASP A 1 340 ? -12.097 -10.404 -17.388 1.00 95.00 340 ASP A CA 1
ATOM 2515 C C . ASP A 1 340 ? -10.573 -10.624 -17.458 1.00 95.00 340 ASP A C 1
ATOM 2517 O O . ASP A 1 340 ? -9.879 -9.911 -18.185 1.00 95.00 340 ASP A O 1
ATOM 2521 N N . VAL A 1 341 ? -10.058 -11.683 -16.820 1.00 94.88 341 VAL A N 1
ATOM 2522 C CA . VAL A 1 341 ? -8.632 -12.058 -16.875 1.00 94.88 341 VAL A CA 1
ATOM 2523 C C . VAL A 1 341 ? -8.173 -12.346 -18.309 1.00 94.88 341 VAL A C 1
ATOM 2525 O O . VAL A 1 341 ? -7.107 -11.878 -18.709 1.00 94.88 341 VAL A O 1
ATOM 2528 N N . ASN A 1 342 ? -8.969 -13.066 -19.111 1.00 93.88 342 ASN A N 1
ATOM 2529 C CA . ASN A 1 342 ? -8.643 -13.295 -20.525 1.00 93.88 342 ASN A CA 1
ATOM 2530 C C . ASN A 1 342 ? -8.646 -11.982 -21.334 1.00 93.88 342 ASN A C 1
ATOM 2532 O O . ASN A 1 342 ? -7.790 -11.799 -22.199 1.00 93.88 342 ASN A O 1
ATOM 2536 N N . GLY A 1 343 ? -9.558 -11.048 -21.033 1.00 92.88 343 GLY A N 1
ATOM 2537 C CA . GLY A 1 343 ? -9.552 -9.697 -21.610 1.00 92.88 343 GLY A CA 1
ATOM 2538 C C . GLY A 1 343 ? -8.269 -8.921 -21.287 1.00 92.88 343 GLY A C 1
ATOM 2539 O O . GLY A 1 343 ? -7.695 -8.287 -22.168 1.00 92.88 343 GLY A O 1
ATOM 2540 N N . ARG A 1 344 ? -7.761 -9.067 -20.057 1.00 93.38 344 ARG A N 1
ATOM 2541 C CA . ARG A 1 344 ? -6.486 -8.516 -19.551 1.00 93.38 344 ARG A CA 1
ATOM 2542 C C . ARG A 1 344 ? -5.242 -9.295 -19.990 1.00 93.38 344 ARG A C 1
ATOM 2544 O O . ARG A 1 344 ? -4.208 -9.231 -19.331 1.00 93.38 344 ARG A O 1
ATOM 2551 N N . ARG A 1 345 ? -5.322 -10.073 -21.076 1.00 93.88 345 ARG A N 1
ATOM 2552 C CA . ARG A 1 345 ? -4.204 -10.880 -21.615 1.00 93.88 345 ARG A CA 1
ATOM 2553 C C . ARG A 1 345 ? -3.619 -11.886 -20.600 1.00 93.88 345 ARG A C 1
ATOM 2555 O O . ARG A 1 345 ? -2.503 -12.372 -20.783 1.00 93.88 345 ARG A O 1
ATOM 2562 N N . GLY A 1 346 ? -4.361 -12.200 -19.536 1.00 93.31 346 GLY A N 1
ATOM 2563 C CA . GLY A 1 346 ? -3.929 -13.057 -18.440 1.00 93.31 346 GLY A CA 1
ATOM 2564 C C . GLY A 1 346 ? -3.997 -14.543 -18.788 1.00 93.31 346 GLY A C 1
ATOM 2565 O O . GLY A 1 346 ? -5.008 -15.050 -19.272 1.00 93.31 346 GLY A O 1
ATOM 2566 N N . LYS A 1 347 ? -2.911 -15.258 -18.498 1.00 94.56 347 LYS A N 1
ATOM 2567 C CA . LYS A 1 347 ? -2.758 -16.705 -18.668 1.00 94.56 347 LYS A CA 1
ATOM 2568 C C . LYS A 1 347 ? -3.208 -17.390 -17.370 1.00 94.56 347 LYS A C 1
ATOM 2570 O O . LYS A 1 347 ? -2.508 -17.317 -16.361 1.00 94.56 347 LYS A O 1
ATOM 2575 N N . ILE A 1 348 ? -4.380 -18.027 -17.368 1.00 95.81 348 ILE A N 1
ATOM 2576 C CA . ILE A 1 348 ? -4.881 -18.772 -16.198 1.00 95.81 348 ILE A CA 1
ATOM 2577 C C . ILE A 1 348 ? -4.074 -20.066 -16.033 1.00 95.81 348 ILE A C 1
ATOM 2579 O O . ILE A 1 348 ? -3.983 -20.868 -16.961 1.00 95.81 348 ILE A O 1
ATOM 2583 N N . MET A 1 349 ? -3.502 -20.259 -14.845 1.00 95.56 349 MET A N 1
ATOM 2584 C CA . MET A 1 349 ? -2.649 -21.398 -14.494 1.00 95.56 349 MET A CA 1
ATOM 2585 C C . MET A 1 349 ? -3.441 -22.539 -13.840 1.00 95.56 349 MET A C 1
ATOM 2587 O O . MET A 1 349 ? -3.109 -23.706 -14.036 1.00 95.56 349 MET A O 1
ATOM 2591 N N . GLY A 1 350 ? -4.488 -22.213 -13.075 1.00 93.88 350 GLY A N 1
ATOM 2592 C CA . GLY A 1 350 ? -5.332 -23.189 -12.385 1.00 93.88 350 GLY A CA 1
ATOM 2593 C C . GLY A 1 350 ? -6.365 -22.543 -11.458 1.00 93.88 350 GLY A C 1
ATOM 2594 O O . GLY A 1 350 ? -6.377 -21.324 -11.277 1.00 93.88 350 GLY A O 1
ATOM 2595 N N . THR A 1 351 ? -7.227 -23.376 -10.874 1.00 95.38 351 THR A N 1
ATOM 2596 C CA . THR A 1 351 ? -8.264 -22.975 -9.909 1.00 95.38 351 THR A CA 1
ATOM 2597 C C . THR A 1 351 ? -8.315 -23.945 -8.731 1.00 95.38 351 THR A C 1
ATOM 2599 O O . THR A 1 351 ? -8.434 -25.151 -8.960 1.00 95.38 351 THR A O 1
ATOM 2602 N N . GLU A 1 352 ? -8.291 -23.436 -7.499 1.00 95.88 352 GLU A N 1
ATOM 2603 C CA . GLU A 1 352 ? -8.394 -24.230 -6.266 1.00 95.88 352 GLU A CA 1
ATOM 2604 C C . GLU A 1 352 ? -9.665 -23.861 -5.464 1.00 95.88 352 GLU A C 1
ATOM 2606 O O . GLU A 1 352 ? -9.967 -22.673 -5.323 1.00 95.88 352 GLU A O 1
ATOM 2611 N N . PRO A 1 353 ? -10.435 -24.835 -4.939 1.00 94.88 353 PRO A N 1
ATOM 2612 C CA . PRO A 1 353 ? -11.664 -24.568 -4.186 1.00 94.88 353 PRO A CA 1
ATOM 2613 C C . PRO A 1 353 ? -11.389 -24.158 -2.728 1.00 94.88 353 PRO A C 1
ATOM 2615 O O . PRO A 1 353 ? -10.582 -24.781 -2.042 1.00 94.88 353 PRO A O 1
ATOM 2618 N N . ASP A 1 354 ? -12.116 -23.153 -2.232 1.00 90.88 354 ASP A N 1
ATOM 2619 C CA . ASP A 1 354 ? -11.884 -22.496 -0.935 1.00 90.88 354 ASP A CA 1
ATOM 2620 C C . ASP A 1 354 ? -13.224 -22.071 -0.287 1.00 90.88 354 ASP A C 1
ATOM 2622 O O . ASP A 1 354 ? -13.643 -20.918 -0.369 1.00 90.88 354 ASP A O 1
ATOM 2626 N N . ASP A 1 355 ? -13.936 -23.047 0.291 1.00 89.06 355 ASP A N 1
ATOM 2627 C CA . ASP A 1 355 ? -15.200 -22.915 1.053 1.00 89.06 355 ASP A CA 1
ATOM 2628 C C . ASP A 1 355 ? -16.228 -21.912 0.471 1.00 89.06 355 ASP A C 1
ATOM 2630 O O . ASP A 1 355 ? -16.496 -20.838 1.015 1.00 89.06 355 ASP A O 1
ATOM 2634 N N . GLY A 1 356 ? -16.787 -22.243 -0.701 1.00 88.75 356 GLY A N 1
ATOM 2635 C CA . GLY A 1 356 ? -17.742 -21.396 -1.437 1.00 88.75 356 GLY A CA 1
ATOM 2636 C C . GLY A 1 356 ? -17.101 -20.260 -2.252 1.00 88.75 356 GLY A C 1
ATOM 2637 O O . GLY A 1 356 ? -17.792 -19.551 -2.995 1.00 88.75 356 GLY A O 1
ATOM 2638 N N . TYR A 1 357 ? -15.780 -20.109 -2.154 1.00 95.38 357 TYR A N 1
ATOM 2639 C CA . TYR A 1 357 ? -14.944 -19.334 -3.062 1.00 95.38 357 TYR A CA 1
ATOM 2640 C C . TYR A 1 357 ? -14.078 -20.264 -3.920 1.00 95.38 357 TYR A C 1
ATOM 2642 O O . TYR A 1 357 ? -13.959 -21.465 -3.681 1.00 95.38 357 TYR A O 1
ATOM 2650 N N . GLN A 1 358 ? -13.466 -19.676 -4.938 1.00 96.12 358 GLN A N 1
ATOM 2651 C CA . GLN A 1 358 ? -12.455 -20.281 -5.791 1.00 96.12 358 GLN A CA 1
ATOM 2652 C C . GLN A 1 358 ? -11.251 -19.339 -5.820 1.00 96.12 358 GLN A C 1
ATOM 2654 O O . GLN A 1 358 ? -11.414 -18.123 -5.965 1.00 96.12 358 GLN A O 1
ATOM 2659 N N . LEU A 1 359 ? -10.056 -19.901 -5.673 1.00 96.44 359 LEU A N 1
ATOM 2660 C CA . LEU A 1 359 ? -8.776 -19.235 -5.874 1.00 96.44 359 LEU A CA 1
ATOM 2661 C C . LEU A 1 359 ? -8.370 -19.440 -7.332 1.00 96.44 359 LEU A C 1
ATOM 2663 O O . LEU A 1 359 ? -8.121 -20.566 -7.751 1.00 96.44 359 LEU A O 1
ATOM 2667 N N . VAL A 1 360 ? -8.322 -18.371 -8.123 1.00 96.44 360 VAL A N 1
ATOM 2668 C CA . VAL A 1 360 ? -7.864 -18.415 -9.518 1.00 96.44 360 VAL A CA 1
ATOM 2669 C C . VAL A 1 360 ? -6.412 -17.950 -9.562 1.00 96.44 360 VAL A C 1
ATOM 2671 O O . VAL A 1 360 ? -6.121 -16.803 -9.221 1.00 96.44 360 VAL A O 1
ATOM 2674 N N . HIS A 1 361 ? -5.502 -18.829 -9.979 1.00 96.88 361 HIS A N 1
ATOM 2675 C CA . HIS A 1 361 ? -4.083 -18.509 -10.132 1.00 96.88 361 HIS A CA 1
ATOM 2676 C C . HIS A 1 361 ? -3.810 -18.099 -11.578 1.00 96.88 361 HIS A C 1
ATOM 2678 O O . HIS A 1 361 ? -4.123 -18.848 -12.509 1.00 96.88 361 HIS A O 1
ATOM 2684 N N . VAL A 1 362 ? -3.249 -16.907 -11.784 1.00 96.94 362 VAL A N 1
ATOM 2685 C CA . VAL A 1 362 ? -3.089 -16.298 -13.113 1.00 96.94 362 VAL A CA 1
ATOM 2686 C C . VAL A 1 362 ? -1.727 -15.621 -13.248 1.00 96.94 362 VAL A C 1
ATOM 2688 O O . VAL A 1 362 ? -1.247 -14.989 -12.312 1.00 96.94 362 VAL A O 1
ATOM 2691 N N . ASN A 1 363 ? -1.126 -15.712 -14.432 1.00 96.25 363 ASN A N 1
ATOM 2692 C CA . ASN A 1 363 ? 0.011 -14.887 -14.833 1.00 96.25 363 ASN A CA 1
ATOM 2693 C C . ASN A 1 363 ? -0.503 -13.780 -15.755 1.00 96.25 363 ASN A C 1
ATOM 2695 O O . ASN A 1 363 ? -1.016 -14.070 -16.836 1.00 96.25 363 ASN A O 1
ATOM 2699 N N . VAL A 1 364 ? -0.398 -12.524 -15.334 1.00 95.25 364 VAL A N 1
ATOM 2700 C CA . VAL A 1 364 ? -1.034 -11.373 -15.996 1.00 95.25 364 VAL A CA 1
ATOM 2701 C C . VAL A 1 364 ? -0.057 -10.191 -16.069 1.00 95.25 364 VAL A C 1
ATOM 2703 O O . VAL A 1 364 ? 0.741 -10.024 -15.145 1.00 95.25 364 VAL A O 1
ATOM 2706 N N . PRO A 1 365 ? -0.055 -9.379 -17.141 1.00 93.38 365 PRO A N 1
ATOM 2707 C CA . PRO A 1 365 ? 0.792 -8.192 -17.202 1.00 93.38 365 PRO A CA 1
ATOM 2708 C C . PRO A 1 365 ? 0.378 -7.148 -16.159 1.00 93.38 365 PRO A C 1
ATOM 2710 O O . PRO A 1 365 ? -0.806 -6.851 -15.994 1.00 93.38 365 PRO A O 1
ATOM 2713 N N . GLU A 1 366 ? 1.353 -6.553 -15.471 1.00 89.12 366 GLU A N 1
ATOM 2714 C CA . GLU A 1 366 ? 1.105 -5.552 -14.419 1.00 89.12 366 GLU A CA 1
ATOM 2715 C C . GLU A 1 366 ? 0.363 -4.308 -14.945 1.00 89.12 366 GLU A C 1
ATOM 2717 O O . GLU A 1 366 ? -0.466 -3.721 -14.248 1.00 89.12 366 GLU A O 1
ATOM 2722 N N . SER A 1 367 ? 0.603 -3.959 -16.212 1.00 87.56 367 SER A N 1
ATOM 2723 C CA . SER A 1 367 ? -0.068 -2.892 -16.965 1.00 87.56 367 SER A CA 1
ATOM 2724 C C . SER A 1 367 ? -1.599 -3.030 -16.984 1.00 87.56 367 SER A C 1
ATOM 2726 O O . SER A 1 367 ? -2.313 -2.033 -16.884 1.00 87.56 367 SER A O 1
ATOM 2728 N N . GLU A 1 368 ? -2.113 -4.259 -17.039 1.00 89.44 368 GLU A N 1
ATOM 2729 C CA . GLU A 1 368 ? -3.549 -4.574 -17.098 1.00 89.44 368 GLU A CA 1
ATOM 2730 C C . GLU A 1 368 ? -4.199 -4.636 -15.698 1.00 89.44 368 GLU A C 1
ATOM 2732 O O . GLU A 1 368 ? -5.428 -4.575 -15.548 1.00 89.44 368 GLU A O 1
ATOM 2737 N N . MET A 1 369 ? -3.369 -4.738 -14.652 1.00 87.25 369 MET A N 1
ATOM 2738 C CA . MET A 1 369 ? -3.784 -4.894 -13.255 1.00 87.25 369 MET A CA 1
ATOM 2739 C C . MET A 1 369 ? -4.045 -3.567 -12.531 1.00 87.25 369 MET A C 1
ATOM 2741 O O . MET A 1 369 ? -4.649 -3.582 -11.459 1.00 87.25 369 MET A O 1
ATOM 2745 N N . LEU A 1 370 ? -3.660 -2.423 -13.110 1.00 81.62 370 LEU A N 1
ATOM 2746 C CA . LEU A 1 370 ? -3.774 -1.090 -12.491 1.00 81.62 370 LEU A CA 1
ATOM 2747 C C . LEU A 1 370 ? -5.193 -0.744 -12.003 1.00 81.62 370 LEU A C 1
ATOM 2749 O O . LEU A 1 370 ? -5.355 -0.093 -10.976 1.00 81.62 370 LEU A O 1
ATOM 2753 N N . ARG A 1 371 ? -6.231 -1.195 -12.720 1.00 83.56 371 ARG A N 1
ATOM 2754 C CA . ARG A 1 371 ? -7.648 -0.986 -12.354 1.00 83.56 371 ARG A CA 1
ATOM 2755 C C . ARG A 1 371 ? -8.343 -2.228 -11.793 1.00 83.56 371 ARG A C 1
ATOM 2757 O O . ARG A 1 371 ? -9.493 -2.134 -11.368 1.00 83.56 371 ARG A O 1
ATOM 2764 N N . PHE A 1 372 ? -7.658 -3.372 -11.760 1.00 88.69 372 PHE A N 1
ATOM 2765 C CA . PHE A 1 372 ? -8.276 -4.674 -11.504 1.00 88.69 372 PHE A CA 1
ATOM 2766 C C . PHE A 1 372 ? -9.022 -4.737 -10.165 1.00 88.69 372 PHE A C 1
ATOM 2768 O O . PHE A 1 372 ? -10.104 -5.309 -10.113 1.00 88.69 372 PHE A O 1
ATOM 2775 N N . ALA A 1 373 ? -8.531 -4.083 -9.107 1.00 86.19 373 ALA A N 1
ATOM 2776 C CA . ALA A 1 373 ? -9.236 -4.008 -7.825 1.00 86.19 373 ALA A CA 1
ATOM 2777 C C . ALA A 1 373 ? -10.653 -3.410 -7.923 1.00 86.19 373 ALA A C 1
ATOM 2779 O O . ALA A 1 373 ? -11.573 -3.884 -7.253 1.00 86.19 373 ALA A O 1
ATOM 2780 N N . LEU A 1 374 ? -10.842 -2.386 -8.761 1.00 87.00 374 LEU A N 1
ATOM 2781 C CA . LEU A 1 374 ? -12.126 -1.703 -8.943 1.00 87.00 374 LEU A CA 1
ATOM 2782 C C . LEU A 1 374 ? -13.099 -2.595 -9.726 1.00 87.00 374 LEU A C 1
ATOM 2784 O O . LEU A 1 374 ? -14.260 -2.762 -9.343 1.00 87.00 374 LEU A O 1
ATOM 2788 N N . ASP A 1 375 ? -12.593 -3.223 -10.785 1.00 91.19 375 ASP A N 1
ATOM 2789 C CA . ASP A 1 375 ? -13.372 -4.078 -11.678 1.00 91.19 375 ASP A CA 1
ATOM 2790 C C . ASP A 1 375 ? -13.753 -5.404 -10.979 1.00 91.19 375 ASP A C 1
ATOM 2792 O O . ASP A 1 375 ? -14.925 -5.787 -10.968 1.00 91.19 375 ASP A O 1
ATOM 2796 N N . LEU A 1 376 ? -12.814 -6.029 -10.254 1.00 92.31 376 LEU A N 1
ATOM 2797 C CA . LEU A 1 376 ? -13.036 -7.170 -9.353 1.00 92.31 376 LEU A CA 1
ATOM 2798 C C . LEU A 1 376 ? -14.111 -6.862 -8.303 1.00 92.31 376 LEU A C 1
ATOM 2800 O O . LEU A 1 376 ? -15.024 -7.666 -8.085 1.00 92.31 376 LEU A O 1
ATOM 2804 N N . ARG A 1 377 ? -14.030 -5.693 -7.651 1.00 89.69 377 ARG A N 1
ATOM 2805 C CA . ARG A 1 377 ? -15.017 -5.239 -6.659 1.00 89.69 377 ARG A CA 1
ATOM 2806 C C . ARG A 1 377 ? -16.403 -5.078 -7.287 1.00 89.69 377 ARG A C 1
ATOM 2808 O O . ARG A 1 377 ? -17.387 -5.457 -6.653 1.00 89.69 377 ARG A O 1
ATOM 2815 N N . SER A 1 378 ? -16.480 -4.573 -8.518 1.00 92.25 378 SER A N 1
ATOM 2816 C CA . SER A 1 378 ? -17.726 -4.442 -9.281 1.00 92.25 378 SER A CA 1
ATOM 2817 C C . SER A 1 378 ? -18.345 -5.812 -9.598 1.00 92.25 378 SER A C 1
ATOM 2819 O O . SER A 1 378 ? -19.451 -6.109 -9.140 1.00 92.25 378 SER A O 1
ATOM 2821 N N . ILE A 1 379 ? -17.595 -6.694 -10.273 1.00 93.12 379 ILE A N 1
ATOM 2822 C CA . ILE A 1 379 ? -18.026 -8.043 -10.690 1.00 93.12 379 ILE A CA 1
ATOM 2823 C C . ILE A 1 379 ? -18.519 -8.875 -9.494 1.00 93.12 379 ILE A C 1
ATOM 2825 O O . ILE A 1 379 ? -19.587 -9.494 -9.526 1.00 93.12 379 ILE A O 1
ATOM 2829 N N . THR A 1 380 ? -17.755 -8.873 -8.402 1.00 93.56 380 THR A N 1
ATOM 2830 C CA . THR A 1 380 ? -18.007 -9.736 -7.234 1.00 93.56 380 THR A CA 1
ATOM 2831 C C . THR A 1 380 ? -18.946 -9.130 -6.192 1.00 93.56 380 THR A C 1
ATOM 2833 O O . THR A 1 380 ? -19.230 -9.779 -5.182 1.00 93.56 380 THR A O 1
ATOM 2836 N N . GLN A 1 381 ? -19.435 -7.903 -6.412 1.00 91.19 381 GLN A N 1
ATOM 2837 C CA . GLN A 1 381 ? -20.222 -7.134 -5.438 1.00 91.19 381 GLN A CA 1
ATOM 2838 C C . GLN A 1 381 ? -19.462 -6.927 -4.110 1.00 91.19 381 GLN A C 1
ATOM 2840 O O . GLN A 1 381 ? -20.030 -7.050 -3.023 1.00 91.19 381 GLN A O 1
ATOM 2845 N N . GLY A 1 382 ? -18.157 -6.649 -4.206 1.00 88.94 382 GLY A N 1
ATOM 2846 C CA . GLY A 1 382 ? -17.260 -6.404 -3.073 1.00 88.94 382 GLY A CA 1
ATOM 2847 C C . GLY A 1 382 ? -16.888 -7.641 -2.253 1.00 88.94 382 GLY A C 1
ATOM 2848 O O . GLY A 1 382 ? -16.586 -7.500 -1.073 1.00 88.94 382 GLY A O 1
ATOM 2849 N N . ARG A 1 383 ? -16.944 -8.841 -2.847 1.00 91.19 383 ARG A N 1
ATOM 2850 C CA . ARG A 1 383 ? -16.613 -10.115 -2.171 1.00 91.19 383 ARG A CA 1
ATOM 2851 C C . ARG A 1 383 ? -15.339 -10.778 -2.684 1.00 91.19 383 ARG A C 1
ATOM 2853 O O . ARG A 1 383 ? -14.887 -11.745 -2.086 1.00 91.19 383 ARG A O 1
ATOM 2860 N N . GLY A 1 384 ? -14.800 -10.305 -3.802 1.00 91.31 384 GLY A N 1
ATOM 2861 C CA . GLY A 1 384 ? -13.523 -10.751 -4.334 1.00 91.31 384 GLY A CA 1
ATOM 2862 C C . GLY A 1 384 ? -12.352 -10.019 -3.692 1.00 91.31 384 GLY A C 1
ATOM 2863 O O . GLY A 1 384 ? -12.449 -8.829 -3.393 1.00 91.31 384 GLY A O 1
ATOM 2864 N N . SER A 1 385 ? -11.238 -10.721 -3.541 1.00 91.44 385 SER A N 1
ATOM 2865 C CA . SER A 1 385 ? -9.934 -10.156 -3.194 1.00 91.44 385 SER A CA 1
ATOM 2866 C C . SER A 1 385 ? -8.850 -10.788 -4.065 1.00 91.44 385 SER A C 1
ATOM 2868 O O . SER A 1 385 ? -9.086 -11.787 -4.746 1.00 91.44 385 SER A O 1
ATOM 2870 N N . TYR A 1 386 ? -7.656 -10.202 -4.085 1.00 93.25 386 TYR A N 1
ATOM 2871 C CA . TYR A 1 386 ? -6.512 -10.795 -4.768 1.00 93.25 386 TYR A CA 1
ATOM 2872 C C . TYR A 1 386 ? -5.204 -10.413 -4.084 1.00 93.25 386 TYR A C 1
ATOM 2874 O O . TYR A 1 386 ? -5.123 -9.410 -3.376 1.00 93.25 386 TYR A O 1
ATOM 2882 N N . THR A 1 387 ? -4.174 -11.208 -4.338 1.00 90.44 387 THR A N 1
ATOM 2883 C CA . THR A 1 387 ? -2.774 -10.879 -4.064 1.00 90.44 387 THR A CA 1
ATOM 2884 C C . THR A 1 387 ? -1.971 -11.029 -5.353 1.00 90.44 387 THR A C 1
ATOM 2886 O O . THR A 1 387 ? -2.389 -11.737 -6.272 1.00 90.44 387 THR A O 1
ATOM 2889 N N . LYS A 1 388 ? -0.825 -10.347 -5.452 1.00 91.25 388 LYS A N 1
ATOM 2890 C CA . LYS A 1 388 ? 0.089 -10.453 -6.597 1.00 91.25 388 LYS A CA 1
ATOM 2891 C C . LYS A 1 388 ? 1.548 -10.321 -6.167 1.00 91.25 388 LYS A C 1
ATOM 2893 O O . LYS A 1 388 ? 1.840 -9.685 -5.157 1.00 91.25 388 LYS A O 1
ATOM 2898 N N . LYS A 1 389 ? 2.452 -10.894 -6.957 1.00 88.44 389 LYS A N 1
ATOM 2899 C CA . LYS A 1 389 ? 3.914 -10.757 -6.842 1.00 88.44 389 LYS A CA 1
ATOM 2900 C C . LYS A 1 389 ? 4.528 -10.690 -8.242 1.00 88.44 389 LYS A C 1
ATOM 2902 O O . LYS A 1 389 ? 3.976 -11.266 -9.178 1.00 88.44 389 LYS A O 1
ATOM 2907 N N . PHE A 1 390 ? 5.675 -10.030 -8.389 1.00 87.19 390 PHE A N 1
ATOM 2908 C CA . PHE A 1 390 ? 6.456 -10.101 -9.627 1.00 87.19 390 PHE A CA 1
ATOM 2909 C C . PHE A 1 390 ? 6.855 -11.555 -9.933 1.00 87.19 390 PHE A C 1
ATOM 2911 O O . PHE A 1 390 ? 7.198 -12.307 -9.019 1.00 87.19 390 PHE A O 1
ATOM 2918 N N . SER A 1 391 ? 6.802 -11.941 -11.210 1.00 86.44 391 SER A N 1
ATOM 2919 C CA . SER A 1 391 ? 7.181 -13.274 -11.684 1.00 86.44 391 SER A CA 1
ATOM 2920 C C . SER A 1 391 ? 8.389 -13.210 -12.623 1.00 86.44 391 SER A C 1
ATOM 2922 O O . SER A 1 391 ? 9.443 -13.762 -12.311 1.00 86.44 391 SER A O 1
ATOM 2924 N N . HIS A 1 392 ? 8.242 -12.539 -13.767 1.00 85.19 392 HIS A N 1
ATOM 2925 C CA . HIS A 1 392 ? 9.256 -12.433 -14.819 1.00 85.19 392 HIS A CA 1
ATOM 2926 C C . HIS A 1 392 ? 8.903 -11.298 -15.795 1.00 85.19 392 HIS A C 1
ATOM 2928 O O . HIS A 1 392 ? 7.859 -10.661 -15.666 1.00 85.19 392 HIS A O 1
ATOM 2934 N N . TYR A 1 393 ? 9.765 -11.063 -16.782 1.00 84.62 393 TYR A N 1
ATOM 2935 C CA . TYR A 1 393 ? 9.477 -10.223 -17.944 1.00 84.62 393 TYR A CA 1
ATOM 2936 C C . TYR A 1 393 ? 9.105 -11.103 -19.150 1.00 84.62 393 TYR A C 1
ATOM 2938 O O . TYR A 1 393 ? 9.726 -12.145 -19.351 1.00 84.62 393 TYR A O 1
ATOM 2946 N N . ASP A 1 394 ? 8.110 -10.688 -19.936 1.00 85.38 394 ASP A N 1
ATOM 2947 C CA . ASP A 1 394 ? 7.663 -11.346 -21.182 1.00 85.38 394 ASP A CA 1
ATOM 2948 C C . ASP A 1 394 ? 7.645 -10.318 -22.335 1.00 85.38 394 ASP A C 1
ATOM 2950 O O . ASP A 1 394 ? 7.714 -9.108 -22.092 1.00 85.38 394 ASP A O 1
ATOM 2954 N N . GLU A 1 395 ? 7.593 -10.766 -23.593 1.00 88.25 395 GLU A N 1
ATOM 2955 C CA . GLU A 1 395 ? 7.630 -9.863 -24.756 1.00 88.25 395 GLU A CA 1
ATOM 2956 C C . GLU A 1 395 ? 6.347 -9.024 -24.869 1.00 88.25 395 GLU A C 1
ATOM 2958 O O . GLU A 1 395 ? 5.239 -9.554 -24.997 1.00 88.25 395 GLU A O 1
ATOM 2963 N N . MET A 1 396 ? 6.488 -7.694 -24.880 1.00 90.38 396 MET A N 1
ATOM 2964 C CA . MET A 1 396 ? 5.346 -6.789 -24.984 1.00 90.38 396 MET A CA 1
ATOM 2965 C C . MET A 1 396 ? 4.733 -6.847 -26.398 1.00 90.38 396 MET A C 1
ATOM 2967 O O . MET A 1 396 ? 5.451 -6.653 -27.386 1.00 90.38 396 MET A O 1
ATOM 2971 N N . PRO A 1 397 ? 3.401 -7.012 -26.543 1.00 91.19 397 PRO A N 1
ATOM 2972 C CA . PRO A 1 397 ? 2.732 -7.004 -27.837 1.00 91.19 397 PRO A CA 1
ATOM 2973 C C . PRO A 1 397 ? 3.084 -5.777 -28.685 1.00 91.19 397 PRO A C 1
ATOM 2975 O O . PRO A 1 397 ? 2.910 -4.634 -28.260 1.00 91.19 397 PRO A O 1
ATOM 2978 N N . ALA A 1 398 ? 3.501 -6.014 -29.932 1.00 87.88 398 ALA A N 1
ATOM 2979 C CA . ALA A 1 398 ? 4.044 -4.985 -30.826 1.00 87.88 398 ALA A CA 1
ATOM 2980 C C . ALA A 1 398 ? 3.136 -3.752 -31.034 1.00 87.88 398 ALA A C 1
ATOM 2982 O O . ALA A 1 398 ? 3.632 -2.666 -31.329 1.00 87.88 398 ALA A O 1
ATOM 2983 N N . HIS A 1 399 ? 1.815 -3.893 -30.866 1.00 89.62 399 HIS A N 1
ATOM 2984 C CA . HIS A 1 399 ? 0.874 -2.774 -30.954 1.00 89.62 399 HIS A CA 1
ATOM 2985 C C . HIS A 1 399 ? 0.942 -1.828 -29.742 1.00 89.62 399 HIS A C 1
ATOM 2987 O O . HIS A 1 399 ? 0.815 -0.622 -29.930 1.00 89.62 399 HIS A O 1
ATOM 2993 N N . LEU A 1 400 ? 1.199 -2.345 -28.533 1.00 87.81 400 LEU A N 1
ATOM 2994 C CA . LEU A 1 400 ? 1.442 -1.544 -27.326 1.00 87.81 400 LEU A CA 1
ATOM 2995 C C . LEU A 1 400 ? 2.844 -0.933 -27.372 1.00 87.81 400 LEU A C 1
ATOM 2997 O O . LEU A 1 400 ? 3.001 0.279 -27.223 1.00 87.81 400 LEU A O 1
ATOM 3001 N N . ALA A 1 401 ? 3.850 -1.758 -27.686 1.00 87.69 401 ALA A N 1
ATOM 3002 C CA . ALA A 1 401 ? 5.241 -1.324 -27.779 1.00 87.69 401 ALA A CA 1
ATOM 3003 C C . ALA A 1 401 ? 5.413 -0.155 -28.764 1.00 87.69 401 ALA A C 1
ATOM 3005 O O . ALA A 1 401 ? 6.099 0.821 -28.461 1.00 87.69 401 ALA A O 1
ATOM 3006 N N . LYS A 1 402 ? 4.726 -0.200 -29.915 1.00 88.62 402 LYS A N 1
ATOM 3007 C CA . LYS A 1 402 ? 4.730 0.888 -30.900 1.00 88.62 402 LYS A CA 1
ATOM 3008 C C . LYS A 1 402 ? 4.235 2.225 -30.325 1.00 88.62 402 LYS A C 1
ATOM 3010 O O . LYS A 1 402 ? 4.841 3.249 -30.626 1.00 88.62 402 LYS A O 1
ATOM 3015 N N . VAL A 1 403 ? 3.169 2.235 -29.519 1.00 89.25 403 VAL A N 1
ATOM 3016 C CA . VAL A 1 403 ? 2.625 3.476 -28.929 1.00 89.25 403 VAL A CA 1
ATOM 3017 C C . VAL A 1 403 ? 3.649 4.117 -27.993 1.00 89.25 403 VAL A C 1
ATOM 3019 O O . VAL A 1 403 ? 3.929 5.306 -28.120 1.00 89.25 403 VAL A O 1
ATOM 3022 N N . ILE A 1 404 ? 4.272 3.312 -27.128 1.00 86.94 404 ILE A N 1
ATOM 3023 C CA . ILE A 1 404 ? 5.305 3.760 -26.183 1.00 86.94 404 ILE A CA 1
ATOM 3024 C C . ILE A 1 404 ? 6.528 4.325 -26.926 1.00 86.94 404 ILE A C 1
ATOM 3026 O O . ILE A 1 404 ? 7.061 5.367 -26.549 1.00 86.94 404 ILE A O 1
ATOM 3030 N N . ILE A 1 405 ? 6.947 3.678 -28.020 1.00 86.56 405 ILE A N 1
ATOM 3031 C CA . ILE A 1 405 ? 8.063 4.138 -28.862 1.00 86.56 405 ILE A CA 1
ATOM 3032 C C . ILE A 1 405 ? 7.737 5.475 -29.540 1.00 86.56 405 ILE A C 1
ATOM 3034 O O . ILE A 1 405 ? 8.555 6.394 -29.498 1.00 86.56 405 ILE A O 1
ATOM 3038 N N . GLU A 1 406 ? 6.549 5.615 -30.134 1.00 88.12 406 GLU A N 1
ATOM 3039 C CA . GLU A 1 406 ? 6.128 6.872 -30.765 1.00 88.12 406 GLU A CA 1
ATOM 3040 C C . GLU A 1 406 ? 5.969 8.019 -29.755 1.00 88.12 406 GLU A C 1
ATOM 3042 O O . GLU A 1 406 ? 6.211 9.176 -30.100 1.00 88.12 406 GLU A O 1
ATOM 3047 N N . GLU A 1 407 ? 5.538 7.739 -28.524 1.00 85.88 407 GLU A N 1
ATOM 3048 C CA . GLU A 1 407 ? 5.440 8.750 -27.470 1.00 85.88 407 GLU A CA 1
ATOM 3049 C C . GLU A 1 407 ? 6.822 9.179 -26.960 1.00 85.88 407 GLU A C 1
ATOM 3051 O O . GLU A 1 407 ? 7.102 10.377 -26.897 1.00 85.88 407 GLU A O 1
ATOM 3056 N N . PHE A 1 408 ? 7.725 8.229 -26.697 1.00 83.88 408 PHE A N 1
ATOM 3057 C CA . PHE A 1 408 ? 9.109 8.524 -26.314 1.00 83.88 408 PHE A CA 1
ATOM 3058 C C . PHE A 1 408 ? 9.842 9.366 -27.371 1.00 83.88 408 PHE A C 1
ATOM 3060 O O . PHE A 1 408 ? 10.563 10.303 -27.023 1.00 83.88 408 PHE A O 1
ATOM 3067 N N . GLN A 1 409 ? 9.627 9.070 -28.660 1.00 82.88 409 GLN A N 1
ATOM 3068 C CA . GLN A 1 409 ? 10.172 9.853 -29.773 1.00 82.88 409 GLN A CA 1
ATOM 3069 C C . GLN A 1 409 ? 9.656 11.298 -29.750 1.00 82.88 409 GLN A C 1
ATOM 3071 O O . GLN A 1 409 ? 10.469 12.219 -29.727 1.00 82.88 409 GLN A O 1
ATOM 3076 N N . LYS A 1 410 ? 8.336 11.509 -29.641 1.00 82.38 410 LYS A N 1
ATOM 3077 C CA . LYS A 1 410 ? 7.732 12.855 -29.542 1.00 82.38 410 LYS A CA 1
ATOM 3078 C C . LYS A 1 410 ? 8.259 13.642 -28.337 1.00 82.38 410 LYS A C 1
ATOM 3080 O O . LYS A 1 410 ? 8.513 14.838 -28.453 1.00 82.38 410 LYS A O 1
ATOM 3085 N N . GLN A 1 411 ? 8.449 12.986 -27.190 1.00 76.62 411 GLN A N 1
ATOM 3086 C CA . GLN A 1 411 ? 9.002 13.624 -25.991 1.00 76.62 411 GLN A CA 1
ATOM 3087 C C . GLN A 1 411 ? 10.482 14.015 -26.166 1.00 76.62 411 GLN A C 1
ATOM 3089 O O . GLN A 1 411 ? 10.873 15.091 -25.719 1.00 76.62 411 GLN A O 1
ATOM 3094 N N . HIS A 1 412 ? 11.295 13.201 -26.850 1.00 72.81 412 HIS A N 1
ATOM 3095 C CA . HIS A 1 412 ? 12.683 13.554 -27.179 1.00 72.81 412 HIS A CA 1
ATOM 3096 C C . HIS A 1 412 ? 12.783 14.670 -28.229 1.00 72.81 412 HIS A C 1
ATOM 3098 O O . HIS A 1 412 ? 13.595 15.580 -28.066 1.00 72.81 412 HIS A O 1
ATOM 3104 N N . GLU A 1 413 ? 11.951 14.642 -29.272 1.00 69.06 413 GLU A N 1
ATOM 3105 C CA . GLU A 1 413 ? 11.883 15.699 -30.294 1.00 69.06 413 GLU A CA 1
ATOM 3106 C C . GLU A 1 413 ? 11.436 17.046 -29.706 1.00 69.06 413 GLU A C 1
ATOM 3108 O O . GLU A 1 413 ? 11.940 18.086 -30.115 1.00 69.06 413 GLU A O 1
ATOM 3113 N N . ALA A 1 414 ? 10.545 17.043 -28.708 1.00 59.69 414 ALA A N 1
ATOM 3114 C CA . ALA A 1 414 ? 10.116 18.252 -27.999 1.00 59.69 414 ALA A CA 1
ATOM 3115 C C . ALA A 1 414 ? 11.131 18.775 -26.956 1.00 59.69 414 ALA A C 1
ATOM 3117 O O . ALA A 1 414 ? 10.931 19.859 -26.405 1.00 59.69 414 ALA A O 1
ATOM 3118 N N . ALA A 1 415 ? 12.192 18.015 -26.666 1.00 54.31 415 ALA A N 1
ATOM 3119 C CA . ALA A 1 415 ? 13.222 18.337 -25.673 1.00 54.31 415 ALA A CA 1
ATOM 3120 C C . ALA A 1 415 ? 14.621 18.590 -26.280 1.00 54.31 415 ALA A C 1
ATOM 3122 O O . ALA A 1 415 ? 15.581 18.759 -25.521 1.00 54.31 415 ALA A O 1
ATOM 3123 N N . SER A 1 416 ? 14.733 18.596 -27.616 1.00 44.84 416 SER A N 1
ATOM 3124 C CA . SER A 1 416 ? 15.982 18.749 -28.388 1.00 44.84 416 SER A CA 1
ATOM 3125 C C . SER A 1 416 ? 16.076 20.099 -29.103 1.00 44.84 416 SER A C 1
ATOM 3127 O O . SER A 1 416 ? 17.215 20.611 -29.188 1.00 44.84 416 SER A O 1
#

Foldseek 3Di:
DDDDFDADVVVPGCPVVVVVCCVVPPDAQDAAQPDFWKKWFAFWDDDPQAIKTKIATRYHKDAAQDWWFFLVPGDIWGQNWKFDDDPPDTHTDGMDGHRDMIMGHDTDPDFRQIMTTHPPHDHTPDGDPDDEFQAKDWDDDPDDPCVVVVVVLLVVLCRRPVQWDWDQDPQVRTIMITGHDDVVVVVSVVCSPVVDDDDPVVVVVVVVVCVVVVNDDDDDDDDPVVRPCVVVVVVVVVPPDDDDDDDDDDDPDPLPVLLVQLQQVLQPLDQFQRGHHPPDDDDDDDDDDDPPPDDSPVSSPVSNVVNNVVCVVVPHFDKFWKKWKKKKAAPVLPVVVVVLCVVQVKDWPDWDDDPRIIITIITGTPVSSNCVSVVQCVSRVNGMDMDIDTDDIDTDPPVVRVVSRVVSVVVVVVVD

Radius of gyration: 30.78 Å; Cα contacts (8 Å, |Δi|>4): 631; chains: 1; bounding box: 90×64×75 Å

Sequence (416 aa):
MAPVVCSSATKLLGVRTLMSTIAELLPPAEGEPDKPTKAFVFSTGGDQFGRVSYFKVVSGSIKTDQHLTNLNRGGDERLAQIFYPRGKEHVTATEVHAGDIGAVTKLTHTLTGDTLGAAKDGGPAAPLDLPAPAYSLAITPKARGDEEKISSGLARLAEEDPTLHVERMEETKQLVIAGLGDVHLDVTLEKYLDAGTLNEEEIQRGLREGILAGKVAPVVCSSATKLLGVRTLMSTIAELLPPAEGEPDKPTKAFRVSVQKGIVDNMAKGVVAGYPMVDVKVTLVDGKFHQVDSNDMAFQIAGSLAIRKGALDAGPVLLEPIVEATIKVPEKNLGDIMSDVNGRRGKIMGTEPDDGYQLVHVNVPESEMLRFALDLRSITQGRGSYTKKFSHYDEMPAHLAKVIIEEFQKQHEAAS

Secondary structure (DSSP, 8-state):
-------BGGGTBSHHHHHHHHHHHSPP---BTTSPPEEEEEEEEEETTEEEEEEEEEESEEETT-EEEETTT--EEE--SEEEEETTEEEE-SEEETT-EEEEE--SS--TT-EEE-TTS---PPPP-PPPP-EEEEE--SSTT-HHHHHHHHHHHHHH-TT-EEEE-TTT--EEEEES-HHHHHHHHHHHHHT----HHHHHHHHHHHHHTT-SPPPP--BTTTTBTHHHHHHHHHHHS---------SSSTTHHHHHHHHHHHHTT-SSSSPPP-S-----------TTT--HHHHHHHHHHHHHHHHHHT-PPPEEEEEEEEEEEEGGGHHHHHHHHHHTT-EEEEEEEETTEEEEEEEEEHHHHTTHHHHHHHHTTS--EEEEEEEEEEEPPHHHHHHHHHHHHHHHHTT-